Protein AF-0000000078983180 (afdb_homodimer)

InterPro domains:
  IPR004045 Glutathione S-transferase, N-terminal [PF13417] (5-83)
  IPR004045 Glutathione S-transferase, N-terminal [PS50404] (1-84)
  IPR010987 Glutathione S-transferase, C-terminal-like [PS50405] (65-203)
  IPR036249 Thioredoxin-like superfamily [SSF52833] (3-82)
  IPR036282 Glutathione S-transferase, C-terminal domain superfamily [SSF47616] (83-186)

Radius of gyration: 20.89 Å; Cα contacts (8 Å, |Δi|>4): 641; chains: 2; bounding box: 45×61×46 Å

Secondary structure (DSSP, 8-state):
--EEEE-TTSTTHHHHHHHHHTT-GGGSEEEE-----TTS-S---TT---TTS-S-EEE-TTS-EE-SHHHHHHHHHHHTT-TTSPPTTSTTHHHHHHHHHHIIIIIHHHHHHHHHT---HHHHHHH--HHHHHHHHHHHHHSSSBTTBSS--HHHHHHHHHHHH-GGGS-S-HHHHHHHHHHHHHS-HHHHHHHHHHHHHHHHHHHH-/--EEEE-TTSTTHHHHHHHHHTT-GGGSEEEE-----TTS-S---TT---TTS-S-EEE-TTS-EE-SHHHHHHHHHHHTT-TTSPPTTSTTHHHHHHHHHHIIIIIHHHHHHHHHT---HHHHHHH--HHHHHHHHHHHHHSSSBTTBSS--HHHHHHHHHHHH-GGGS-S-HHHHHHHHHHHHHS-HHHHHHHHHHHHHHHHHHHH-

Organism: Ruegeria pomeroyi (strain ATCC 700808 / DSM 15171 / DSS-3) (NCBI:txid246200)

Structure (mmCIF, N/CA/C/O backbone):
data_AF-0000000078983180-model_v1
#
loop_
_entity.id
_entity.type
_entity.pdbx_description
1 polymer 'Glutathione S-transferase'
#
loop_
_atom_site.group_PDB
_atom_site.id
_atom_site.type_symbol
_atom_site.label_atom_id
_atom_site.label_alt_id
_atom_site.label_comp_id
_atom_site.label_asym_id
_atom_site.label_entity_id
_atom_site.label_seq_id
_atom_site.pdbx_PDB_ins_code
_atom_site.Cartn_x
_atom_site.Cartn_y
_atom_site.Cartn_z
_atom_site.occupancy
_atom_site.B_iso_or_equiv
_atom_site.auth_seq_id
_atom_site.auth_comp_id
_atom_site.auth_asym_id
_atom_site.auth_atom_id
_atom_site.pdbx_PDB_model_num
ATOM 1 N N . MET A 1 1 ? 14.492 -8.117 -19.922 1 92.5 1 MET A N 1
ATOM 2 C CA . MET A 1 1 ? 13.289 -8.742 -19.375 1 92.5 1 MET A CA 1
ATOM 3 C C . MET A 1 1 ? 13.328 -8.797 -17.859 1 92.5 1 MET A C 1
ATOM 5 O O . MET A 1 1 ? 14.344 -9.18 -17.266 1 92.5 1 MET A O 1
ATOM 9 N N . PRO A 1 2 ? 12.336 -8.375 -17.188 1 97.88 2 PRO A N 1
ATOM 10 C CA . PRO A 1 2 ? 12.391 -8.438 -15.719 1 97.88 2 PRO A CA 1
ATOM 11 C C . PRO A 1 2 ? 12.43 -9.867 -15.188 1 97.88 2 PRO A C 1
ATOM 13 O O . PRO A 1 2 ? 12.031 -10.805 -15.891 1 97.88 2 PRO A O 1
ATOM 16 N N . THR A 1 3 ? 12.953 -10.016 -13.992 1 98.75 3 THR A N 1
ATOM 17 C CA . THR A 1 3 ? 13.039 -11.312 -13.336 1 98.75 3 THR A CA 1
ATOM 18 C C . THR A 1 3 ? 12.148 -11.344 -12.094 1 98.75 3 THR A C 1
ATOM 20 O O . THR A 1 3 ? 12.258 -10.484 -11.219 1 98.75 3 THR A O 1
ATOM 23 N N . LEU A 1 4 ? 11.258 -12.266 -12.07 1 98.81 4 LEU A N 1
ATOM 24 C CA . LEU A 1 4 ? 10.375 -12.477 -10.93 1 98.81 4 LEU A CA 1
ATOM 25 C C . LEU A 1 4 ? 10.844 -13.664 -10.094 1 98.81 4 LEU A C 1
ATOM 27 O O . LEU A 1 4 ? 10.961 -14.781 -10.602 1 98.81 4 LEU A O 1
ATOM 31 N N . TYR A 1 5 ? 11.195 -13.43 -8.844 1 98.81 5 TYR A N 1
ATOM 32 C CA . TYR A 1 5 ? 11.461 -14.492 -7.883 1 98.81 5 TYR A CA 1
ATOM 33 C C . TYR A 1 5 ? 10.188 -14.93 -7.176 1 98.81 5 TYR A C 1
ATOM 35 O O . TYR A 1 5 ? 9.492 -14.102 -6.57 1 98.81 5 TYR A O 1
ATOM 43 N N . TYR A 1 6 ? 9.906 -16.125 -7.27 1 97.81 6 TYR A N 1
ATOM 44 C CA . TYR A 1 6 ? 8.641 -16.781 -6.945 1 97.81 6 TYR A CA 1
ATOM 45 C C . TYR A 1 6 ? 8.875 -18.078 -6.191 1 97.81 6 TYR A C 1
ATOM 47 O O . TYR A 1 6 ? 9.898 -18.734 -6.383 1 97.81 6 TYR A O 1
ATOM 55 N N . SER A 1 7 ? 7.977 -18.438 -5.312 1 97.75 7 SER A N 1
ATOM 56 C CA . SER A 1 7 ? 7.941 -19.766 -4.691 1 97.75 7 SER A CA 1
ATOM 57 C C . SER A 1 7 ? 6.551 -20.375 -4.781 1 97.75 7 SER A C 1
ATOM 59 O O . SER A 1 7 ? 5.551 -19.703 -4.527 1 97.75 7 SER A O 1
ATOM 61 N N . PRO A 1 8 ? 6.445 -21.672 -5.129 1 96.62 8 PRO A N 1
ATOM 62 C CA . PRO A 1 8 ? 5.125 -22.312 -5.211 1 96.62 8 PRO A CA 1
ATOM 63 C C . PRO A 1 8 ? 4.426 -22.391 -3.857 1 96.62 8 PRO A C 1
ATOM 65 O O . PRO A 1 8 ? 5.09 -22.5 -2.822 1 96.62 8 PRO A O 1
ATOM 68 N N . HIS A 1 9 ? 3.111 -22.328 -3.869 1 93.56 9 HIS A N 1
ATOM 69 C CA . HIS A 1 9 ? 2.254 -22.422 -2.691 1 93.56 9 HIS A CA 1
ATOM 70 C C . HIS A 1 9 ? 2.535 -21.281 -1.717 1 93.56 9 HIS A C 1
ATOM 72 O O . HIS A 1 9 ? 2.639 -21.5 -0.508 1 93.56 9 HIS A O 1
ATOM 78 N N . THR A 1 10 ? 2.875 -20.172 -2.23 1 94.5 10 THR A N 1
ATOM 79 C CA . THR A 1 10 ? 2.926 -18.906 -1.518 1 94.5 10 THR A CA 1
ATOM 80 C C . THR A 1 10 ? 2.047 -17.859 -2.207 1 94.5 10 THR A C 1
ATOM 82 O O . THR A 1 10 ? 1.52 -18.109 -3.293 1 94.5 10 THR A O 1
ATOM 85 N N . ARG A 1 11 ? 1.916 -16.719 -1.63 1 93.56 11 ARG A N 1
ATOM 86 C CA . ARG A 1 11 ? 1.105 -15.648 -2.186 1 93.56 11 ARG A CA 1
ATOM 87 C C . ARG A 1 11 ? 1.751 -15.062 -3.439 1 93.56 11 ARG A C 1
ATOM 89 O O . ARG A 1 11 ? 1.112 -14.32 -4.184 1 93.56 11 ARG A O 1
ATOM 96 N N . SER A 1 12 ? 2.992 -15.445 -3.703 1 97.31 12 SER A N 1
ATOM 97 C CA . SER A 1 12 ? 3.627 -14.984 -4.934 1 97.31 12 SER A CA 1
ATOM 98 C C . SER A 1 12 ? 2.924 -15.555 -6.164 1 97.31 12 SER A C 1
ATOM 100 O O . SER A 1 12 ? 3.131 -15.078 -7.281 1 97.31 12 SER A O 1
ATOM 102 N N . SER A 1 13 ? 2.037 -16.562 -5.969 1 97.31 13 SER A N 1
ATOM 103 C CA . SER A 1 13 ? 1.279 -17.172 -7.059 1 97.31 13 SER A CA 1
ATOM 104 C C . SER A 1 13 ? 0.348 -16.156 -7.719 1 97.31 13 SER A C 1
ATOM 106 O O . SER A 1 13 ? -0.023 -16.312 -8.883 1 97.31 13 SER A O 1
ATOM 108 N N . ARG A 1 14 ? -0.016 -15.102 -6.984 1 98.19 14 ARG A N 1
ATOM 109 C CA . ARG A 1 14 ? -0.928 -14.109 -7.543 1 98.19 14 ARG A CA 1
ATOM 110 C C . ARG A 1 14 ? -0.276 -13.352 -8.695 1 98.19 14 ARG A C 1
ATOM 112 O O . ARG A 1 14 ? -0.96 -12.906 -9.617 1 98.19 14 ARG A O 1
ATOM 119 N N . VAL A 1 15 ? 1.062 -13.195 -8.664 1 98.75 15 VAL A N 1
ATOM 120 C CA . VAL A 1 15 ? 1.766 -12.531 -9.75 1 98.75 15 VAL A CA 1
ATOM 121 C C . VAL A 1 15 ? 1.788 -13.43 -10.984 1 98.75 15 VAL A C 1
ATOM 123 O O . VAL A 1 15 ? 1.628 -12.961 -12.109 1 98.75 15 VAL A O 1
ATOM 126 N N . ILE A 1 16 ? 1.965 -14.773 -10.766 1 98.69 16 ILE A N 1
ATOM 127 C CA . ILE A 1 16 ? 1.895 -15.742 -11.844 1 98.69 16 ILE A CA 1
ATOM 128 C C . ILE A 1 16 ? 0.508 -15.711 -12.484 1 98.69 16 ILE A C 1
ATOM 130 O O . ILE A 1 16 ? 0.382 -15.68 -13.711 1 98.69 16 ILE A O 1
ATOM 134 N N . ALA A 1 17 ? -0.514 -15.68 -11.648 1 98.56 17 ALA A N 1
ATOM 135 C CA . ALA A 1 17 ? -1.894 -15.602 -12.125 1 98.56 17 ALA A CA 1
ATOM 136 C C . ALA A 1 17 ? -2.109 -14.367 -12.992 1 98.56 17 ALA A C 1
ATOM 138 O O . ALA A 1 17 ? -2.723 -14.461 -14.062 1 98.56 17 ALA A O 1
ATOM 139 N N . GLN A 1 18 ? -1.606 -13.203 -12.539 1 98.81 18 GLN A N 1
ATOM 140 C CA . GLN A 1 18 ? -1.703 -11.969 -13.305 1 98.81 18 GLN A CA 1
ATOM 141 C C . GLN A 1 18 ? -1.043 -12.117 -14.672 1 98.81 18 GLN A C 1
ATOM 143 O O . GLN A 1 18 ? -1.637 -11.766 -15.695 1 98.81 18 GLN A O 1
ATOM 148 N N . LEU A 1 19 ? 0.166 -12.625 -14.688 1 98.81 19 LEU A N 1
ATOM 149 C CA . LEU A 1 19 ? 0.936 -12.742 -15.922 1 98.81 19 LEU A CA 1
ATOM 150 C C . LEU A 1 19 ? 0.267 -13.719 -16.891 1 98.81 19 LEU A C 1
ATOM 152 O O . LEU A 1 19 ? 0.239 -13.477 -18.094 1 98.81 19 LEU A O 1
ATOM 156 N N . MET A 1 20 ? -0.271 -14.836 -16.375 1 98.75 20 MET A N 1
ATOM 157 C CA . MET A 1 20 ? -0.992 -15.797 -17.203 1 98.75 20 MET A CA 1
ATOM 158 C C . MET A 1 20 ? -2.248 -15.164 -17.797 1 98.75 20 MET A C 1
ATOM 160 O O . MET A 1 20 ? -2.535 -15.344 -18.984 1 98.75 20 MET A O 1
ATOM 164 N N . LEU A 1 21 ? -2.955 -14.461 -16.984 1 98.62 21 LEU A N 1
ATOM 165 C CA . LEU A 1 21 ? -4.211 -13.844 -17.391 1 98.62 21 LEU A CA 1
ATOM 166 C C . LEU A 1 21 ? -3.992 -12.914 -18.578 1 98.62 21 LEU A C 1
ATOM 168 O O . LEU A 1 21 ? -4.797 -12.891 -19.516 1 98.62 21 LEU A O 1
ATOM 172 N N . ILE A 1 22 ? -2.883 -12.141 -18.578 1 98.5 22 ILE A N 1
ATOM 173 C CA . ILE A 1 22 ? -2.686 -11.141 -19.625 1 98.5 22 ILE A CA 1
ATOM 174 C C . ILE A 1 22 ? -1.787 -11.711 -20.719 1 98.5 22 ILE A C 1
ATOM 176 O O . ILE A 1 22 ? -1.388 -10.992 -21.625 1 98.5 22 ILE A O 1
ATOM 180 N N . GLY A 1 23 ? -1.407 -13 -20.609 1 98.44 23 GLY A N 1
ATOM 181 C CA . GLY A 1 23 ? -0.635 -13.68 -21.641 1 98.44 23 GLY A CA 1
ATOM 182 C C . GLY A 1 23 ? 0.795 -13.188 -21.734 1 98.44 23 GLY A C 1
ATOM 183 O O . GLY A 1 23 ? 1.339 -13.062 -22.844 1 98.44 23 GLY A O 1
ATOM 184 N N . LYS A 1 24 ? 1.414 -12.82 -20.562 1 98.69 24 LYS A N 1
ATOM 185 C CA . LYS A 1 24 ? 2.744 -12.219 -20.594 1 98.69 24 LYS A CA 1
ATOM 186 C C . LYS A 1 24 ? 3.723 -13 -19.719 1 98.69 24 LYS A C 1
ATOM 188 O O . LYS A 1 24 ? 4.797 -12.5 -19.391 1 98.69 24 LYS A O 1
ATOM 193 N N . LEU A 1 25 ? 3.373 -14.234 -19.328 1 98.44 25 LEU A N 1
ATOM 194 C CA . LEU A 1 25 ? 4.246 -15.055 -18.484 1 98.44 25 LEU A CA 1
ATOM 195 C C . LEU A 1 25 ? 5.582 -15.305 -19.172 1 98.44 25 LEU A C 1
ATOM 197 O O . LEU A 1 25 ? 6.625 -15.352 -18.516 1 98.44 25 LEU A O 1
ATOM 201 N N . ASP A 1 26 ? 5.574 -15.398 -20.484 1 97.88 26 ASP A N 1
ATOM 202 C CA . ASP A 1 26 ? 6.785 -15.703 -21.234 1 97.88 26 ASP A CA 1
ATOM 203 C C . ASP A 1 26 ? 7.645 -14.453 -21.422 1 97.88 26 ASP A C 1
ATOM 205 O O . ASP A 1 26 ? 8.742 -14.523 -21.969 1 97.88 26 ASP A O 1
ATOM 209 N N . GLN A 1 27 ? 7.18 -13.289 -20.969 1 98.38 27 GLN A N 1
ATOM 210 C CA . GLN A 1 27 ? 7.918 -12.031 -21.109 1 98.38 27 GLN A CA 1
ATOM 211 C C . GLN A 1 27 ? 8.539 -11.617 -19.781 1 98.38 27 GLN A C 1
ATOM 213 O O . GLN A 1 27 ? 9.039 -10.5 -19.641 1 98.38 27 GLN A O 1
ATOM 218 N N . VAL A 1 28 ? 8.523 -12.469 -18.812 1 98.62 28 VAL A N 1
ATOM 219 C CA . VAL A 1 28 ? 9.164 -12.328 -17.5 1 98.62 28 VAL A CA 1
ATOM 220 C C . VAL A 1 28 ? 9.969 -13.586 -17.188 1 98.62 28 VAL A C 1
ATOM 222 O O . VAL A 1 28 ? 9.5 -14.703 -17.406 1 98.62 28 VAL A O 1
ATOM 225 N N . GLU A 1 29 ? 11.188 -13.438 -16.844 1 98.5 29 GLU A N 1
ATOM 226 C CA . GLU A 1 29 ? 11.961 -14.57 -16.344 1 98.5 29 GLU A CA 1
ATOM 227 C C . GLU A 1 29 ? 11.555 -14.93 -14.922 1 98.5 29 GLU A C 1
ATOM 229 O O . GLU A 1 29 ? 11.758 -14.141 -14 1 98.5 29 GLU A O 1
ATOM 234 N N . VAL A 1 30 ? 10.984 -16.094 -14.75 1 98.38 30 VAL A N 1
ATOM 235 C CA . VAL A 1 30 ? 10.555 -16.5 -13.414 1 98.38 30 VAL A CA 1
ATOM 236 C C . VAL A 1 30 ? 11.586 -17.453 -12.812 1 98.38 30 VAL A C 1
ATOM 238 O O . VAL A 1 30 ? 11.938 -18.469 -13.43 1 98.38 30 VAL A O 1
ATOM 241 N N . VAL A 1 31 ? 12.086 -17.141 -11.672 1 97.94 31 VAL A N 1
ATOM 242 C CA . VAL A 1 31 ? 13.031 -17.969 -10.93 1 97.94 31 VAL A CA 1
ATOM 243 C C . VAL A 1 31 ? 12.359 -18.531 -9.688 1 97.94 31 VAL A C 1
ATOM 245 O O . VAL A 1 31 ? 11.914 -17.797 -8.812 1 97.94 31 VAL A O 1
ATOM 248 N N . THR A 1 32 ? 12.258 -19.844 -9.641 1 98.06 32 THR A N 1
ATOM 249 C CA . THR A 1 32 ? 11.688 -20.5 -8.484 1 98.06 32 THR A CA 1
ATOM 250 C C . THR A 1 32 ? 12.703 -20.594 -7.348 1 98.06 32 THR A C 1
ATOM 252 O O . THR A 1 32 ? 13.797 -21.109 -7.523 1 98.06 32 THR A O 1
ATOM 255 N N . VAL A 1 33 ? 12.367 -20 -6.211 1 97.81 33 VAL A N 1
ATOM 256 C CA . VAL A 1 33 ? 13.242 -20.031 -5.043 1 97.81 33 VAL A CA 1
ATOM 257 C C . VAL A 1 33 ? 12.492 -20.609 -3.844 1 97.81 33 VAL A C 1
ATOM 259 O O . VAL A 1 33 ? 11.258 -20.641 -3.834 1 97.81 33 VAL A O 1
ATOM 262 N N . ASP A 1 34 ? 13.188 -21.109 -2.863 1 96.38 34 ASP A N 1
ATOM 263 C CA . ASP A 1 34 ? 12.594 -21.609 -1.625 1 96.38 34 ASP A CA 1
ATOM 264 C C . ASP A 1 34 ? 12.477 -20.484 -0.589 1 96.38 34 ASP A C 1
ATOM 266 O O . ASP A 1 34 ? 13.102 -19.438 -0.736 1 96.38 34 ASP A O 1
ATOM 270 N N . VAL A 1 35 ? 11.609 -20.656 0.355 1 95.75 35 VAL A N 1
ATOM 271 C CA . VAL A 1 35 ? 11.438 -19.734 1.465 1 95.75 35 VAL A CA 1
ATOM 272 C C . VAL A 1 35 ? 11.094 -20.5 2.738 1 95.75 35 VAL A C 1
ATOM 274 O O . VAL A 1 35 ? 10.555 -21.609 2.676 1 95.75 35 VAL A O 1
ATOM 277 N N . VAL A 1 36 ? 11.414 -19.922 3.883 1 92.06 36 VAL A N 1
ATOM 278 C CA . VAL A 1 36 ? 11.008 -20.516 5.156 1 92.06 36 VAL A CA 1
ATOM 279 C C . VAL A 1 36 ? 9.5 -20.344 5.348 1 92.06 36 VAL A C 1
ATOM 281 O O . VAL A 1 36 ? 8.977 -19.234 5.242 1 92.06 36 VAL A O 1
ATOM 284 N N . ARG A 1 37 ? 8.836 -21.422 5.648 1 88.56 37 ARG A N 1
ATOM 285 C CA . ARG A 1 37 ? 7.383 -21.406 5.754 1 88.56 37 ARG A CA 1
ATOM 286 C C . ARG A 1 37 ? 6.938 -21.453 7.211 1 88.56 37 ARG A C 1
ATOM 288 O O . ARG A 1 37 ? 7.727 -21.797 8.094 1 88.56 37 ARG A O 1
ATOM 295 N N . HIS A 1 38 ? 5.684 -21.109 7.441 1 81.94 38 HIS A N 1
ATOM 296 C CA . HIS A 1 38 ? 5.125 -20.984 8.781 1 81.94 38 HIS A CA 1
ATOM 297 C C . HIS A 1 38 ? 5.176 -22.312 9.523 1 81.94 38 HIS A C 1
ATOM 299 O O . HIS A 1 38 ? 5.32 -22.344 10.75 1 81.94 38 HIS A O 1
ATOM 305 N N . ASP A 1 39 ? 5.121 -23.422 8.781 1 84.38 39 ASP A N 1
ATOM 306 C CA . ASP A 1 39 ? 5.117 -24.75 9.414 1 84.38 39 ASP A CA 1
ATOM 307 C C . ASP A 1 39 ? 6.539 -25.234 9.672 1 84.38 39 ASP A C 1
ATOM 309 O O . ASP A 1 39 ? 6.738 -26.375 10.109 1 84.38 39 ASP A O 1
ATOM 313 N N . GLY A 1 40 ? 7.465 -24.328 9.352 1 86.44 40 GLY A N 1
ATOM 314 C CA . GLY A 1 40 ? 8.859 -24.656 9.617 1 86.44 40 GLY A CA 1
ATOM 315 C C . GLY A 1 40 ? 9.547 -25.328 8.445 1 86.44 40 GLY A C 1
ATOM 316 O O . GLY A 1 40 ? 10.758 -25.547 8.477 1 86.44 40 GLY A O 1
ATOM 317 N N . SER A 1 41 ? 8.797 -25.578 7.438 1 89.38 41 SER A N 1
ATOM 318 C CA . SER A 1 41 ? 9.406 -26.203 6.258 1 89.38 41 SER A CA 1
ATOM 319 C C . SE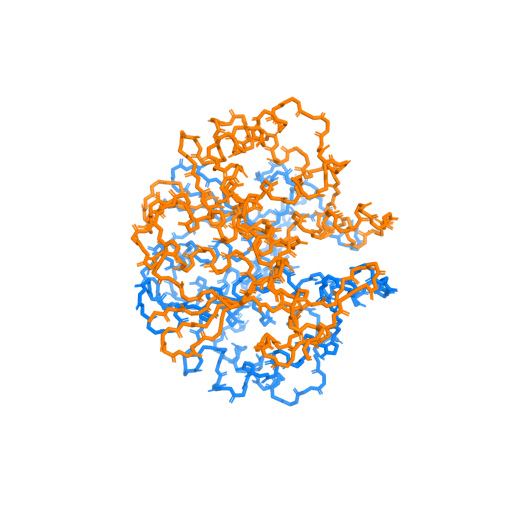R A 1 41 ? 10.094 -25.156 5.387 1 89.38 41 SER A C 1
ATOM 321 O O . SER A 1 41 ? 10.062 -23.953 5.691 1 89.38 41 SER A O 1
ATOM 323 N N . GLY A 1 42 ? 10.812 -25.609 4.383 1 91.69 42 GLY A N 1
ATOM 324 C CA . GLY A 1 42 ? 11.547 -24.734 3.486 1 91.69 42 GLY A CA 1
ATOM 325 C C . GLY A 1 42 ? 12.859 -24.25 4.07 1 91.69 42 GLY A C 1
ATOM 326 O O . GLY A 1 42 ? 13.32 -24.766 5.086 1 91.69 42 GLY A O 1
ATOM 327 N N . ARG A 1 43 ? 13.469 -23.328 3.375 1 92.12 43 ARG A N 1
ATOM 328 C CA . ARG A 1 43 ? 14.781 -22.859 3.799 1 92.12 43 ARG A CA 1
ATOM 329 C C . ARG A 1 43 ? 15.094 -21.5 3.174 1 92.12 43 ARG A C 1
ATOM 331 O O . ARG A 1 43 ? 14.461 -21.094 2.201 1 92.12 43 ARG A O 1
ATOM 338 N N . HIS A 1 44 ? 16.047 -20.922 3.865 1 92.88 44 HIS A N 1
ATOM 339 C CA . HIS A 1 44 ? 16.625 -19.75 3.227 1 92.88 44 HIS A CA 1
ATOM 340 C C . HIS A 1 44 ? 17.328 -20.125 1.923 1 92.88 44 HIS A C 1
ATOM 342 O O . HIS A 1 44 ? 18.141 -21.047 1.891 1 92.88 44 HIS A O 1
ATOM 348 N N . ASP A 1 45 ? 16.938 -19.531 0.916 1 95.94 45 ASP A N 1
ATOM 349 C CA . ASP A 1 45 ? 17.516 -19.766 -0.408 1 95.94 45 ASP A CA 1
ATOM 350 C C . ASP A 1 45 ? 18.438 -18.625 -0.822 1 95.94 45 ASP A C 1
ATOM 352 O O . ASP A 1 45 ? 17.984 -17.5 -1.046 1 95.94 45 ASP A O 1
ATOM 356 N N . PRO A 1 46 ? 19.734 -18.781 -0.98 1 94.38 46 PRO A N 1
ATOM 357 C CA . PRO A 1 46 ? 20.688 -17.719 -1.318 1 94.38 46 PRO A CA 1
ATOM 358 C C . PRO A 1 46 ? 20.422 -17.109 -2.691 1 94.38 46 PRO A C 1
ATOM 360 O O . PRO A 1 46 ? 20.875 -16 -2.975 1 94.38 46 PRO A O 1
ATOM 363 N N . SER A 1 47 ? 19.703 -17.797 -3.539 1 95.56 47 SER A N 1
ATOM 364 C CA . SER A 1 47 ? 19.391 -17.297 -4.871 1 95.56 47 SER A CA 1
ATOM 365 C C . SER A 1 47 ? 18.25 -16.281 -4.828 1 95.56 47 SER A C 1
ATOM 367 O O . SER A 1 47 ? 18 -15.57 -5.809 1 95.56 47 SER A O 1
ATOM 369 N N . ASN A 1 48 ? 17.547 -16.219 -3.717 1 97.25 48 ASN A N 1
ATOM 370 C CA . ASN A 1 48 ? 16.5 -15.219 -3.516 1 97.25 48 ASN A CA 1
ATOM 371 C C . ASN A 1 48 ? 17.094 -13.867 -3.113 1 97.25 48 ASN A C 1
ATOM 373 O O . ASN A 1 48 ? 17.578 -13.711 -1.993 1 97.25 48 ASN A O 1
ATOM 377 N N . PRO A 1 49 ? 17.031 -12.914 -3.953 1 96.88 49 PRO A N 1
ATOM 378 C CA . PRO A 1 49 ? 17.672 -11.633 -3.65 1 96.88 49 PRO A CA 1
ATOM 379 C C . PRO A 1 49 ? 16.812 -10.75 -2.748 1 96.88 49 PRO A C 1
ATOM 381 O O . PRO A 1 49 ? 17.25 -9.664 -2.355 1 96.88 49 PRO A O 1
ATOM 384 N N . HIS A 1 50 ? 15.656 -11.148 -2.422 1 96.31 50 HIS A N 1
ATOM 385 C CA . HIS A 1 50 ? 14.836 -10.352 -1.51 1 96.31 50 HIS A CA 1
ATOM 386 C C . HIS A 1 50 ? 15.57 -10.102 -0.196 1 96.31 50 HIS A C 1
ATOM 388 O O . HIS A 1 50 ? 16.062 -11.039 0.434 1 96.31 50 HIS A O 1
ATOM 394 N N . PRO A 1 51 ? 15.57 -8.898 0.299 1 92.12 51 PRO A N 1
ATOM 395 C CA . PRO A 1 51 ? 16.344 -8.562 1.49 1 92.12 51 PRO A CA 1
ATOM 396 C C . PRO A 1 51 ? 15.914 -9.352 2.725 1 92.12 51 PRO A C 1
ATOM 398 O O . PRO A 1 51 ? 16.719 -9.578 3.629 1 92.12 51 PRO A O 1
ATOM 401 N N . GLU A 1 52 ? 14.695 -9.789 2.74 1 92.62 52 GLU A N 1
ATOM 402 C CA . GLU A 1 52 ? 14.18 -10.508 3.902 1 92.62 52 GLU A CA 1
ATOM 403 C C . GLU A 1 52 ? 13.836 -11.953 3.555 1 92.62 52 GLU A C 1
ATOM 405 O O . GLU A 1 52 ? 13.148 -12.633 4.316 1 92.62 52 GLU A O 1
ATOM 410 N N . GLY A 1 53 ? 14.18 -12.32 2.373 1 93.5 53 GLY A N 1
ATOM 411 C CA . GLY A 1 53 ? 13.992 -13.703 1.967 1 93.5 53 GLY A CA 1
ATOM 412 C C . GLY A 1 53 ? 12.555 -14.039 1.645 1 93.5 53 GLY A C 1
ATOM 413 O O . GLY A 1 53 ? 12.156 -15.211 1.689 1 93.5 53 GLY A O 1
ATOM 414 N N . LYS A 1 54 ? 11.781 -13.023 1.373 1 95.44 54 LYS A N 1
ATOM 415 C CA . LYS A 1 54 ? 10.383 -13.242 1.036 1 95.44 54 LYS A CA 1
ATOM 416 C C . LYS A 1 54 ? 10.188 -13.336 -0.475 1 95.44 54 LYS A C 1
ATOM 418 O O . LYS A 1 54 ? 11.141 -13.18 -1.239 1 95.44 54 LYS A O 1
ATOM 423 N N . VAL A 1 55 ? 9.047 -13.75 -0.849 1 97.38 55 VAL A N 1
ATOM 424 C CA . VAL A 1 55 ? 8.562 -13.719 -2.225 1 97.38 55 VAL A CA 1
ATOM 425 C C . VAL A 1 55 ? 7.141 -13.172 -2.262 1 97.38 55 VAL A C 1
ATOM 427 O O . VAL A 1 55 ? 6.41 -13.258 -1.273 1 97.38 55 VAL A O 1
ATOM 430 N N . PRO A 1 56 ? 6.727 -12.547 -3.367 1 98.44 56 PRO A N 1
ATOM 431 C CA . PRO A 1 56 ? 7.445 -12.336 -4.625 1 98.44 56 PRO A CA 1
ATOM 432 C C . PRO A 1 56 ? 8.453 -11.195 -4.539 1 98.44 56 PRO A C 1
ATOM 434 O O . PRO A 1 56 ? 8.359 -10.344 -3.646 1 98.44 56 PRO A O 1
ATOM 437 N N . TYR A 1 57 ? 9.398 -11.219 -5.387 1 98.75 57 TYR A N 1
ATOM 438 C CA . TYR A 1 57 ? 10.367 -10.148 -5.605 1 98.75 57 TYR A CA 1
ATOM 439 C C . TYR A 1 57 ? 10.656 -9.977 -7.09 1 98.75 57 TYR A C 1
ATOM 441 O O . TYR A 1 57 ? 10.836 -10.961 -7.816 1 98.75 57 TYR A O 1
ATOM 449 N N . LEU A 1 58 ? 10.617 -8.789 -7.59 1 98.88 58 LEU A N 1
ATOM 450 C CA . LEU A 1 58 ? 10.852 -8.5 -9 1 98.88 58 LEU A CA 1
ATOM 451 C C . LEU A 1 58 ? 12.109 -7.652 -9.18 1 98.88 58 LEU A C 1
ATOM 453 O O . LEU A 1 58 ? 12.305 -6.672 -8.453 1 98.88 58 LEU A O 1
ATOM 457 N N . VAL A 1 59 ? 12.969 -8.031 -10.023 1 98.56 59 VAL A N 1
ATOM 458 C CA . VAL A 1 59 ? 14.109 -7.223 -10.445 1 98.56 59 VAL A CA 1
ATOM 459 C C . VAL A 1 59 ? 13.906 -6.75 -11.883 1 98.56 59 VAL A C 1
ATOM 461 O O . VAL A 1 59 ? 13.805 -7.566 -12.797 1 98.56 59 VAL A O 1
ATOM 464 N N . THR A 1 60 ? 13.844 -5.5 -12.07 1 97.62 60 THR A N 1
ATOM 465 C CA . THR A 1 60 ? 13.594 -4.93 -13.391 1 97.62 60 THR A CA 1
ATOM 466 C C . THR A 1 60 ? 14.812 -5.094 -14.289 1 97.62 60 THR A C 1
ATOM 468 O O . THR A 1 60 ? 15.883 -5.508 -13.828 1 97.62 60 THR A O 1
ATOM 471 N N . ASP A 1 61 ? 14.648 -4.703 -15.555 1 93.19 61 ASP A N 1
ATOM 472 C CA . ASP A 1 61 ? 15.719 -4.824 -16.531 1 93.19 61 ASP A CA 1
ATOM 473 C C . ASP A 1 61 ? 16.891 -3.922 -16.172 1 93.19 61 ASP A C 1
ATOM 475 O O . ASP A 1 61 ? 18.047 -4.234 -16.484 1 93.19 61 ASP A O 1
ATOM 479 N N . ASP A 1 62 ? 16.625 -2.869 -15.461 1 90.81 62 ASP A N 1
ATOM 480 C CA . ASP A 1 62 ? 17.688 -1.935 -15.102 1 90.81 62 ASP A CA 1
ATOM 481 C C . ASP A 1 62 ? 18.281 -2.285 -13.742 1 90.81 62 ASP A C 1
ATOM 483 O O . ASP A 1 62 ? 19.109 -1.54 -13.203 1 90.81 62 ASP A O 1
ATOM 487 N N . GLY A 1 63 ? 17.766 -3.381 -13.172 1 94.44 63 GLY A N 1
ATOM 488 C CA . GLY A 1 63 ? 18.391 -3.883 -11.953 1 94.44 63 GLY A CA 1
ATOM 489 C C . GLY A 1 63 ? 17.688 -3.402 -10.695 1 94.44 63 GLY A C 1
ATOM 490 O O . GLY A 1 63 ? 18.141 -3.697 -9.578 1 94.44 63 GLY A O 1
ATOM 491 N N . THR A 1 64 ? 16.641 -2.695 -10.852 1 94.75 64 THR A N 1
ATOM 492 C CA . THR A 1 64 ? 15.898 -2.205 -9.695 1 94.75 64 THR A CA 1
ATOM 493 C C . THR A 1 64 ? 15.07 -3.322 -9.062 1 94.75 64 THR A C 1
ATOM 495 O O . THR A 1 64 ? 14.336 -4.023 -9.766 1 94.75 64 THR A O 1
ATOM 498 N N . GLY A 1 65 ? 15.188 -3.523 -7.734 1 97.44 65 GLY A N 1
ATOM 499 C CA . GLY A 1 65 ? 14.352 -4.473 -7.016 1 97.44 65 GLY A CA 1
ATOM 500 C C . GLY A 1 65 ? 13.016 -3.887 -6.582 1 97.44 65 GLY A C 1
ATOM 501 O O . GLY A 1 65 ? 12.953 -2.734 -6.148 1 97.44 65 GLY A O 1
ATOM 502 N N . ILE A 1 66 ? 12 -4.633 -6.793 1 98.44 66 ILE A N 1
ATOM 503 C CA . ILE A 1 66 ? 10.664 -4.25 -6.363 1 98.44 66 ILE A CA 1
ATOM 504 C C . ILE A 1 66 ? 10.102 -5.305 -5.41 1 98.44 66 ILE A C 1
ATOM 506 O O . ILE A 1 66 ? 10.062 -6.492 -5.746 1 98.44 66 ILE A O 1
ATOM 510 N N . ARG A 1 67 ? 9.734 -4.832 -4.242 1 97.38 67 ARG A N 1
ATOM 511 C CA . ARG A 1 67 ? 9.047 -5.684 -3.279 1 97.38 67 ARG A CA 1
ATOM 512 C C . ARG A 1 67 ? 7.578 -5.289 -3.146 1 97.38 67 ARG A C 1
ATOM 514 O O . ARG A 1 67 ? 7.152 -4.277 -3.709 1 97.38 67 ARG A O 1
ATOM 521 N N . GLU A 1 68 ? 6.84 -6.109 -2.322 1 98.06 68 GLU A N 1
ATOM 522 C CA . GLU A 1 68 ? 5.41 -5.938 -2.082 1 98.06 68 GLU A CA 1
ATOM 523 C C . GLU A 1 68 ? 4.594 -6.332 -3.311 1 98.06 68 GLU A C 1
ATOM 525 O O . GLU A 1 68 ? 4.777 -5.766 -4.391 1 98.06 68 GLU A O 1
ATOM 530 N N . SER A 1 69 ? 3.689 -7.219 -3.156 1 98.56 69 SER A N 1
ATOM 531 C CA . SER A 1 69 ? 2.873 -7.738 -4.246 1 98.56 69 SER A CA 1
ATOM 532 C C . SER A 1 69 ? 2.145 -6.613 -4.977 1 98.56 69 SER A C 1
ATOM 534 O O . SER A 1 69 ? 2.107 -6.586 -6.207 1 98.56 69 SER A O 1
ATOM 536 N N . ALA A 1 70 ? 1.587 -5.66 -4.227 1 98.88 70 ALA A N 1
ATOM 537 C CA . ALA A 1 70 ? 0.849 -4.562 -4.852 1 98.88 70 ALA A CA 1
ATOM 538 C C . ALA A 1 70 ? 1.733 -3.793 -5.828 1 98.88 70 ALA A C 1
ATOM 540 O O . ALA A 1 70 ? 1.324 -3.51 -6.957 1 98.88 70 ALA A O 1
ATOM 541 N N . ALA A 1 71 ? 2.949 -3.484 -5.418 1 98.88 71 ALA A N 1
ATOM 542 C CA . ALA A 1 71 ? 3.891 -2.732 -6.246 1 98.88 71 ALA A CA 1
ATOM 543 C C . ALA A 1 71 ? 4.305 -3.537 -7.473 1 98.88 71 ALA A C 1
ATOM 545 O O . ALA A 1 71 ? 4.332 -3.01 -8.586 1 98.88 71 ALA A O 1
ATOM 546 N N . ILE A 1 72 ? 4.613 -4.797 -7.277 1 98.88 72 ILE A N 1
ATOM 547 C CA . ILE A 1 72 ? 5.062 -5.676 -8.352 1 98.88 72 ILE A CA 1
ATOM 548 C C . ILE A 1 72 ? 3.967 -5.805 -9.406 1 98.88 72 ILE A C 1
ATOM 550 O O . ILE A 1 72 ? 4.227 -5.656 -10.602 1 98.88 72 ILE A O 1
ATOM 554 N N . MET A 1 73 ? 2.783 -6.02 -8.93 1 98.94 73 MET A N 1
ATOM 555 C CA . MET A 1 73 ? 1.67 -6.254 -9.844 1 98.94 73 MET A CA 1
ATOM 556 C C . MET A 1 73 ? 1.292 -4.973 -10.578 1 98.94 73 MET A C 1
ATOM 558 O O . MET A 1 73 ? 0.951 -5.008 -11.766 1 98.94 73 MET A O 1
ATOM 562 N N . MET A 1 74 ? 1.332 -3.832 -9.898 1 98.94 74 MET A N 1
ATOM 563 C CA . MET A 1 74 ? 1.11 -2.551 -10.562 1 98.94 74 MET A CA 1
ATOM 564 C C . MET A 1 74 ? 2.18 -2.295 -11.625 1 98.94 74 MET A C 1
ATOM 566 O O . MET A 1 74 ? 1.864 -1.902 -12.75 1 98.94 74 MET A O 1
ATOM 570 N N . TYR A 1 75 ? 3.439 -2.535 -11.266 1 98.81 75 TYR A N 1
ATOM 571 C CA . TYR A 1 75 ? 4.551 -2.287 -12.172 1 98.81 75 TYR A CA 1
ATOM 572 C C . TYR A 1 75 ? 4.43 -3.141 -13.43 1 98.81 75 TYR A C 1
ATOM 574 O O . TYR A 1 75 ? 4.578 -2.639 -14.547 1 98.81 75 TYR A O 1
ATOM 582 N N . LEU A 1 76 ? 4.152 -4.402 -13.242 1 98.81 76 LEU A N 1
ATOM 583 C CA . LEU A 1 76 ? 4.035 -5.312 -14.375 1 98.81 76 LEU A CA 1
ATOM 584 C C . LEU A 1 76 ? 2.859 -4.926 -15.266 1 98.81 76 LEU A C 1
ATOM 586 O O . LEU A 1 76 ? 2.957 -4.988 -16.484 1 98.81 76 LEU A O 1
ATOM 590 N N . ASP A 1 77 ? 1.745 -4.57 -14.609 1 98.88 77 ASP A N 1
ATOM 591 C CA . ASP A 1 77 ? 0.603 -4.113 -15.398 1 98.88 77 ASP A CA 1
ATOM 592 C C . ASP A 1 77 ? 0.968 -2.896 -16.234 1 98.88 77 ASP A C 1
ATOM 594 O O . ASP A 1 77 ? 0.627 -2.83 -17.422 1 98.88 77 ASP A O 1
ATOM 598 N N . GLU A 1 78 ? 1.667 -1.929 -15.648 1 98.5 78 GLU A N 1
ATOM 599 C CA . GLU A 1 78 ? 2.117 -0.733 -16.359 1 98.5 78 GLU A CA 1
ATOM 600 C C . GLU A 1 78 ? 3.094 -1.089 -17.469 1 98.5 78 GLU A C 1
ATOM 602 O O . GLU A 1 78 ? 2.996 -0.556 -18.578 1 98.5 78 GLU A O 1
ATOM 607 N N . LEU A 1 79 ? 3.963 -1.942 -17.203 1 97.94 79 LEU A N 1
ATOM 608 C CA . LEU A 1 79 ? 4.973 -2.369 -18.156 1 97.94 79 LEU A CA 1
ATOM 609 C C . LEU A 1 79 ? 4.32 -2.92 -19.422 1 97.94 79 LEU A C 1
ATOM 611 O O . LEU A 1 79 ? 4.812 -2.693 -20.531 1 97.94 79 LEU A O 1
ATOM 615 N N . PHE A 1 80 ? 3.193 -3.59 -19.25 1 98.38 80 PHE A N 1
ATOM 616 C CA . PHE A 1 80 ? 2.574 -4.289 -20.375 1 98.38 80 PHE A CA 1
ATOM 617 C C . PHE A 1 80 ? 1.359 -3.523 -20.875 1 98.38 80 PHE A C 1
ATOM 619 O O . PHE A 1 80 ? 0.463 -4.109 -21.5 1 98.38 80 PHE A O 1
ATOM 626 N N . GLY A 1 81 ? 1.285 -2.26 -20.516 1 98.06 81 GLY A N 1
ATOM 627 C CA . GLY A 1 81 ? 0.33 -1.368 -21.156 1 98.06 81 GLY A CA 1
ATOM 628 C C . GLY A 1 81 ? -0.957 -1.21 -20.359 1 98.06 81 GLY A C 1
ATOM 629 O O . GLY A 1 81 ? -1.987 -0.825 -20.922 1 98.06 81 GLY A O 1
ATOM 630 N N . GLN A 1 82 ? -1.058 -1.687 -19.109 1 98.38 82 GLN A N 1
ATOM 631 C CA . GLN A 1 82 ? -2.158 -1.529 -18.172 1 98.38 82 GLN A CA 1
ATOM 632 C C . GLN A 1 82 ? -3.428 -2.203 -18.688 1 98.38 82 GLN A C 1
ATOM 634 O O . GLN A 1 82 ? -4.492 -1.582 -18.734 1 98.38 82 GLN A O 1
ATOM 639 N N . PRO A 1 83 ? -3.365 -3.43 -19.078 1 98.62 83 PRO A N 1
ATOM 640 C CA . PRO A 1 83 ? -4.582 -4.129 -19.5 1 98.62 83 PRO A CA 1
ATOM 641 C C . PRO A 1 83 ? -5.551 -4.367 -18.344 1 98.62 83 PRO A C 1
ATOM 643 O O . PRO A 1 83 ? -6.734 -4.633 -18.562 1 98.62 83 PRO A O 1
ATOM 646 N N . LEU A 1 84 ? -5.082 -4.262 -17.031 1 98.75 84 LEU A N 1
ATOM 647 C CA . LEU A 1 84 ? -5.902 -4.633 -15.883 1 98.75 84 LEU A CA 1
ATOM 648 C C . LEU A 1 84 ? -6.016 -3.477 -14.898 1 98.75 84 LEU A C 1
ATOM 650 O O . LEU A 1 84 ? -6.141 -3.695 -13.695 1 98.75 84 LEU A O 1
ATOM 654 N N . SER A 1 85 ? -5.891 -2.256 -15.305 1 98.62 85 SER A N 1
ATOM 655 C CA . SER A 1 85 ? -6.039 -1.111 -14.414 1 98.62 85 SER A CA 1
ATOM 656 C C . SER A 1 85 ? -6.348 0.161 -15.195 1 98.62 85 SER A C 1
ATOM 658 O O . SER A 1 85 ? -5.992 0.276 -16.359 1 98.62 85 SER A O 1
ATOM 660 N N . PRO A 1 86 ? -7.027 1.085 -14.586 1 98 86 PRO A N 1
ATOM 661 C CA . PRO A 1 86 ? -7.25 2.375 -15.242 1 98 86 PRO A CA 1
ATOM 662 C C . PRO A 1 86 ? -5.973 3.199 -15.383 1 98 86 PRO A C 1
ATOM 664 O O . PRO A 1 86 ? -5.141 3.209 -14.469 1 98 86 PRO A O 1
ATOM 667 N N . ALA A 1 87 ? -5.84 3.873 -16.531 1 97.81 87 ALA A N 1
ATOM 668 C CA . ALA A 1 87 ? -4.715 4.773 -16.781 1 97.81 87 ALA A CA 1
ATOM 669 C C . ALA A 1 87 ? -4.773 5.984 -15.844 1 97.81 87 ALA A C 1
ATOM 671 O O . ALA A 1 87 ? -5.824 6.277 -15.266 1 97.81 87 ALA A O 1
ATOM 672 N N . ILE A 1 88 ? -3.631 6.625 -15.68 1 97.62 88 ILE A N 1
ATOM 673 C CA . ILE A 1 88 ? -3.605 7.898 -14.969 1 97.62 88 ILE A CA 1
ATOM 674 C C . ILE A 1 88 ? -4.57 8.883 -15.625 1 97.62 88 ILE A C 1
ATOM 676 O O . ILE A 1 88 ? -4.566 9.031 -16.859 1 97.62 88 ILE A O 1
ATOM 680 N N . GLY A 1 89 ? -5.434 9.461 -14.812 1 95.81 89 GLY A N 1
ATOM 681 C CA . GLY A 1 89 ? -6.387 10.438 -15.312 1 95.81 89 GLY A CA 1
ATOM 682 C C . GLY A 1 89 ? -7.711 9.828 -15.727 1 95.81 89 GLY A C 1
ATOM 683 O O . GLY A 1 89 ? -8.703 10.539 -15.906 1 95.81 89 GLY A O 1
ATOM 684 N N . ALA A 1 90 ? -7.797 8.523 -15.906 1 96.56 90 ALA A N 1
ATOM 685 C CA . ALA A 1 90 ? -9.023 7.844 -16.312 1 96.56 90 ALA A CA 1
ATOM 686 C C . ALA A 1 90 ? -9.961 7.641 -15.133 1 96.56 90 ALA A C 1
ATOM 688 O O . ALA A 1 90 ? -9.523 7.605 -13.984 1 96.56 90 ALA A O 1
ATOM 689 N N . PRO A 1 91 ? -11.273 7.531 -15.438 1 95 91 PRO A N 1
ATOM 690 C CA . PRO A 1 91 ? -12.211 7.16 -14.375 1 95 91 PRO A CA 1
ATOM 691 C C . PRO A 1 91 ? -11.82 5.863 -13.664 1 95 91 PRO A C 1
ATOM 693 O O . PRO A 1 91 ? -11.359 4.918 -14.312 1 95 91 PRO A O 1
ATOM 696 N N . GLY A 1 92 ? -11.945 5.852 -12.336 1 96.06 92 GLY A N 1
ATOM 697 C CA . GLY A 1 92 ? -11.664 4.645 -11.578 1 96.06 92 GLY A CA 1
ATOM 698 C C . GLY A 1 92 ? -10.242 4.59 -11.047 1 96.06 92 GLY A C 1
ATOM 699 O O . GLY A 1 92 ? -9.93 3.766 -10.188 1 96.06 92 GLY A O 1
ATOM 700 N N . ARG A 1 93 ? -9.352 5.516 -11.594 1 97.88 93 ARG A N 1
ATOM 701 C CA . ARG A 1 93 ? -7.953 5.512 -11.172 1 97.88 93 ARG A CA 1
ATOM 702 C C . ARG A 1 93 ? -7.836 5.691 -9.664 1 97.88 93 ARG A C 1
ATOM 704 O O . ARG A 1 93 ? -7.082 4.977 -9 1 97.88 93 ARG A O 1
ATOM 711 N N . GLY A 1 94 ? -8.594 6.594 -9.102 1 97.81 94 GLY A N 1
ATOM 712 C CA . GLY A 1 94 ? -8.562 6.824 -7.66 1 97.81 94 GLY A CA 1
ATOM 713 C C . GLY A 1 94 ? -9.008 5.617 -6.859 1 97.81 94 GLY A C 1
ATOM 714 O O . GLY A 1 94 ? -8.375 5.254 -5.867 1 97.81 94 GLY A O 1
ATOM 715 N N . ALA A 1 95 ? -10.117 5.016 -7.254 1 97.44 95 ALA A N 1
ATOM 716 C CA . ALA A 1 95 ? -10.609 3.812 -6.59 1 97.44 95 ALA A CA 1
ATOM 717 C C . ALA A 1 95 ? -9.594 2.68 -6.68 1 97.44 95 ALA A C 1
ATOM 719 O O . ALA A 1 95 ? -9.375 1.952 -5.707 1 97.44 95 ALA A O 1
ATOM 720 N N . TYR A 1 96 ? -8.992 2.572 -7.855 1 98.44 96 TYR A N 1
ATOM 721 C CA . TYR A 1 96 ? -7.957 1.567 -8.078 1 98.44 96 TYR A CA 1
ATOM 722 C C . TYR A 1 96 ? -6.809 1.734 -7.09 1 98.44 96 TYR A C 1
ATOM 724 O O . TYR A 1 96 ? -6.445 0.79 -6.383 1 98.44 96 TYR A O 1
ATOM 732 N N . LEU A 1 97 ? -6.277 2.926 -6.992 1 98.69 97 LEU A N 1
ATOM 733 C CA . LEU A 1 97 ? -5.172 3.207 -6.078 1 98.69 97 LEU A CA 1
ATOM 734 C C . LEU A 1 97 ? -5.582 2.941 -4.633 1 98.69 97 LEU A C 1
ATOM 736 O O . LEU A 1 97 ? -4.793 2.416 -3.846 1 98.69 97 LEU A O 1
ATOM 740 N N . SER A 1 98 ? -6.805 3.281 -4.301 1 98.5 98 SER A N 1
ATOM 741 C CA . SER A 1 98 ? -7.332 3.059 -2.959 1 98.5 98 SER A CA 1
ATOM 742 C C . SER A 1 98 ? -7.293 1.579 -2.59 1 98.5 98 SER A C 1
ATOM 744 O O . SER A 1 98 ? -6.82 1.216 -1.512 1 98.5 98 SER A O 1
ATOM 746 N N . TRP A 1 99 ? -7.746 0.728 -3.475 1 98.62 99 TRP A N 1
ATOM 747 C CA . TRP A 1 99 ? -7.77 -0.709 -3.223 1 98.62 99 TRP A CA 1
ATOM 748 C C . TRP A 1 99 ? -6.352 -1.265 -3.113 1 98.62 99 TRP A C 1
ATOM 750 O O . TRP A 1 99 ? -6.07 -2.092 -2.244 1 98.62 99 TRP A O 1
ATOM 760 N N . MET A 1 100 ? -5.496 -0.792 -4.016 1 98.81 100 MET A N 1
ATOM 761 C CA . MET A 1 100 ? -4.117 -1.266 -3.992 1 98.81 100 MET A CA 1
ATOM 762 C C . MET A 1 100 ? -3.453 -0.941 -2.658 1 98.81 100 MET A C 1
ATOM 764 O O . MET A 1 100 ? -2.783 -1.791 -2.068 1 98.81 100 MET A O 1
ATOM 768 N N . ALA A 1 101 ? -3.631 0.253 -2.176 1 98.75 101 ALA A N 1
ATOM 769 C CA . ALA A 1 101 ? -3.061 0.66 -0.894 1 98.75 101 ALA A CA 1
ATOM 770 C C . ALA A 1 101 ? -3.754 -0.051 0.265 1 98.75 101 ALA A C 1
ATOM 772 O O . ALA A 1 101 ? -3.113 -0.408 1.256 1 98.75 101 ALA A O 1
ATOM 773 N N . TYR A 1 102 ? -5.105 -0.277 0.141 1 98.5 102 TYR A N 1
ATOM 774 C CA . TYR A 1 102 ? -5.914 -0.905 1.18 1 98.5 102 TYR A CA 1
ATOM 775 C C . TYR A 1 102 ? -5.461 -2.338 1.434 1 98.5 102 TYR A C 1
ATOM 777 O O . TYR A 1 102 ? -5.5 -2.816 2.568 1 98.5 102 TYR A O 1
ATOM 785 N N . SER A 1 103 ? -4.992 -2.992 0.417 1 98.5 103 SER A N 1
ATOM 786 C CA . SER A 1 103 ? -4.551 -4.379 0.512 1 98.5 103 SER A CA 1
ATOM 787 C C . SER A 1 103 ? -3.467 -4.543 1.572 1 98.5 103 SER A C 1
ATOM 789 O O . SER A 1 103 ? -3.561 -5.426 2.43 1 98.5 103 SER A O 1
ATOM 791 N N . GLY A 1 104 ? -2.449 -3.691 1.486 1 97.44 104 GLY A N 1
ATOM 792 C CA . GLY A 1 104 ? -1.374 -3.746 2.465 1 97.44 104 GLY A CA 1
ATOM 793 C C . GLY A 1 104 ? -1.668 -2.945 3.719 1 97.44 104 GLY A C 1
ATOM 794 O O . GLY A 1 104 ? -1.271 -3.336 4.816 1 97.44 104 GLY A O 1
ATOM 795 N N . GLY A 1 105 ? -2.365 -1.9 3.594 1 97.19 105 GLY A N 1
ATOM 796 C CA . GLY A 1 105 ? -2.543 -0.924 4.656 1 97.19 105 GLY A CA 1
ATOM 797 C C . GLY A 1 105 ? -3.586 -1.338 5.68 1 97.19 105 GLY A C 1
ATOM 798 O O . GLY A 1 105 ? -3.568 -0.866 6.816 1 97.19 105 GLY A O 1
ATOM 799 N N . VAL A 1 106 ? -4.512 -2.242 5.266 1 97.94 106 VAL A N 1
ATOM 800 C CA . VAL A 1 106 ? -5.594 -2.617 6.168 1 97.94 106 VAL A CA 1
ATOM 801 C C . VAL A 1 106 ? -5.855 -4.117 6.07 1 97.94 106 VAL A C 1
ATOM 803 O O . VAL A 1 106 ? -5.766 -4.84 7.066 1 97.94 106 VAL A O 1
ATOM 806 N N . LEU A 1 107 ? -6.117 -4.645 4.887 1 98.06 107 LEU A N 1
ATOM 807 C CA . LEU A 1 107 ? -6.562 -6.02 4.699 1 98.06 107 LEU A CA 1
ATOM 808 C C . LEU A 1 107 ? -5.566 -7 5.309 1 98.06 107 LEU A C 1
ATOM 810 O O . LEU A 1 107 ? -5.941 -7.855 6.113 1 98.06 107 LEU A O 1
ATOM 814 N N . GLU A 1 108 ? -4.32 -6.867 4.961 1 97.44 108 GLU A N 1
ATOM 815 C CA . GLU A 1 108 ? -3.322 -7.844 5.379 1 97.44 108 GLU A CA 1
ATOM 816 C C . GLU A 1 108 ? -3.145 -7.84 6.895 1 97.44 108 GLU A C 1
ATOM 818 O O . GLU A 1 108 ? -3.225 -8.891 7.539 1 97.44 108 GLU A O 1
ATOM 823 N N . PRO A 1 109 ? -2.941 -6.672 7.555 1 97.75 109 PRO A N 1
ATOM 824 C CA . PRO A 1 109 ? -2.77 -6.719 9.008 1 97.75 109 PRO A CA 1
ATOM 825 C C . PRO A 1 109 ? -4.02 -7.211 9.734 1 97.75 109 PRO A C 1
ATOM 827 O O . PRO A 1 109 ? -3.914 -7.871 10.773 1 97.75 109 PRO A O 1
ATOM 830 N N . VAL A 1 110 ? -5.203 -6.91 9.227 1 97.44 110 VAL A N 1
ATOM 831 C CA . VAL A 1 110 ? -6.434 -7.391 9.844 1 97.44 110 VAL A CA 1
ATOM 832 C C . VAL A 1 110 ? -6.512 -8.914 9.734 1 97.44 110 VAL A C 1
ATOM 834 O O . VAL A 1 110 ? -6.84 -9.594 10.703 1 97.44 110 VAL A O 1
ATOM 837 N N . LEU A 1 111 ? -6.18 -9.422 8.586 1 97 111 LEU A N 1
ATOM 838 C CA . LEU A 1 111 ? -6.242 -10.867 8.375 1 97 111 LEU A CA 1
ATOM 839 C C . LEU A 1 111 ? -5.184 -11.578 9.203 1 97 111 LEU A C 1
ATOM 841 O O . LEU A 1 111 ? -5.441 -12.656 9.75 1 97 111 LEU A O 1
ATOM 845 N N . VAL A 1 112 ? -3.973 -11.039 9.25 1 95.38 112 VAL A N 1
ATOM 846 C CA . VAL A 1 112 ? -2.904 -11.633 10.047 1 95.38 112 VAL A CA 1
ATOM 847 C C . VAL A 1 112 ? -3.311 -11.664 11.516 1 95.38 112 VAL A C 1
ATOM 849 O O . VAL A 1 112 ? -3.123 -12.672 12.195 1 95.38 112 VAL A O 1
ATOM 852 N N . ALA A 1 113 ? -3.889 -10.523 12.031 1 95.81 113 ALA A N 1
ATOM 853 C CA . ALA A 1 113 ? -4.355 -10.469 13.414 1 95.81 113 ALA A CA 1
ATOM 854 C C . ALA A 1 113 ? -5.441 -11.508 13.664 1 95.81 113 ALA A C 1
ATOM 856 O O . ALA A 1 113 ? -5.418 -12.203 14.688 1 95.81 113 ALA A O 1
ATOM 857 N N . ALA A 1 114 ? -6.363 -11.625 12.742 1 95.06 114 ALA A N 1
ATOM 858 C CA . ALA A 1 114 ? -7.457 -12.586 12.867 1 95.06 114 ALA A CA 1
ATOM 859 C C . ALA A 1 114 ? -6.926 -14.016 12.875 1 95.06 114 ALA A C 1
ATOM 861 O O . ALA A 1 114 ? -7.332 -14.836 13.703 1 95.06 114 ALA A O 1
ATOM 862 N N . PHE A 1 115 ? -6.035 -14.289 12 1 91.88 115 PHE A N 1
ATOM 863 C CA . PHE A 1 115 ? -5.434 -15.617 11.883 1 91.88 115 PHE A CA 1
ATOM 864 C C . PHE A 1 115 ? -4.695 -15.984 13.164 1 91.88 115 PHE A C 1
ATOM 866 O O . PHE A 1 115 ? -4.734 -17.141 13.602 1 91.88 115 PHE A O 1
ATOM 873 N N . ALA A 1 116 ? -4.09 -15 13.781 1 91.75 116 ALA A N 1
ATOM 874 C CA . ALA A 1 116 ? -3.262 -15.219 14.969 1 91.75 116 ALA A CA 1
ATOM 875 C C . ALA A 1 116 ? -4.094 -15.133 16.25 1 91.75 116 ALA A C 1
ATOM 877 O O . ALA A 1 116 ? -3.58 -15.359 17.344 1 91.75 116 ALA A O 1
ATOM 878 N N . GLY A 1 117 ? -5.336 -14.719 16.125 1 92.81 117 GLY A N 1
ATOM 879 C CA . GLY A 1 117 ? -6.184 -14.531 17.297 1 92.81 117 GLY A CA 1
ATOM 880 C C . GLY A 1 117 ? -5.785 -13.336 18.141 1 92.81 117 GLY A C 1
ATOM 881 O O . GLY A 1 117 ? -5.918 -13.359 19.359 1 92.81 117 GLY A O 1
ATOM 882 N N . LEU A 1 118 ? -5.176 -12.359 17.516 1 92.56 118 LEU A N 1
ATOM 883 C CA . LEU A 1 118 ? -4.742 -11.148 18.203 1 92.56 118 LEU A CA 1
ATOM 884 C C . LEU A 1 118 ? -5.867 -10.117 18.25 1 92.56 118 LEU A C 1
ATOM 886 O O . LEU A 1 118 ? -6.453 -9.781 17.219 1 92.56 118 LEU A O 1
ATOM 890 N N . ASP A 1 119 ? -6.18 -9.727 19.438 1 91.31 119 ASP A N 1
ATOM 891 C CA . ASP A 1 119 ? -7.188 -8.695 19.672 1 91.31 119 ASP A CA 1
ATOM 892 C C . ASP A 1 119 ? -6.629 -7.578 20.547 1 91.31 119 ASP A C 1
ATOM 894 O O . ASP A 1 119 ? -6.965 -7.484 21.734 1 91.31 119 ASP A O 1
ATOM 898 N N . HIS A 1 120 ? -5.812 -6.809 20.016 1 92.44 120 HIS A N 1
ATOM 899 C CA . HIS A 1 120 ? -5.188 -5.703 20.734 1 92.44 120 HIS A CA 1
ATOM 900 C C . HIS A 1 120 ? -5.777 -4.363 20.312 1 92.44 120 HIS A C 1
ATOM 902 O O . HIS A 1 120 ? -5.969 -4.113 19.109 1 92.44 120 HIS A O 1
ATOM 908 N N . PRO A 1 121 ? -6.062 -3.479 21.219 1 91.69 121 PRO A N 1
ATOM 909 C CA . PRO A 1 121 ? -6.699 -2.197 20.906 1 91.69 121 PRO A CA 1
ATOM 910 C C . PRO A 1 121 ? -5.926 -1.391 19.859 1 91.69 121 PRO A C 1
ATOM 912 O O . PRO A 1 121 ? -6.531 -0.751 19 1 91.69 121 PRO A O 1
ATOM 915 N N . ALA A 1 122 ? -4.648 -1.398 19.891 1 90.75 122 ALA A N 1
ATOM 916 C CA . ALA A 1 122 ? -3.83 -0.627 18.969 1 90.75 122 ALA A CA 1
ATOM 917 C C . ALA A 1 122 ? -4.035 -1.103 17.531 1 90.75 122 ALA A C 1
ATOM 919 O O . ALA A 1 122 ? -4.066 -0.293 16.594 1 90.75 122 ALA A O 1
ATOM 920 N N . ILE A 1 123 ? -4.137 -2.457 17.375 1 93.12 123 ILE A N 1
ATOM 921 C CA . ILE A 1 123 ? -4.367 -3.031 16.047 1 93.12 123 ILE A CA 1
ATOM 922 C C . ILE A 1 123 ? -5.754 -2.635 15.555 1 93.12 123 ILE A C 1
ATOM 924 O O . ILE A 1 123 ? -5.898 -2.162 14.422 1 93.12 123 ILE A O 1
ATOM 928 N N . ILE A 1 124 ? -6.688 -2.709 16.438 1 92.62 124 ILE A N 1
ATOM 929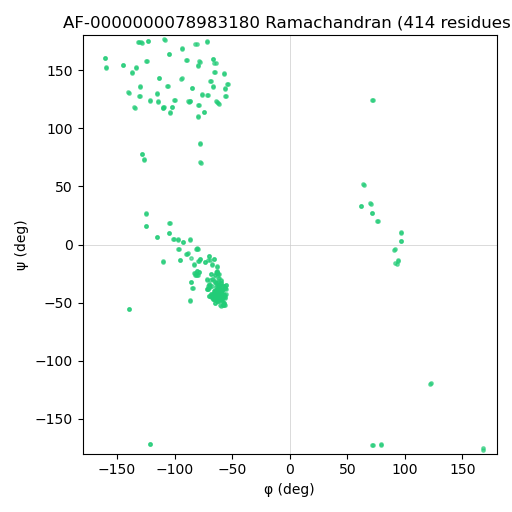 C CA . ILE A 1 124 ? -8.07 -2.434 16.078 1 92.62 124 ILE A CA 1
ATOM 930 C C . ILE A 1 124 ? -8.242 -0.944 15.781 1 92.62 124 ILE A C 1
ATOM 932 O O . ILE A 1 124 ? -8.922 -0.567 14.82 1 92.62 124 ILE A O 1
ATOM 936 N N . GLU A 1 125 ? -7.668 -0.111 16.609 1 91.56 125 GLU A N 1
ATOM 937 C CA . GLU A 1 125 ? -7.781 1.333 16.438 1 91.56 125 GLU A CA 1
ATOM 938 C C . GLU A 1 125 ? -7.16 1.773 15.109 1 91.56 125 GLU A C 1
ATOM 940 O O . GLU A 1 125 ? -7.66 2.697 14.461 1 91.56 125 GLU A O 1
ATOM 945 N N . THR A 1 126 ? -6.121 1.135 14.742 1 93.56 126 THR A N 1
ATOM 946 C CA . THR A 1 126 ? -5.379 1.554 13.555 1 93.56 126 THR A CA 1
ATOM 947 C C . THR A 1 126 ? -5.973 0.926 12.297 1 93.56 126 THR A C 1
ATOM 949 O O . THR A 1 126 ? -6.281 1.63 11.336 1 93.56 126 THR A O 1
ATOM 952 N N . PHE A 1 127 ? -6.211 -0.415 12.359 1 96.69 127 PHE A N 1
ATOM 953 C CA . PHE A 1 127 ? -6.527 -1.137 11.133 1 96.69 127 PHE A CA 1
ATOM 954 C C . PHE A 1 127 ? -7.988 -1.574 11.125 1 96.69 127 PHE A C 1
ATOM 956 O O . PHE A 1 127 ? -8.508 -1.99 10.086 1 96.69 127 PHE A O 1
ATOM 963 N N . ARG A 1 128 ? -8.625 -1.515 12.266 1 95.44 128 ARG A N 1
ATOM 964 C CA . ARG A 1 128 ? -9.961 -2.049 12.469 1 95.44 128 ARG A CA 1
ATOM 965 C C . ARG A 1 128 ? -9.945 -3.574 12.477 1 95.44 128 ARG A C 1
ATOM 967 O O . ARG A 1 128 ? -8.922 -4.188 12.773 1 95.44 128 ARG A O 1
ATOM 974 N N . GLY A 1 129 ? -11.133 -4.18 12.5 1 96.19 129 GLY A N 1
ATOM 975 C CA . GLY A 1 129 ? -11.234 -5.625 12.586 1 96.19 129 GLY A CA 1
ATOM 976 C C . GLY A 1 129 ? -11.984 -6.242 11.422 1 96.19 129 GLY A C 1
ATOM 977 O O . GLY A 1 129 ? -12.211 -5.582 10.398 1 96.19 129 GLY A O 1
ATOM 978 N N . MET A 1 130 ? -12.242 -7.488 11.547 1 96.69 130 MET A N 1
ATOM 979 C CA . MET A 1 130 ? -12.844 -8.266 10.469 1 96.69 130 MET A CA 1
ATOM 980 C C . MET A 1 130 ? -14.219 -7.715 10.102 1 96.69 130 MET A C 1
ATOM 982 O O . MET A 1 130 ? -14.625 -7.781 8.938 1 96.69 130 MET A O 1
ATOM 986 N N . GLY A 1 131 ? -14.906 -7.234 11.148 1 96.75 131 GLY A N 1
ATOM 987 C CA . GLY A 1 131 ? -16.203 -6.656 10.867 1 96.75 131 GLY A CA 1
ATOM 988 C C . GLY A 1 131 ? -16.141 -5.48 9.914 1 96.75 131 GLY A C 1
ATOM 989 O O . GLY A 1 131 ? -16.875 -5.438 8.922 1 96.75 131 GLY A O 1
ATOM 990 N N . GLU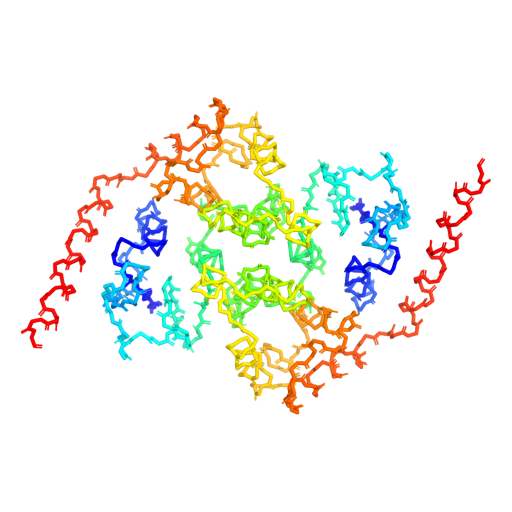 A 1 132 ? -15.305 -4.484 10.195 1 96.62 132 GLU A N 1
ATOM 991 C CA . GLU A 1 132 ? -15.133 -3.311 9.352 1 96.62 132 GLU A CA 1
ATOM 992 C C . GLU A 1 132 ? -14.57 -3.695 7.984 1 96.62 132 GLU A C 1
ATOM 994 O O . GLU A 1 132 ? -14.984 -3.152 6.957 1 96.62 132 GLU A O 1
ATOM 999 N N . LEU A 1 133 ? -13.617 -4.625 7.992 1 97.31 133 LEU A N 1
ATOM 1000 C CA . LEU A 1 133 ? -13.047 -5.109 6.738 1 97.31 133 LEU A CA 1
ATOM 1001 C C . LEU A 1 133 ? -14.125 -5.703 5.844 1 97.31 133 LEU A C 1
ATOM 1003 O O . LEU A 1 133 ? -14.18 -5.414 4.645 1 97.31 133 LEU A O 1
ATOM 1007 N N . SER A 1 134 ? -14.961 -6.516 6.434 1 97.44 134 SER A N 1
ATOM 1008 C CA . SER A 1 134 ? -16.062 -7.133 5.699 1 97.44 134 SER A CA 1
ATOM 1009 C C . SER A 1 134 ? -16.984 -6.078 5.09 1 97.44 134 SER A C 1
ATOM 1011 O O . SER A 1 134 ? -17.391 -6.199 3.934 1 97.44 134 SER A O 1
ATOM 1013 N N . ALA A 1 135 ? -17.266 -5.09 5.836 1 97.06 135 ALA A N 1
ATOM 1014 C CA . ALA A 1 135 ? -18.156 -4.031 5.363 1 97.06 135 ALA A CA 1
ATOM 1015 C C . ALA A 1 135 ? -17.562 -3.309 4.16 1 97.06 135 ALA A C 1
ATOM 1017 O O . ALA A 1 135 ? -18.266 -3.006 3.197 1 97.06 135 ALA A O 1
ATOM 1018 N N . VAL A 1 136 ? -16.312 -3.053 4.207 1 96.5 136 VAL A N 1
ATOM 1019 C CA . VAL A 1 136 ? -15.625 -2.352 3.125 1 96.5 136 VAL A CA 1
ATOM 1020 C C . VAL A 1 136 ? -15.617 -3.221 1.868 1 96.5 136 VAL A C 1
ATOM 1022 O O . VAL A 1 136 ? -15.922 -2.74 0.773 1 96.5 136 VAL A O 1
ATOM 1025 N N . LEU A 1 137 ? -15.266 -4.473 2.043 1 97.44 137 LEU A N 1
ATOM 1026 C CA . LEU A 1 137 ? -15.227 -5.387 0.905 1 97.44 137 LEU A CA 1
ATOM 1027 C C . LEU A 1 137 ? -16.625 -5.562 0.304 1 97.44 137 LEU A C 1
ATOM 1029 O O . LEU A 1 137 ? -16.766 -5.652 -0.917 1 97.44 137 LEU A O 1
ATOM 1033 N N . GLU A 1 138 ? -17.578 -5.613 1.162 1 96.75 138 GLU A N 1
ATOM 1034 C CA . GLU A 1 138 ? -18.953 -5.766 0.694 1 96.75 138 GLU A CA 1
ATOM 1035 C C . GLU A 1 138 ? -19.391 -4.574 -0.159 1 96.75 138 GLU A C 1
ATOM 1037 O O . GLU A 1 138 ? -20.047 -4.746 -1.184 1 96.75 138 GLU A O 1
ATOM 1042 N N . GLN A 1 139 ? -19.047 -3.422 0.313 1 94.06 139 GLN A N 1
ATOM 1043 C CA . GLN A 1 139 ? -19.375 -2.217 -0.448 1 94.06 139 GLN A CA 1
ATOM 1044 C C . GLN A 1 139 ? -18.734 -2.266 -1.839 1 94.06 139 GLN A C 1
ATOM 1046 O O . GLN A 1 139 ? -19.375 -1.898 -2.826 1 94.06 139 GLN A O 1
ATOM 1051 N N . GLY A 1 140 ? -17.516 -2.686 -1.929 1 94.12 140 GLY A N 1
ATOM 1052 C CA . GLY A 1 140 ? -16.859 -2.83 -3.213 1 94.12 140 GLY A CA 1
ATOM 1053 C C . GLY A 1 140 ? -17.484 -3.895 -4.094 1 94.12 140 GLY A C 1
ATOM 1054 O O . GLY A 1 140 ? -17.656 -3.686 -5.297 1 94.12 140 GLY A O 1
ATOM 1055 N N . ALA A 1 141 ? -17.859 -4.973 -3.488 1 95 141 ALA A N 1
ATOM 1056 C CA . ALA A 1 141 ? -18.375 -6.141 -4.207 1 95 141 ALA A CA 1
ATOM 1057 C C . ALA A 1 141 ? -19.781 -5.891 -4.723 1 95 141 ALA A C 1
ATOM 1059 O O . ALA A 1 141 ? -20.281 -6.633 -5.578 1 95 141 ALA A O 1
ATOM 1060 N N . GLN A 1 142 ? -20.406 -4.887 -4.238 1 92.5 142 GLN A N 1
ATOM 1061 C CA . GLN A 1 142 ? -21.797 -4.613 -4.621 1 92.5 142 GLN A CA 1
ATOM 1062 C C . GLN A 1 142 ? -21.859 -3.602 -5.762 1 92.5 142 GLN A C 1
ATOM 1064 O O . GLN A 1 142 ? -22.906 -3.432 -6.387 1 92.5 142 GLN A O 1
ATOM 1069 N N . LYS A 1 143 ? -20.797 -2.918 -6.082 1 87.19 143 LYS A N 1
ATOM 1070 C CA . LYS A 1 143 ? -20.781 -1.882 -7.109 1 87.19 143 LYS A CA 1
ATOM 1071 C C . LYS A 1 143 ? -20.734 -2.494 -8.508 1 87.19 143 LYS A C 1
ATOM 1073 O O . LYS A 1 143 ? -21.016 -1.82 -9.5 1 87.19 143 LYS A O 1
ATOM 1078 N N . GLY A 1 144 ? -20.469 -3.717 -8.602 1 90.56 144 GLY A N 1
ATOM 1079 C CA . GLY A 1 144 ? -20.328 -4.473 -9.836 1 90.56 144 GLY A CA 1
ATOM 1080 C C . GLY A 1 144 ? -19.719 -5.848 -9.617 1 90.56 144 GLY A C 1
ATOM 1081 O O . GLY A 1 144 ? -19.484 -6.266 -8.484 1 90.56 144 GLY A O 1
ATOM 1082 N N . PRO A 1 145 ? -19.531 -6.523 -10.805 1 96.81 145 PRO A N 1
ATOM 1083 C CA . PRO A 1 145 ? -18.953 -7.863 -10.672 1 96.81 145 PRO A CA 1
ATOM 1084 C C . PRO A 1 145 ? -17.562 -7.844 -10.07 1 96.81 145 PRO A C 1
ATOM 1086 O O . PRO A 1 145 ? -17.125 -8.82 -9.461 1 96.81 145 PRO A O 1
ATOM 1089 N N . PHE A 1 146 ? -16.891 -6.715 -10.234 1 98.38 146 PHE A N 1
ATOM 1090 C CA . PHE A 1 146 ? -15.547 -6.602 -9.688 1 98.38 146 PHE A CA 1
ATOM 1091 C C . PHE A 1 146 ? -15.391 -5.309 -8.898 1 98.38 146 PHE A C 1
ATOM 1093 O O . PHE A 1 146 ? -16.297 -4.477 -8.867 1 98.38 146 PHE A O 1
ATOM 1100 N N . LEU A 1 147 ? -14.273 -5.09 -8.234 1 97.88 147 LEU A N 1
ATOM 1101 C CA . LEU A 1 147 ? -14.078 -4.016 -7.266 1 97.88 147 LEU A CA 1
ATOM 1102 C C . LEU A 1 147 ? -14.164 -2.652 -7.941 1 97.88 147 LEU A C 1
ATOM 1104 O O . LEU A 1 147 ? -14.578 -1.67 -7.32 1 97.88 147 LEU A O 1
ATOM 1108 N N . LEU A 1 148 ? -13.734 -2.553 -9.219 1 96.75 148 LEU A N 1
ATOM 1109 C CA . LEU A 1 148 ? -13.758 -1.275 -9.922 1 96.75 148 LEU A CA 1
ATOM 1110 C C . LEU A 1 148 ? -14.961 -1.195 -10.859 1 96.75 148 LEU A C 1
ATOM 1112 O O . LEU A 1 148 ? -15.078 -0.245 -11.641 1 96.75 148 LEU A O 1
ATOM 1116 N N . GLY A 1 149 ? -15.844 -2.217 -10.844 1 95.06 149 GLY A N 1
ATOM 1117 C CA . GLY A 1 149 ? -17.016 -2.223 -11.695 1 95.06 149 GLY A CA 1
ATOM 1118 C C . GLY A 1 149 ? -17.094 -3.43 -12.609 1 95.06 149 GLY A C 1
ATOM 1119 O O . GLY A 1 149 ? -16.984 -4.57 -12.156 1 95.06 149 GLY A O 1
ATOM 1120 N N . ALA A 1 150 ? -17.094 -3.135 -13.914 1 95.06 150 ALA A N 1
ATOM 1121 C CA . ALA A 1 150 ? -17.438 -4.156 -14.891 1 95.06 150 ALA A CA 1
ATOM 1122 C C . ALA A 1 150 ? -16.234 -5.047 -15.203 1 95.06 150 ALA A C 1
ATOM 1124 O O . ALA A 1 150 ? -16.391 -6.215 -15.555 1 95.06 150 ALA A O 1
ATOM 1125 N N . GLU A 1 151 ? -15.078 -4.531 -15.039 1 95.69 151 GLU A N 1
ATOM 1126 C CA . GLU A 1 151 ? -13.906 -5.254 -15.516 1 95.69 151 GLU A CA 1
ATOM 1127 C C . GLU A 1 151 ? -13.016 -5.699 -14.359 1 95.69 151 GLU A C 1
ATOM 1129 O O . GLU A 1 151 ? -12.867 -4.973 -13.375 1 95.69 151 GLU A O 1
ATOM 1134 N N . LEU A 1 152 ? -12.422 -6.914 -14.531 1 98.25 152 LEU A N 1
ATOM 1135 C CA . LEU A 1 152 ? -11.43 -7.426 -13.594 1 98.25 152 LEU A CA 1
ATOM 1136 C C . LEU A 1 152 ? -10.156 -6.582 -13.633 1 98.25 152 LEU A C 1
ATOM 1138 O O . LEU A 1 152 ? -9.688 -6.219 -14.711 1 98.25 152 LEU A O 1
ATOM 1142 N N . SER A 1 153 ? -9.633 -6.273 -12.508 1 98.5 153 SER A N 1
ATOM 1143 C CA . SER A 1 153 ? -8.391 -5.512 -12.422 1 98.5 153 SER A CA 1
ATOM 1144 C C . SER A 1 153 ? -7.379 -6.207 -11.516 1 98.5 153 SER A C 1
ATOM 1146 O O . SER A 1 153 ? -7.699 -7.211 -10.875 1 98.5 153 SER A O 1
ATOM 1148 N N . VAL A 1 154 ? -6.176 -5.672 -11.469 1 98.75 154 VAL A N 1
ATOM 1149 C CA . VAL A 1 154 ? -5.117 -6.129 -10.578 1 98.75 154 VAL A CA 1
ATOM 1150 C C . VAL A 1 154 ? -5.609 -6.094 -9.133 1 98.75 154 VAL A C 1
ATOM 1152 O O . VAL A 1 154 ? -5.25 -6.953 -8.32 1 98.75 154 VAL A O 1
ATOM 1155 N N . ALA A 1 155 ? -6.438 -5.125 -8.789 1 98.75 155 ALA A N 1
ATOM 1156 C CA . ALA A 1 155 ? -6.973 -4.996 -7.438 1 98.75 155 ALA A CA 1
ATOM 1157 C C . ALA A 1 155 ? -7.762 -6.238 -7.035 1 98.75 155 ALA A C 1
ATOM 1159 O O . ALA A 1 155 ? -7.656 -6.711 -5.902 1 98.75 155 ALA A O 1
ATOM 1160 N N . ASP A 1 156 ? -8.523 -6.754 -7.961 1 98.75 156 ASP A N 1
ATOM 1161 C CA . ASP A 1 156 ? -9.312 -7.953 -7.672 1 98.75 156 ASP A CA 1
ATOM 1162 C C . ASP A 1 156 ? -8.406 -9.141 -7.363 1 98.75 156 ASP A C 1
ATOM 1164 O O . ASP A 1 156 ? -8.617 -9.859 -6.383 1 98.75 156 ASP A O 1
ATOM 1168 N N . ILE A 1 157 ? -7.43 -9.359 -8.211 1 98.75 157 ILE A N 1
ATOM 1169 C CA . ILE A 1 157 ? -6.516 -10.484 -8.055 1 98.75 157 ILE A CA 1
ATOM 1170 C C . ILE A 1 157 ? -5.793 -10.383 -6.711 1 98.75 157 ILE A C 1
ATOM 1172 O O . ILE A 1 157 ? -5.707 -11.359 -5.969 1 98.75 157 ILE A O 1
ATOM 1176 N N . LEU A 1 158 ? -5.336 -9.195 -6.422 1 98.81 158 LEU A N 1
ATOM 1177 C CA . LEU A 1 158 ? -4.555 -8.938 -5.219 1 98.81 158 LEU A CA 1
ATOM 1178 C C . LEU A 1 158 ? -5.398 -9.133 -3.965 1 98.81 158 LEU A C 1
ATOM 1180 O O . LEU A 1 158 ? -4.984 -9.82 -3.029 1 98.81 158 LEU A O 1
ATOM 1184 N N . LEU A 1 159 ? -6.609 -8.594 -3.906 1 98.56 159 LEU A N 1
ATOM 1185 C CA . LEU A 1 159 ? -7.402 -8.57 -2.682 1 98.56 159 LEU A CA 1
ATOM 1186 C C . LEU A 1 159 ? -8.141 -9.883 -2.486 1 98.56 159 LEU A C 1
ATOM 1188 O O . LEU A 1 159 ? -8.484 -10.25 -1.357 1 98.56 159 LEU A O 1
ATOM 1192 N N . ALA A 1 160 ? -8.406 -10.617 -3.529 1 98.06 160 ALA A N 1
ATOM 1193 C CA . ALA A 1 160 ? -9.094 -11.898 -3.4 1 98.06 160 ALA A CA 1
ATOM 1194 C C . ALA A 1 160 ? -8.125 -13 -2.965 1 98.06 160 ALA A C 1
ATOM 1196 O O . ALA A 1 160 ? -8.531 -13.977 -2.334 1 98.06 160 ALA A O 1
ATOM 1197 N N . SER A 1 161 ? -6.887 -12.836 -3.281 1 97.06 161 SER A N 1
ATOM 1198 C CA . SER A 1 161 ? -5.863 -13.867 -3.156 1 97.06 161 SER A CA 1
ATOM 1199 C C . SER A 1 161 ? -5.781 -14.391 -1.727 1 97.06 161 SER A C 1
ATOM 1201 O O . SER A 1 161 ? -5.715 -15.602 -1.508 1 97.06 161 SER A O 1
ATOM 1203 N N . PRO A 1 162 ? -5.785 -13.508 -0.688 1 95.75 162 PRO A N 1
ATOM 1204 C CA . PRO A 1 162 ? -5.668 -14.039 0.673 1 95.75 162 PRO A CA 1
ATOM 1205 C C . PRO A 1 162 ? -6.797 -15 1.033 1 95.75 162 PRO A C 1
ATOM 1207 O O . PRO A 1 162 ? -6.586 -15.945 1.802 1 95.75 162 PRO A O 1
ATOM 1210 N N . PHE A 1 163 ? -7.941 -14.789 0.487 1 95.12 163 PHE A N 1
ATOM 1211 C CA . PHE A 1 163 ? -9.094 -15.617 0.81 1 95.12 163 PHE A CA 1
ATOM 1212 C C . PHE A 1 163 ? -9.031 -16.953 0.069 1 95.12 163 PHE A C 1
ATOM 1214 O O . PHE A 1 163 ? -9.672 -17.922 0.472 1 95.12 163 PHE A O 1
ATOM 1221 N N . GLN A 1 164 ? -8.32 -16.969 -1.028 1 88.62 164 GLN A N 1
ATOM 1222 C CA . GLN A 1 164 ? -8.078 -18.203 -1.742 1 88.62 164 GLN A CA 1
ATOM 1223 C C . GLN A 1 164 ? -7.098 -19.094 -0.979 1 88.62 164 GLN A C 1
ATOM 1225 O O . GLN A 1 164 ? -7.234 -20.328 -0.975 1 88.62 164 GLN A O 1
ATOM 1230 N N . TRP A 1 165 ? -6.195 -18.5 -0.242 1 84.81 165 TRP A N 1
ATOM 1231 C CA . TRP A 1 165 ? -5.195 -19.188 0.572 1 84.81 165 TRP A CA 1
ATOM 1232 C C . TRP A 1 165 ? -5.77 -19.578 1.928 1 84.81 165 TRP A C 1
ATOM 1234 O O . TRP A 1 165 ? -5.445 -20.641 2.465 1 84.81 165 TRP A O 1
ATOM 1244 N N . ALA A 1 166 ? -6.578 -18.703 2.418 1 89.56 166 ALA A N 1
ATOM 1245 C CA . ALA A 1 166 ? -7.195 -18.922 3.723 1 89.56 166 ALA A CA 1
ATOM 1246 C C . ALA A 1 166 ? -8.711 -18.75 3.646 1 89.56 166 ALA A C 1
ATOM 1248 O O . ALA A 1 166 ? -9.266 -17.781 4.176 1 89.56 166 ALA A O 1
ATOM 1249 N N . PRO A 1 167 ? -9.336 -19.781 3.129 1 90.88 167 PRO A N 1
ATOM 1250 C CA . PRO A 1 167 ? -10.781 -19.656 2.934 1 90.88 167 PRO A CA 1
ATOM 1251 C C . PRO A 1 167 ? -11.539 -19.5 4.246 1 90.88 167 PRO A C 1
ATOM 1253 O O . PRO A 1 167 ? -12.648 -18.953 4.262 1 90.88 167 PRO A O 1
ATOM 1256 N N . HIS A 1 168 ? -10.984 -19.938 5.32 1 91.75 168 HIS A N 1
ATOM 1257 C CA . HIS A 1 168 ? -11.648 -19.828 6.617 1 91.75 168 HIS A CA 1
ATOM 1258 C C . HIS A 1 168 ? -11.727 -18.391 7.09 1 91.75 168 HIS A C 1
ATOM 1260 O O . HIS A 1 168 ? -12.461 -18.078 8.031 1 91.75 168 HIS A O 1
ATOM 1266 N N . LEU A 1 169 ? -10.977 -17.484 6.453 1 92.88 169 LEU A N 1
ATOM 1267 C CA . LEU A 1 169 ? -11 -16.078 6.801 1 92.88 169 LEU A CA 1
ATOM 1268 C C . LEU A 1 169 ? -11.945 -15.305 5.883 1 92.88 169 LEU A C 1
ATOM 1270 O O . LEU A 1 169 ? -12.125 -14.094 6.043 1 92.88 169 LEU A O 1
ATOM 1274 N N . LEU A 1 170 ? -12.508 -15.984 4.902 1 95.94 170 LEU A N 1
ATOM 1275 C CA . LEU A 1 170 ? -13.5 -15.344 4.047 1 95.94 170 LEU A CA 1
ATOM 1276 C C . LEU A 1 170 ? -14.719 -14.906 4.859 1 95.94 170 LEU A C 1
ATOM 1278 O O . LEU A 1 170 ? -15.336 -15.719 5.551 1 95.94 170 LEU A O 1
ATOM 1282 N N . PRO A 1 171 ? -15 -13.562 4.805 1 95.25 171 PRO A N 1
ATOM 1283 C CA . PRO A 1 171 ? -16.172 -13.094 5.547 1 95.25 171 PRO A CA 1
ATOM 1284 C C . PRO A 1 171 ? -17.453 -13.797 5.113 1 95.25 171 PRO A C 1
ATOM 1286 O O . PRO A 1 171 ? -17.609 -14.148 3.941 1 95.25 171 PRO A O 1
ATOM 1289 N N . ASP A 1 172 ? -18.375 -13.992 6.086 1 94.44 172 ASP A N 1
ATOM 1290 C CA . ASP A 1 172 ? -19.656 -14.602 5.797 1 94.44 172 ASP A CA 1
ATOM 1291 C C . ASP A 1 172 ? -20.609 -13.602 5.121 1 94.44 172 ASP A C 1
ATOM 1293 O O . ASP A 1 172 ? -21.547 -13.109 5.742 1 94.44 172 ASP A O 1
ATOM 1297 N N . SER A 1 173 ? -20.375 -13.234 3.938 1 96.62 173 SER A N 1
ATOM 1298 C CA . SER A 1 173 ? -21.109 -12.312 3.074 1 96.62 173 SER A CA 1
ATOM 1299 C C . SER A 1 173 ? -21.281 -12.883 1.673 1 96.62 173 SER A C 1
ATOM 1301 O O . SER A 1 173 ? -20.297 -13.117 0.963 1 96.62 173 SER A O 1
ATOM 1303 N N . PRO A 1 174 ? -22.531 -13.094 1.268 1 96.69 174 PRO A N 1
ATOM 1304 C CA . PRO A 1 174 ? -22.75 -13.641 -0.072 1 96.69 174 PRO A CA 1
ATOM 1305 C C . PRO A 1 174 ? -22.125 -12.789 -1.172 1 96.69 174 PRO A C 1
ATOM 1307 O O . PRO A 1 174 ? -21.609 -13.336 -2.154 1 96.69 174 PRO A O 1
ATOM 1310 N N . ALA A 1 175 ? -22.156 -11.531 -0.961 1 97.5 175 ALA A N 1
ATOM 1311 C CA . ALA A 1 175 ? -21.594 -10.633 -1.967 1 97.5 175 ALA A CA 1
ATOM 1312 C C . ALA A 1 175 ? -20.078 -10.828 -2.088 1 97.5 175 ALA A C 1
ATOM 1314 O O . ALA A 1 175 ? -19.531 -10.844 -3.195 1 97.5 175 ALA A O 1
ATOM 1315 N N . ILE A 1 176 ? -19.406 -10.953 -0.97 1 97.94 176 ILE A N 1
ATOM 1316 C CA . ILE A 1 176 ? -17.953 -11.133 -0.98 1 97.94 176 ILE A CA 1
ATOM 1317 C C . ILE A 1 176 ? -17.609 -12.5 -1.563 1 97.94 176 ILE A C 1
ATOM 1319 O O . ILE A 1 176 ? -16.703 -12.609 -2.385 1 97.94 176 ILE A O 1
ATOM 1323 N N . LYS A 1 177 ? -18.328 -13.531 -1.134 1 97.19 177 LYS A N 1
ATOM 1324 C CA . LYS A 1 177 ? -18.109 -14.875 -1.658 1 97.19 177 LYS A CA 1
ATOM 1325 C C . LYS A 1 177 ? -18.297 -14.906 -3.174 1 97.19 177 LYS A C 1
ATOM 1327 O O . LYS A 1 177 ? -17.484 -15.492 -3.889 1 97.19 177 LYS A O 1
ATOM 1332 N N . ALA A 1 178 ? -19.344 -14.273 -3.619 1 97.75 178 ALA A N 1
ATOM 1333 C CA . ALA A 1 178 ? -19.625 -14.227 -5.055 1 97.75 178 ALA A CA 1
ATOM 1334 C C . ALA A 1 178 ? -18.516 -13.5 -5.805 1 97.75 178 ALA A C 1
ATOM 1336 O O . ALA A 1 178 ? -18.125 -13.914 -6.902 1 97.75 178 ALA A O 1
ATOM 1337 N N . TRP A 1 179 ? -18.031 -12.414 -5.227 1 98.25 179 TRP A N 1
ATOM 1338 C CA . TRP A 1 179 ? -16.938 -11.656 -5.828 1 98.25 179 TRP A CA 1
ATOM 1339 C C . TRP A 1 179 ? -15.68 -12.508 -5.949 1 98.25 179 TRP A C 1
ATOM 1341 O O . TRP A 1 179 ? -15.062 -12.578 -7.02 1 98.25 179 TRP A O 1
ATOM 1351 N N . VAL A 1 180 ? -15.297 -13.188 -4.891 1 97.88 180 VAL A N 1
ATOM 1352 C CA . VAL A 1 180 ? -14.102 -14.023 -4.906 1 97.88 180 VAL A CA 1
ATOM 1353 C C . VAL A 1 180 ? -14.266 -15.141 -5.938 1 97.88 180 VAL A C 1
ATOM 1355 O O . VAL A 1 180 ? -13.336 -15.438 -6.695 1 97.88 180 VAL A O 1
ATOM 1358 N N . ASP A 1 181 ? -15.445 -15.742 -6.012 1 97.19 181 ASP A N 1
ATOM 1359 C CA . ASP A 1 181 ? -15.734 -16.797 -6.98 1 97.19 181 ASP A CA 1
ATOM 1360 C C . ASP A 1 181 ? -15.594 -16.281 -8.406 1 97.19 181 ASP A C 1
ATOM 1362 O O . ASP A 1 181 ? -15.102 -16.984 -9.289 1 97.19 181 ASP A O 1
ATOM 1366 N N . ARG A 1 182 ? -16.094 -15.086 -8.648 1 97.75 182 ARG A N 1
ATOM 1367 C CA . ARG A 1 182 ? -15.969 -14.5 -9.977 1 97.75 182 ARG A CA 1
ATOM 1368 C C . ARG A 1 182 ? -14.508 -14.281 -10.352 1 97.75 182 ARG A C 1
ATOM 1370 O O . ARG A 1 182 ? -14.117 -14.516 -11.492 1 97.75 182 ARG A O 1
ATOM 1377 N N . VAL A 1 183 ? -13.727 -13.758 -9.414 1 98.12 183 VAL A N 1
ATOM 1378 C CA . VAL A 1 183 ? -12.297 -13.586 -9.672 1 98.12 183 VAL A CA 1
ATOM 1379 C C . VAL A 1 183 ? -11.672 -14.93 -10.023 1 98.12 183 VAL A C 1
ATOM 1381 O O . VAL A 1 183 ? -10.945 -15.039 -11.016 1 98.12 183 VAL A O 1
ATOM 1384 N N . ASP A 1 184 ? -12 -15.969 -9.281 1 97.06 184 ASP A N 1
ATOM 1385 C CA . ASP A 1 184 ? -11.461 -17.312 -9.508 1 97.06 184 ASP A CA 1
ATOM 1386 C C . ASP A 1 184 ? -11.836 -17.828 -10.898 1 97.06 184 ASP A C 1
ATOM 1388 O O . ASP A 1 184 ? -11.016 -18.453 -11.57 1 97.06 184 ASP A O 1
ATOM 1392 N N . SER A 1 185 ? -13.039 -17.531 -11.25 1 97.25 185 SER A N 1
ATOM 1393 C CA . SER A 1 185 ? -13.547 -18.031 -12.523 1 97.25 185 SER A CA 1
ATOM 1394 C C . SER A 1 185 ? -12.836 -17.375 -13.695 1 97.25 185 SER A C 1
ATOM 1396 O O . SER A 1 185 ? -12.82 -17.922 -14.805 1 97.25 185 SER A O 1
ATOM 1398 N N . ARG A 1 186 ? -12.305 -16.172 -13.508 1 97.81 186 ARG A N 1
ATOM 1399 C CA . ARG A 1 186 ? -11.617 -15.453 -14.57 1 97.81 186 ARG A CA 1
ATOM 1400 C C . ARG A 1 186 ? -10.164 -15.906 -14.688 1 97.81 186 ARG A C 1
ATOM 1402 O O . ARG A 1 186 ? -9.5 -15.625 -15.68 1 97.81 186 ARG A O 1
ATOM 1409 N N . LEU A 1 187 ? -9.672 -16.562 -13.672 1 97.56 187 LEU A N 1
ATOM 1410 C CA . LEU A 1 187 ? -8.305 -17.078 -13.664 1 97.56 187 LEU A CA 1
ATOM 1411 C C . LEU A 1 187 ? -8.281 -18.531 -14.133 1 97.56 187 LEU A C 1
ATOM 1413 O O . LEU A 1 187 ? -9.234 -19.281 -13.891 1 97.56 187 LEU A O 1
ATOM 1417 N N . ASP A 1 188 ? -7.332 -18.922 -14.844 1 95.88 188 ASP A N 1
ATOM 1418 C CA . ASP A 1 188 ? -7.184 -20.328 -15.258 1 95.88 188 ASP A CA 1
ATOM 1419 C C . ASP A 1 188 ? -6.625 -21.172 -14.125 1 95.88 188 ASP A C 1
ATOM 1421 O O . ASP A 1 188 ? -5.418 -21.406 -14.047 1 95.88 188 ASP A O 1
ATOM 1425 N N . GLY A 1 189 ? -7.52 -21.656 -13.305 1 95.31 189 GLY A N 1
ATOM 1426 C CA . GLY A 1 189 ? -7.137 -22.406 -12.125 1 95.31 189 GLY A CA 1
ATOM 1427 C C . GLY A 1 189 ? -6.32 -23.641 -12.445 1 95.31 189 GLY A C 1
ATOM 1428 O O . GLY A 1 189 ? -5.363 -23.969 -11.742 1 95.31 189 GLY A O 1
ATOM 1429 N N . ALA A 1 190 ? -6.664 -24.281 -13.461 1 96.69 190 ALA A N 1
ATOM 1430 C CA . ALA A 1 190 ? -5.957 -25.5 -13.859 1 96.69 190 ALA A CA 1
ATOM 1431 C C . ALA A 1 190 ? -4.527 -25.188 -14.297 1 96.69 190 ALA A C 1
ATOM 1433 O O . ALA A 1 190 ? -3.59 -25.891 -13.906 1 96.69 190 ALA A O 1
ATOM 1434 N N . ALA A 1 191 ? -4.426 -24.156 -15.086 1 97.25 191 ALA A N 1
ATOM 1435 C CA . ALA A 1 191 ? -3.094 -23.781 -15.547 1 97.25 191 ALA A CA 1
ATOM 1436 C C . ALA A 1 191 ? -2.215 -23.328 -14.383 1 97.25 191 ALA A C 1
ATOM 1438 O O . ALA A 1 191 ? -1.025 -23.656 -14.336 1 97.25 191 ALA A O 1
ATOM 1439 N N . ILE A 1 192 ?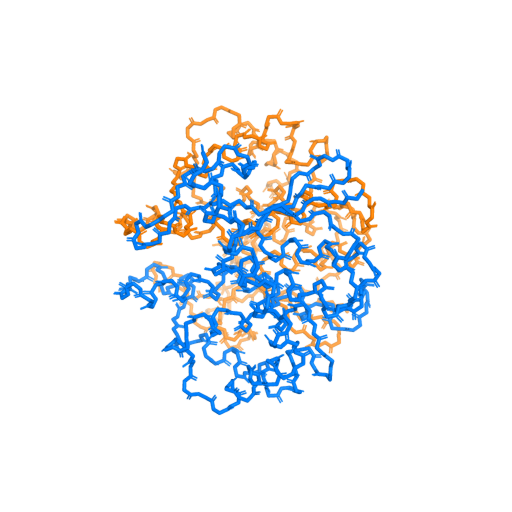 -2.797 -22.594 -13.453 1 96.81 192 ILE A N 1
ATOM 1440 C CA . ILE A 1 192 ? -2.061 -22.125 -12.289 1 96.81 192 ILE A CA 1
ATOM 1441 C C . ILE A 1 192 ? -1.626 -23.312 -11.438 1 96.81 192 ILE A C 1
ATOM 1443 O O . ILE A 1 192 ? -0.472 -23.391 -11.008 1 96.81 192 ILE A O 1
ATOM 1447 N N . ALA A 1 193 ? -2.518 -24.234 -11.242 1 96.62 193 ALA A N 1
ATOM 1448 C CA . ALA A 1 193 ? -2.207 -25.422 -10.461 1 96.62 193 ALA A CA 1
ATOM 1449 C C . ALA A 1 193 ? -1.084 -26.234 -11.109 1 96.62 193 ALA A C 1
ATOM 1451 O O . ALA A 1 193 ? -0.201 -26.75 -10.422 1 96.62 193 ALA A O 1
ATOM 1452 N N . ALA A 1 194 ? -1.176 -26.375 -12.406 1 97.94 194 ALA A N 1
ATOM 1453 C CA . ALA A 1 194 ? -0.133 -27.094 -13.133 1 97.94 194 ALA A CA 1
ATOM 1454 C C . ALA A 1 194 ? 1.215 -26.391 -13 1 97.94 194 ALA A C 1
ATOM 1456 O O . ALA A 1 194 ? 2.248 -27.047 -12.836 1 97.94 194 ALA A O 1
ATOM 1457 N N . TYR A 1 195 ? 1.175 -25.062 -13.102 1 97.88 195 TYR A N 1
ATOM 1458 C CA . TYR A 1 195 ? 2.391 -24.281 -12.945 1 97.88 195 TYR A CA 1
ATOM 1459 C C . TYR A 1 195 ? 2.99 -24.469 -11.555 1 97.88 195 TYR A C 1
ATOM 1461 O O . TYR A 1 195 ? 4.199 -24.672 -11.422 1 97.88 195 TYR A O 1
ATOM 1469 N N . GLU A 1 196 ? 2.141 -24.406 -10.578 1 97.12 196 GLU A N 1
ATOM 1470 C CA . GLU A 1 196 ? 2.557 -24.594 -9.188 1 97.12 196 GLU A CA 1
ATOM 1471 C C . GLU A 1 196 ? 3.164 -25.984 -8.969 1 97.12 196 GLU A C 1
ATOM 1473 O O . GLU A 1 196 ? 4.18 -26.109 -8.289 1 97.12 196 GLU A O 1
ATOM 1478 N N . ALA A 1 197 ? 2.541 -26.969 -9.508 1 97.25 197 ALA A N 1
ATOM 1479 C CA . ALA A 1 197 ? 3.021 -28.344 -9.367 1 97.25 197 ALA A CA 1
ATOM 1480 C C . ALA A 1 197 ? 4.402 -28.516 -9.984 1 97.25 197 ALA A C 1
ATOM 1482 O O . ALA A 1 197 ? 5.277 -29.172 -9.414 1 97.25 197 ALA A O 1
ATOM 1483 N N . SER A 1 198 ? 4.543 -27.953 -11.172 1 97.25 198 SER A N 1
ATOM 1484 C CA . SER A 1 198 ? 5.832 -28.016 -11.852 1 97.25 198 SER A CA 1
ATOM 1485 C C . SER A 1 198 ? 6.914 -27.297 -11.047 1 97.25 198 SER A C 1
ATOM 1487 O O . SER A 1 198 ? 8.031 -27.797 -10.922 1 97.25 198 SER A O 1
ATOM 1489 N N . ALA A 1 199 ? 6.594 -26.125 -10.492 1 96.94 199 ALA A N 1
ATOM 1490 C CA . ALA A 1 199 ? 7.539 -25.359 -9.688 1 96.94 199 ALA A CA 1
ATOM 1491 C C . ALA A 1 199 ? 7.914 -26.094 -8.414 1 96.94 199 ALA A C 1
ATOM 1493 O O . ALA A 1 199 ? 9.062 -26.062 -7.977 1 96.94 199 ALA A O 1
ATOM 1494 N N . MET A 1 200 ? 6.957 -26.719 -7.797 1 94.94 200 MET A N 1
ATOM 1495 C CA . MET A 1 200 ? 7.211 -27.484 -6.582 1 94.94 200 MET A CA 1
ATOM 1496 C C . MET A 1 200 ? 8.148 -28.656 -6.867 1 94.94 200 MET A C 1
ATOM 1498 O O . MET A 1 200 ? 9.031 -28.953 -6.062 1 94.94 200 MET A O 1
ATOM 1502 N N . ALA A 1 201 ? 7.918 -29.312 -7.98 1 95 201 ALA A N 1
ATOM 1503 C CA . ALA A 1 201 ? 8.781 -30.422 -8.383 1 95 201 ALA A CA 1
ATOM 1504 C C . ALA A 1 201 ? 10.219 -29.938 -8.602 1 95 201 ALA A C 1
ATOM 1506 O O . ALA A 1 201 ? 11.172 -30.641 -8.242 1 95 201 ALA A O 1
ATOM 1507 N N . GLN A 1 202 ? 10.297 -28.75 -9.188 1 92.31 202 GLN A N 1
ATOM 1508 C CA . GLN A 1 202 ? 11.617 -28.156 -9.406 1 92.31 202 GLN A CA 1
ATOM 1509 C C . GLN A 1 202 ? 12.32 -27.875 -8.078 1 92.31 202 GLN A C 1
ATOM 1511 O O . GLN A 1 202 ? 13.516 -28.125 -7.945 1 92.31 202 GLN A O 1
ATOM 1516 N N . LEU A 1 203 ? 11.648 -27.359 -7.109 1 92.12 203 LEU A N 1
ATOM 1517 C CA . LEU A 1 203 ? 12.203 -27.031 -5.797 1 92.12 203 LEU A CA 1
ATOM 1518 C C . LEU A 1 203 ? 12.664 -28.297 -5.082 1 92.12 203 LEU A C 1
ATOM 1520 O O . LEU A 1 203 ? 13.711 -28.312 -4.434 1 92.12 203 LEU A O 1
ATOM 1524 N N . THR A 1 204 ? 11.828 -29.344 -5.16 1 89.69 204 THR A N 1
ATOM 1525 C CA . THR A 1 204 ? 12.141 -30.609 -4.52 1 89.69 204 THR A CA 1
ATOM 1526 C C . THR A 1 204 ? 13.391 -31.234 -5.137 1 89.69 204 THR A C 1
ATOM 1528 O O . THR A 1 204 ? 14.227 -31.797 -4.426 1 89.69 204 THR A O 1
ATOM 1531 N N . ALA A 1 205 ? 13.5 -31.047 -6.422 1 89.12 205 ALA A N 1
ATOM 1532 C CA . ALA A 1 205 ? 14.656 -31.594 -7.129 1 89.12 205 ALA A CA 1
ATOM 1533 C C . ALA A 1 205 ? 15.93 -30.859 -6.734 1 89.12 205 ALA A C 1
ATOM 1535 O O . ALA A 1 205 ? 17.016 -31.453 -6.688 1 89.12 205 ALA A O 1
ATOM 1536 N N . GLN A 1 206 ? 15.883 -29.594 -6.469 1 83.56 206 GLN A N 1
ATOM 1537 C CA . GLN A 1 206 ? 17.016 -28.781 -6.07 1 83.56 206 GLN A CA 1
ATOM 1538 C C . GLN A 1 206 ? 17.484 -29.125 -4.66 1 83.56 206 GLN A C 1
ATOM 1540 O O . GLN A 1 206 ? 18.656 -28.969 -4.332 1 83.56 206 GLN A O 1
ATOM 1545 N N . GLU A 1 207 ? 16.547 -29.469 -3.775 1 78.81 207 GLU A N 1
ATOM 1546 C CA . GLU A 1 207 ? 16.875 -29.828 -2.396 1 78.81 207 GLU A CA 1
ATOM 1547 C C . GLU A 1 207 ? 17.609 -31.156 -2.332 1 78.81 207 GLU A C 1
ATOM 1549 O O . GLU A 1 207 ? 18.453 -31.375 -1.446 1 78.81 207 GLU A O 1
ATOM 1554 N N . THR A 1 208 ? 17.234 -32.062 -3.381 1 76.31 208 THR A N 1
ATOM 1555 C CA . THR A 1 208 ? 17.797 -33.406 -3.365 1 76.31 208 THR A CA 1
ATOM 1556 C C . THR A 1 208 ? 19.141 -33.438 -4.109 1 76.31 208 THR A C 1
ATOM 1558 O O . THR A 1 208 ? 19.938 -34.344 -3.926 1 76.31 208 THR A O 1
ATOM 1561 N N . ALA A 1 209 ? 19.625 -32.5 -4.762 1 68.94 209 ALA A N 1
ATOM 1562 C CA . ALA A 1 209 ? 20.906 -32.469 -5.461 1 68.94 209 ALA A CA 1
ATOM 1563 C C . ALA A 1 209 ? 22 -31.891 -4.57 1 68.94 209 ALA A C 1
ATOM 1565 O O . ALA A 1 209 ? 23.141 -32.344 -4.598 1 68.94 209 ALA A O 1
ATOM 1566 N N . MET B 1 1 ? -13.125 20.297 -8.492 1 92.5 1 MET B N 1
ATOM 1567 C CA . MET B 1 1 ? -11.984 20.281 -7.582 1 92.5 1 MET B CA 1
ATOM 1568 C C . MET B 1 1 ? -12.141 19.203 -6.523 1 92.5 1 MET B C 1
ATOM 1570 O O . MET B 1 1 ? -13.219 19.047 -5.934 1 92.5 1 MET B O 1
ATOM 1574 N N . PRO B 1 2 ? -11.188 18.375 -6.312 1 97.88 2 PRO B N 1
ATOM 1575 C CA . PRO B 1 2 ? -11.344 17.344 -5.293 1 97.88 2 PRO B CA 1
ATOM 1576 C C . PRO B 1 2 ? -11.477 17.922 -3.883 1 97.88 2 PRO B C 1
ATOM 1578 O O . PRO B 1 2 ? -11.055 19.047 -3.629 1 97.88 2 PRO B O 1
ATOM 1581 N N . THR B 1 3 ? -12.094 17.125 -3.014 1 98.75 3 THR B N 1
ATOM 1582 C CA . THR B 1 3 ? -12.258 17.516 -1.617 1 98.75 3 THR B CA 1
ATOM 1583 C C . THR B 1 3 ? -11.461 16.594 -0.702 1 98.75 3 THR B C 1
ATOM 1585 O O . THR B 1 3 ? -11.602 15.375 -0.765 1 98.75 3 THR B O 1
ATOM 1588 N N . LEU B 1 4 ? -10.602 17.172 0.069 1 98.81 4 LEU B N 1
ATOM 1589 C CA . LEU B 1 4 ? -9.812 16.453 1.051 1 98.81 4 LEU B CA 1
ATOM 1590 C C . LEU B 1 4 ? -10.375 16.641 2.455 1 98.81 4 LEU B C 1
ATOM 1592 O O . LEU B 1 4 ? -10.484 17.766 2.936 1 98.81 4 LEU B O 1
ATOM 1596 N N . TYR B 1 5 ? -10.797 15.562 3.092 1 98.81 5 TYR B N 1
ATOM 1597 C CA . TYR B 1 5 ? -11.164 15.578 4.504 1 98.81 5 TYR B CA 1
ATOM 1598 C C . TYR B 1 5 ? -9.953 15.312 5.387 1 98.81 5 TYR B C 1
ATOM 1600 O O . TYR B 1 5 ? -9.273 14.297 5.227 1 98.81 5 TYR B O 1
ATOM 1608 N N . TYR B 1 6 ? -9.711 16.172 6.23 1 97.81 6 TYR B N 1
ATOM 1609 C CA . TYR B 1 6 ? -8.492 16.328 7.02 1 97.81 6 TYR B CA 1
ATOM 1610 C C . TYR B 1 6 ? -8.82 16.656 8.469 1 97.81 6 TYR B C 1
ATOM 1612 O O . TYR B 1 6 ? -9.844 17.281 8.758 1 97.81 6 TYR B O 1
ATOM 1620 N N . SER B 1 7 ? -7.996 16.234 9.398 1 97.75 7 SER B N 1
ATOM 1621 C CA . SER B 1 7 ? -8.047 16.656 10.789 1 97.75 7 SER B CA 1
ATOM 1622 C C . SER B 1 7 ? -6.672 17.094 11.281 1 97.75 7 SER B C 1
ATOM 1624 O O . SER B 1 7 ? -5.672 16.422 11.031 1 97.75 7 SER B O 1
ATOM 1626 N N . PRO B 1 8 ? -6.59 18.234 12.023 1 96.56 8 PRO B N 1
ATOM 1627 C CA . PRO B 1 8 ? -5.289 18.688 12.523 1 96.56 8 PRO B CA 1
ATOM 1628 C C . PRO B 1 8 ? -4.684 17.719 13.547 1 96.56 8 PRO B C 1
ATOM 1630 O O . PRO B 1 8 ? -5.418 17.047 14.273 1 96.56 8 PRO B O 1
ATOM 1633 N N . HIS B 1 9 ? -3.365 17.641 13.57 1 93.5 9 HIS B N 1
ATOM 1634 C CA . HIS B 1 9 ? -2.59 16.812 14.484 1 93.5 9 HIS B CA 1
ATOM 1635 C C . HIS B 1 9 ? -2.9 15.328 14.281 1 93.5 9 HIS B C 1
ATOM 1637 O O . HIS B 1 9 ? -3.086 14.594 15.25 1 93.5 9 HIS B O 1
ATOM 1643 N N . THR B 1 10 ? -3.18 14.977 13.094 1 94.5 10 THR B N 1
ATOM 1644 C CA . THR B 1 10 ? -3.238 13.594 12.633 1 94.5 10 THR B CA 1
ATOM 16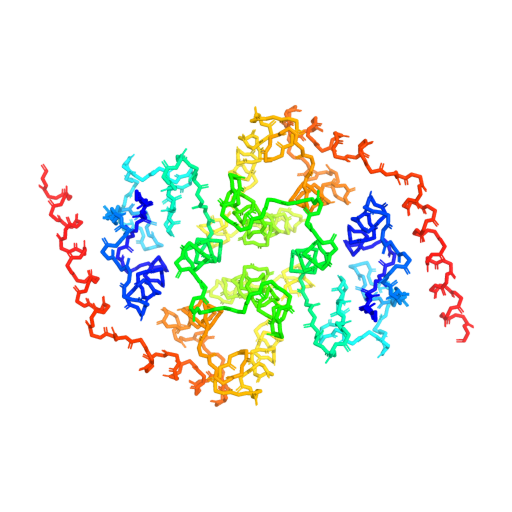45 C C . THR B 1 10 ? -2.283 13.375 11.461 1 94.5 10 THR B C 1
ATOM 1647 O O . THR B 1 10 ? -1.687 14.328 10.953 1 94.5 10 THR B O 1
ATOM 1650 N N . ARG B 1 11 ? -2.162 12.172 11.016 1 93.5 11 ARG B N 1
ATOM 1651 C CA . ARG B 1 11 ? -1.276 11.836 9.906 1 93.5 11 ARG B CA 1
ATOM 1652 C C . ARG B 1 11 ? -1.813 12.383 8.594 1 93.5 11 ARG B C 1
ATOM 1654 O O . ARG B 1 11 ? -1.1 12.414 7.586 1 93.5 11 ARG B O 1
ATOM 1661 N N . SER B 1 12 ? -3.043 12.875 8.609 1 97.31 12 SER B N 1
ATOM 1662 C CA . SER B 1 12 ? -3.574 13.492 7.398 1 97.31 12 SER B CA 1
ATOM 1663 C C . SER B 1 12 ? -2.807 14.758 7.043 1 97.31 12 SER B C 1
ATOM 1665 O O . SER B 1 12 ? -2.92 15.273 5.926 1 97.31 12 SER B O 1
ATOM 1667 N N . SER B 1 13 ? -1.965 15.266 7.965 1 97.31 13 SER B N 1
ATOM 1668 C CA . SER B 1 13 ? -1.154 16.453 7.746 1 97.31 13 SER B CA 1
ATOM 1669 C C . SER B 1 13 ? -0.146 16.25 6.621 1 97.31 13 SER B C 1
ATOM 1671 O O . SER B 1 13 ? 0.3 17.203 5.988 1 97.31 13 SER B O 1
ATOM 1673 N N . ARG B 1 14 ? 0.191 14.969 6.352 1 98.19 14 ARG B N 1
ATOM 1674 C CA . ARG B 1 14 ? 1.173 14.688 5.309 1 98.19 14 ARG B CA 1
ATOM 1675 C C . ARG B 1 14 ? 0.628 15.055 3.93 1 98.19 14 ARG B C 1
ATOM 1677 O O . ARG B 1 14 ? 1.39 15.422 3.033 1 98.19 14 ARG B O 1
ATOM 1684 N N . VAL B 1 15 ? -0.701 14.969 3.746 1 98.75 15 VAL B N 1
ATOM 1685 C CA . VAL B 1 15 ? -1.307 15.344 2.473 1 98.75 15 VAL B CA 1
ATOM 1686 C C . VAL B 1 15 ? -1.271 16.859 2.314 1 98.75 15 VAL B C 1
ATOM 1688 O O . VAL B 1 15 ? -1.014 17.375 1.223 1 98.75 15 VAL B O 1
ATOM 1691 N N . ILE B 1 16 ? -1.503 17.609 3.432 1 98.69 16 ILE B N 1
ATOM 1692 C CA . ILE B 1 16 ? -1.389 19.062 3.436 1 98.69 16 ILE B CA 1
ATOM 1693 C C . ILE B 1 16 ? 0.04 19.469 3.08 1 98.69 16 ILE B C 1
ATOM 1695 O O . ILE B 1 16 ? 0.252 20.344 2.244 1 98.69 16 ILE B O 1
ATOM 1699 N N . ALA B 1 17 ? 1.004 18.797 3.693 1 98.5 17 ALA B N 1
ATOM 1700 C CA . ALA B 1 17 ? 2.416 19.062 3.422 1 98.5 17 ALA B CA 1
ATOM 1701 C C . ALA B 1 17 ? 2.732 18.875 1.941 1 98.5 17 ALA B C 1
ATOM 1703 O O . ALA B 1 17 ? 3.416 19.703 1.336 1 98.5 17 ALA B O 1
ATOM 1704 N N . GLN B 1 18 ? 2.23 17.766 1.345 1 98.81 18 GLN B N 1
ATOM 1705 C CA . GLN B 1 18 ? 2.424 17.5 -0.077 1 98.81 18 GLN B CA 1
ATOM 1706 C C . GLN B 1 18 ? 1.856 18.625 -0.93 1 98.81 18 GLN B C 1
ATOM 1708 O O . GLN B 1 18 ? 2.529 19.141 -1.832 1 98.81 18 GLN B O 1
ATOM 1713 N N . LEU B 1 19 ? 0.638 19.016 -0.646 1 98.81 19 LEU B N 1
ATOM 1714 C CA . LEU B 1 19 ? -0.047 20.031 -1.438 1 98.81 19 LEU B CA 1
ATOM 1715 C C . LEU B 1 19 ? 0.656 21.391 -1.316 1 98.81 19 LEU B C 1
ATOM 1717 O O . LEU B 1 19 ? 0.781 22.109 -2.303 1 98.81 19 LEU B O 1
ATOM 1721 N N . MET B 1 20 ? 1.115 21.734 -0.111 1 98.69 20 MET B N 1
ATOM 1722 C CA . MET B 1 20 ? 1.862 22.984 0.096 1 98.69 20 MET B CA 1
ATOM 1723 C C . MET B 1 20 ? 3.178 22.953 -0.674 1 98.69 20 MET B C 1
ATOM 1725 O O . MET B 1 20 ? 3.545 23.938 -1.315 1 98.69 20 MET B O 1
ATOM 1729 N N . LEU B 1 21 ? 3.844 21.859 -0.604 1 98.62 21 LEU B N 1
ATOM 1730 C CA . LEU B 1 21 ? 5.145 21.719 -1.248 1 98.62 21 LEU B CA 1
ATOM 1731 C C . LEU B 1 21 ? 5.043 21.969 -2.746 1 98.62 21 LEU B C 1
ATOM 1733 O O . LEU B 1 21 ? 5.914 22.625 -3.328 1 98.62 21 LEU B O 1
ATOM 1737 N N . ILE B 1 22 ? 3.957 21.484 -3.389 1 98.44 22 ILE B N 1
ATOM 1738 C CA . ILE B 1 22 ? 3.867 21.594 -4.84 1 98.44 22 ILE B CA 1
ATOM 1739 C C . ILE B 1 22 ? 3.029 22.812 -5.215 1 98.44 22 ILE B C 1
ATOM 1741 O O . ILE B 1 22 ? 2.721 23.016 -6.391 1 98.44 22 ILE B O 1
ATOM 1745 N N . GLY B 1 23 ? 2.604 23.609 -4.227 1 98.44 23 GLY B N 1
ATOM 1746 C CA . GLY B 1 23 ? 1.882 24.859 -4.457 1 98.44 23 GLY B CA 1
ATOM 1747 C C . GLY B 1 23 ? 0.48 24.641 -4.996 1 98.44 23 GLY B C 1
ATOM 1748 O O . GLY B 1 23 ? 0.019 25.391 -5.859 1 98.44 23 GLY B O 1
ATOM 1749 N N . LYS B 1 24 ? -0.21 23.531 -4.523 1 98.62 24 LYS B N 1
ATOM 1750 C CA . LYS B 1 24 ? -1.513 23.203 -5.086 1 98.62 24 LYS B CA 1
ATOM 1751 C C . LYS B 1 24 ? -2.576 23.109 -3.996 1 98.62 24 LYS B C 1
ATOM 1753 O O . LYS B 1 24 ? -3.656 22.547 -4.219 1 98.62 24 LYS B O 1
ATOM 1758 N N . LEU B 1 25 ? -2.299 23.625 -2.795 1 98.44 25 LEU B N 1
ATOM 1759 C CA . LEU B 1 25 ? -3.256 23.578 -1.695 1 98.44 25 LEU B CA 1
ATOM 1760 C C . LEU B 1 25 ? -4.547 24.297 -2.064 1 98.44 25 LEU B C 1
ATOM 1762 O O . LEU B 1 25 ? -5.637 23.875 -1.66 1 98.44 25 LEU B O 1
ATOM 1766 N N . ASP B 1 26 ? -4.445 25.328 -2.863 1 97.81 26 ASP B N 1
ATOM 1767 C CA . ASP B 1 26 ? -5.609 26.125 -3.23 1 97.81 26 ASP B CA 1
ATOM 1768 C C . ASP B 1 26 ? -6.418 25.453 -4.336 1 97.81 26 ASP B C 1
ATOM 1770 O O . ASP B 1 26 ? -7.48 25.938 -4.727 1 97.81 26 ASP B O 1
ATOM 1774 N N . GLN B 1 27 ? -5.953 24.328 -4.863 1 98.38 27 GLN B N 1
ATOM 1775 C CA . GLN B 1 27 ? -6.641 23.609 -5.926 1 98.38 27 GLN B CA 1
ATOM 1776 C C . GLN B 1 27 ? -7.34 22.359 -5.383 1 98.38 27 GLN B C 1
ATOM 1778 O O . GLN B 1 27 ? -7.812 21.516 -6.152 1 98.38 27 GLN B O 1
ATOM 1783 N N . VAL B 1 28 ? -7.41 22.219 -4.102 1 98.62 28 VAL B N 1
ATOM 1784 C CA . VAL B 1 28 ? -8.125 21.172 -3.375 1 98.62 28 VAL B CA 1
ATOM 1785 C C . VAL B 1 28 ? -9 21.812 -2.293 1 98.62 28 VAL B C 1
ATOM 1787 O O . VAL B 1 28 ? -8.547 22.703 -1.565 1 98.62 28 VAL B O 1
ATOM 1790 N N . GLU B 1 29 ? -10.234 21.5 -2.262 1 98.44 29 GLU B N 1
ATOM 1791 C CA . GLU B 1 29 ? -11.07 21.906 -1.145 1 98.44 29 GLU B CA 1
ATOM 1792 C C . GLU B 1 29 ? -10.781 21.078 0.105 1 98.44 29 GLU B C 1
ATOM 1794 O O . GLU B 1 29 ? -11.023 19.875 0.129 1 98.44 29 GLU B O 1
ATOM 1799 N N . VAL B 1 30 ? -10.258 21.719 1.123 1 98.38 30 VAL B N 1
ATOM 1800 C CA . VAL B 1 30 ? -9.945 21 2.35 1 98.38 30 VAL B CA 1
ATOM 1801 C C . VAL B 1 30 ? -11.039 21.219 3.383 1 98.38 30 VAL B C 1
ATOM 1803 O O . VAL B 1 30 ? -11.391 22.359 3.693 1 98.38 30 VAL B O 1
ATOM 1806 N N . VAL B 1 31 ? -11.609 20.172 3.873 1 97.94 31 VAL B N 1
ATOM 1807 C CA . VAL B 1 31 ? -12.633 20.219 4.91 1 97.94 31 VAL B CA 1
ATOM 1808 C C . VAL B 1 31 ? -12.062 19.656 6.219 1 97.94 31 VAL B C 1
ATOM 1810 O O . VAL B 1 31 ? -11.656 18.5 6.281 1 97.94 31 VAL B O 1
ATOM 1813 N N . THR B 1 32 ? -12.016 20.5 7.23 1 98 32 THR B N 1
ATOM 1814 C CA . THR B 1 32 ? -11.547 20.078 8.547 1 98 32 THR B CA 1
ATOM 1815 C C . THR B 1 32 ? -12.641 19.312 9.289 1 98 32 THR B C 1
ATOM 1817 O O . THR B 1 32 ? -13.742 19.828 9.477 1 98 32 THR B O 1
ATOM 1820 N N . VAL B 1 33 ? -12.359 18.078 9.641 1 97.75 33 VAL B N 1
ATOM 1821 C CA . VAL B 1 33 ? -13.312 17.25 10.383 1 97.75 33 VAL B CA 1
ATOM 1822 C C . VAL B 1 33 ? -12.664 16.734 11.656 1 97.75 33 VAL B C 1
ATOM 1824 O O . VAL B 1 33 ? -11.438 16.703 11.773 1 97.75 33 VAL B O 1
ATOM 1827 N N . ASP B 1 34 ? -13.453 16.359 12.641 1 96.31 34 ASP B N 1
ATOM 1828 C CA . ASP B 1 34 ? -12.953 15.758 13.875 1 96.31 34 ASP B CA 1
ATOM 1829 C C . ASP B 1 34 ? -12.875 14.242 13.75 1 96.31 34 ASP B C 1
ATOM 1831 O O . ASP B 1 34 ? -13.461 13.656 12.836 1 96.31 34 ASP B O 1
ATOM 1835 N N . VAL B 1 35 ? -12.078 13.641 14.57 1 95.69 35 VAL B N 1
ATOM 1836 C CA . VAL B 1 35 ? -11.953 12.188 14.633 1 95.69 35 VAL B CA 1
ATOM 1837 C C . VAL B 1 35 ? -11.719 11.758 16.078 1 95.69 35 VAL B C 1
ATOM 1839 O O . VAL B 1 35 ? -11.219 12.539 16.891 1 95.69 35 VAL B O 1
ATOM 1842 N N . VAL B 1 36 ? -12.078 10.539 16.406 1 92.06 36 VAL B N 1
ATOM 1843 C CA . VAL B 1 36 ? -11.773 9.977 17.719 1 92.06 36 VAL B CA 1
ATOM 1844 C C . VAL B 1 36 ? -10.281 9.695 17.828 1 92.06 36 VAL B C 1
ATOM 1846 O O . VAL B 1 36 ? -9.703 9.023 16.969 1 92.06 36 VAL B O 1
ATOM 1849 N N . ARG B 1 37 ? -9.68 10.164 18.859 1 88.38 37 ARG B N 1
ATOM 1850 C CA . ARG B 1 37 ? -8.234 10.047 19.031 1 88.38 37 ARG B CA 1
ATOM 1851 C C . ARG B 1 37 ? -7.891 8.984 20.062 1 88.38 37 ARG B C 1
ATOM 1853 O O . ARG B 1 37 ? -8.742 8.57 20.859 1 88.38 37 ARG B O 1
ATOM 1860 N N . HIS B 1 38 ? -6.641 8.562 20.062 1 81.69 38 HIS B N 1
ATOM 1861 C CA . HIS B 1 38 ? -6.172 7.477 20.906 1 81.69 38 HIS B CA 1
ATOM 1862 C C . HIS B 1 38 ? -6.324 7.828 22.391 1 81.69 38 HIS B C 1
ATOM 1864 O O . HIS B 1 38 ? -6.547 6.945 23.219 1 81.69 38 HIS B O 1
ATOM 1870 N N . ASP B 1 39 ? -6.262 9.109 22.719 1 84.25 39 ASP B N 1
ATOM 1871 C CA . ASP B 1 39 ? -6.348 9.523 24.125 1 84.25 39 ASP B CA 1
ATOM 1872 C C . ASP B 1 39 ? -7.801 9.695 24.547 1 84.25 39 ASP B C 1
ATOM 1874 O O . ASP B 1 39 ? -8.07 10.141 25.672 1 84.25 39 ASP B O 1
ATOM 1878 N N . GLY B 1 40 ? -8.68 9.336 23.609 1 86.38 40 GLY B N 1
ATOM 1879 C CA . GLY B 1 40 ? -10.094 9.398 23.922 1 86.38 40 GLY B CA 1
ATOM 1880 C C . GLY B 1 40 ? -10.727 10.727 23.578 1 86.38 40 GLY B C 1
ATOM 1881 O O . GLY B 1 40 ? -11.945 10.891 23.688 1 86.38 40 GLY B O 1
ATOM 1882 N N . SER B 1 41 ? -9.922 11.633 23.156 1 89.31 41 SER B N 1
ATOM 1883 C CA . SER B 1 41 ? -10.469 12.93 22.781 1 89.31 41 SER B CA 1
ATOM 1884 C C . SER B 1 41 ? -11.062 12.891 21.375 1 89.31 41 SER B C 1
ATOM 1886 O O . SER B 1 41 ? -11 11.859 20.703 1 89.31 41 SER B O 1
ATOM 1888 N N . GLY B 1 42 ? -11.727 13.969 20.984 1 91.5 42 GLY B N 1
ATOM 1889 C CA . GLY B 1 42 ? -12.367 14.055 19.672 1 91.5 42 GLY B CA 1
ATOM 1890 C C . GLY B 1 42 ? -13.695 13.32 19.609 1 91.5 42 GLY B C 1
ATOM 1891 O O . GLY B 1 42 ? -14.25 12.938 20.641 1 91.5 42 GLY B O 1
ATOM 1892 N N . ARG B 1 43 ? -14.219 13.242 18.422 1 92.06 43 ARG B N 1
ATOM 1893 C CA . ARG B 1 43 ? -15.539 12.641 18.266 1 92.06 43 ARG B CA 1
ATOM 1894 C C . ARG B 1 43 ? -15.766 12.203 16.828 1 92.06 43 ARG B C 1
ATOM 1896 O O . ARG B 1 43 ? -15.047 12.625 15.914 1 92.06 43 ARG B O 1
ATOM 1903 N N . HIS B 1 44 ? -16.734 11.328 16.797 1 92.81 44 HIS B N 1
ATOM 1904 C CA . HIS B 1 44 ? -17.234 11.023 15.461 1 92.81 44 HIS B CA 1
ATOM 1905 C C . HIS B 1 44 ? -17.859 12.258 14.812 1 92.81 44 HIS B C 1
ATOM 1907 O O . HIS B 1 44 ? -18.703 12.914 15.414 1 92.81 44 HIS B O 1
ATOM 1913 N N . ASP B 1 45 ? -17.391 12.609 13.734 1 95.88 45 ASP B N 1
ATOM 1914 C CA . ASP B 1 45 ? -17.875 13.766 12.992 1 95.88 45 ASP B CA 1
ATOM 1915 C C . ASP B 1 45 ? -18.734 13.336 11.805 1 95.88 45 ASP B C 1
ATOM 1917 O O . ASP B 1 45 ? -18.234 12.742 10.852 1 95.88 45 ASP B O 1
ATOM 1921 N N . PRO B 1 46 ? -20.031 13.594 11.734 1 94.38 46 PRO B N 1
ATOM 1922 C CA . PRO B 1 46 ? -20.922 13.156 10.656 1 94.38 46 PRO B CA 1
ATOM 1923 C C . PRO B 1 46 ? -20.547 13.758 9.305 1 94.38 46 PRO B C 1
ATOM 1925 O O . PRO B 1 46 ? -20.953 13.234 8.266 1 94.38 46 PRO B O 1
ATOM 1928 N N . SER B 1 47 ? -19.797 14.812 9.289 1 95.5 47 SER B N 1
ATOM 1929 C CA . SER B 1 47 ? -19.391 15.445 8.039 1 95.5 47 SER B CA 1
ATOM 1930 C C . SER B 1 47 ? -18.234 14.703 7.391 1 95.5 47 SER B C 1
ATOM 1932 O O . SER B 1 47 ? -17.906 14.945 6.23 1 95.5 47 SER B O 1
ATOM 1934 N N . ASN B 1 48 ? -17.594 13.828 8.141 1 97.25 48 ASN B N 1
ATOM 1935 C CA . ASN B 1 48 ? -16.531 12.977 7.609 1 97.25 48 ASN B CA 1
ATOM 1936 C C . ASN B 1 48 ? -17.094 11.789 6.84 1 97.25 48 ASN B C 1
ATOM 1938 O O . ASN B 1 48 ? -17.656 10.867 7.438 1 97.25 48 ASN B O 1
ATOM 1942 N N . PRO B 1 49 ? -16.953 11.781 5.578 1 96.88 49 PRO B N 1
ATOM 1943 C CA . PRO B 1 49 ? -17.562 10.719 4.785 1 96.88 49 PRO B CA 1
ATOM 1944 C C . PRO B 1 49 ? -16.734 9.43 4.789 1 96.88 49 PRO B C 1
ATOM 1946 O O . PRO B 1 49 ? -17.156 8.422 4.215 1 96.88 49 PRO B O 1
ATOM 1949 N N . HIS B 1 50 ? -15.617 9.422 5.383 1 96.31 50 HIS B N 1
ATOM 1950 C CA . HIS B 1 50 ? -14.844 8.188 5.461 1 96.31 50 HIS B CA 1
ATOM 1951 C C . HIS B 1 50 ? -15.656 7.066 6.102 1 96.31 50 HIS B C 1
ATOM 1953 O O . HIS B 1 50 ? -16.219 7.242 7.18 1 96.31 50 HIS B O 1
ATOM 1959 N N . PRO B 1 51 ? -15.641 5.891 5.547 1 92.19 51 PRO B N 1
ATOM 1960 C CA . PRO B 1 51 ? -16.5 4.805 6.035 1 92.19 51 PRO B CA 1
ATOM 1961 C C . PRO B 1 51 ? -16.172 4.406 7.473 1 92.19 51 PRO B C 1
ATOM 1963 O O . PRO B 1 51 ? -17.047 3.91 8.188 1 92.19 51 PRO B O 1
ATOM 1966 N N . GLU B 1 52 ? -14.977 4.648 7.895 1 92.62 52 GLU B N 1
ATOM 1967 C CA . GLU B 1 52 ? -14.562 4.254 9.242 1 92.62 52 GLU B CA 1
ATOM 1968 C C . GLU B 1 52 ? -14.25 5.473 10.102 1 92.62 52 GLU B C 1
ATOM 1970 O O . GLU B 1 52 ? -13.633 5.348 11.164 1 92.62 52 GLU B O 1
ATOM 1975 N N . GLY B 1 53 ? -14.523 6.605 9.555 1 93.5 53 GLY B N 1
ATOM 1976 C CA . GLY B 1 53 ? -14.352 7.832 10.32 1 93.5 53 GLY B CA 1
ATOM 1977 C C . GLY B 1 53 ? -12.906 8.258 10.461 1 93.5 53 GLY B C 1
ATOM 1978 O O . GLY B 1 53 ? -12.555 8.992 11.383 1 93.5 53 GLY B O 1
ATOM 1979 N N . LYS B 1 54 ? -12.086 7.758 9.586 1 95.5 54 LYS B N 1
ATOM 1980 C CA . LYS B 1 54 ? -10.672 8.109 9.617 1 95.5 54 LYS B CA 1
ATOM 1981 C C . LYS B 1 54 ? -10.375 9.289 8.695 1 95.5 54 LYS B C 1
ATOM 1983 O O . LYS B 1 54 ? -11.273 9.789 8.008 1 95.5 54 LYS B O 1
ATOM 1988 N N . VAL B 1 55 ? -9.219 9.812 8.82 1 97.38 55 VAL B N 1
ATOM 1989 C CA . VAL B 1 55 ? -8.641 10.797 7.914 1 97.38 55 VAL B CA 1
ATOM 1990 C C . VAL B 1 55 ? -7.203 10.406 7.578 1 97.38 55 VAL B C 1
ATOM 1992 O O . VAL B 1 55 ? -6.547 9.711 8.359 1 97.38 55 VAL B O 1
ATOM 1995 N N . PRO B 1 56 ? -6.699 10.797 6.418 1 98.44 56 PRO B N 1
ATOM 1996 C CA . PRO B 1 56 ? -7.32 11.602 5.363 1 98.44 56 PRO B CA 1
ATOM 1997 C C . PRO B 1 56 ? -8.289 10.805 4.504 1 98.44 56 PRO B C 1
ATOM 1999 O O . PRO B 1 56 ? -8.234 9.57 4.477 1 98.44 56 PRO B O 1
ATOM 2002 N N . TYR B 1 57 ? -9.172 11.477 3.895 1 98.75 57 TYR B N 1
ATOM 2003 C CA . TYR B 1 57 ? -10.094 10.953 2.893 1 98.75 57 TYR B CA 1
ATOM 2004 C C . TYR B 1 57 ? -10.281 11.938 1.747 1 98.75 57 TYR B C 1
ATOM 2006 O O . TYR B 1 57 ? -10.438 13.141 1.975 1 98.75 57 TYR B O 1
ATOM 2014 N N . LEU B 1 58 ? -10.156 11.508 0.541 1 98.88 58 LEU B N 1
ATOM 2015 C CA . LEU B 1 58 ? -10.289 12.367 -0.633 1 98.88 58 LEU B CA 1
ATOM 2016 C C . LEU B 1 58 ? -11.5 11.961 -1.466 1 98.88 58 LEU B C 1
ATOM 2018 O O . LEU B 1 58 ? -11.711 10.781 -1.727 1 98.88 58 LEU B O 1
ATOM 2022 N N . VAL B 1 59 ? -12.305 12.875 -1.811 1 98.62 59 VAL B N 1
ATOM 2023 C CA . VAL B 1 59 ? -13.391 12.672 -2.768 1 98.62 59 VAL B CA 1
ATOM 2024 C C . VAL B 1 59 ? -13.078 13.414 -4.066 1 98.62 59 VAL B C 1
ATOM 2026 O O . VAL B 1 59 ? -12.938 14.641 -4.07 1 98.62 59 VAL B O 1
ATOM 2029 N N . THR B 1 60 ? -12.961 12.711 -5.113 1 97.62 60 THR B N 1
ATOM 2030 C CA . THR B 1 60 ? -12.602 13.297 -6.398 1 97.62 60 THR B CA 1
ATOM 2031 C C . THR B 1 60 ? -13.766 14.109 -6.965 1 97.62 60 THR B C 1
ATOM 2033 O O . THR B 1 60 ? -14.875 14.078 -6.422 1 97.62 60 THR B O 1
ATOM 2036 N N . ASP B 1 61 ? -13.492 14.781 -8.094 1 93.12 61 ASP B N 1
ATOM 2037 C CA . ASP B 1 61 ? -14.5 15.617 -8.727 1 93.12 61 ASP B CA 1
ATOM 2038 C C . ASP B 1 61 ? -15.672 14.781 -9.234 1 93.12 61 ASP B C 1
ATOM 2040 O O . ASP B 1 61 ? -16.812 15.258 -9.305 1 93.12 61 ASP B O 1
ATOM 2044 N N . ASP B 1 62 ? -15.414 13.539 -9.531 1 90.81 62 ASP B N 1
ATOM 2045 C CA . ASP B 1 62 ? -16.469 12.68 -10.055 1 90.81 62 ASP B CA 1
ATOM 2046 C C . ASP B 1 62 ? -17.172 11.922 -8.922 1 90.81 62 ASP B C 1
ATOM 2048 O O . ASP B 1 62 ? -18 11.047 -9.18 1 90.81 62 ASP B O 1
ATOM 2052 N N . GLY B 1 63 ? -16.734 12.211 -7.691 1 94.38 63 GLY B N 1
ATOM 2053 C CA . GLY B 1 63 ? -17.453 11.672 -6.547 1 94.38 63 GLY B CA 1
ATOM 2054 C C . GLY B 1 63 ? -16.828 10.391 -6.012 1 94.38 63 GLY B C 1
ATOM 2055 O O . GLY B 1 63 ? -17.375 9.781 -5.082 1 94.38 63 GLY B O 1
ATOM 2056 N N . THR B 1 64 ? -15.75 10 -6.578 1 94.75 64 THR B N 1
ATOM 2057 C CA . THR B 1 64 ? -15.078 8.789 -6.113 1 94.75 64 THR B CA 1
ATOM 2058 C C . THR B 1 64 ? -14.328 9.055 -4.809 1 94.75 64 THR B C 1
ATOM 2060 O O . THR B 1 64 ? -13.578 10.023 -4.707 1 94.75 64 THR B O 1
ATOM 2063 N N . 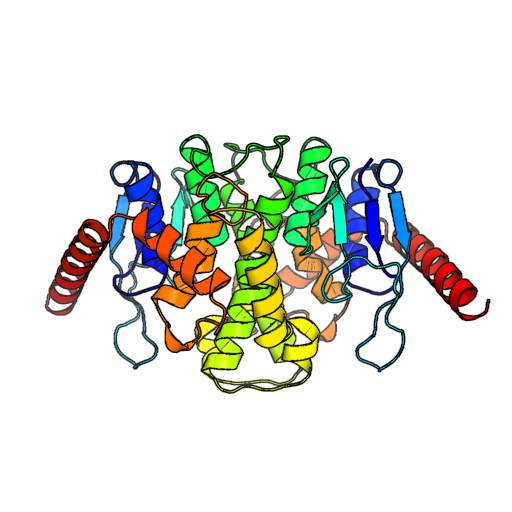GLY B 1 65 ? -14.539 8.211 -3.773 1 97.44 65 GLY B N 1
ATOM 2064 C CA . GLY B 1 65 ? -13.781 8.289 -2.533 1 97.44 65 GLY B CA 1
ATOM 2065 C C . GLY B 1 65 ? -12.469 7.539 -2.586 1 97.44 65 GLY B C 1
ATOM 2066 O O . GLY B 1 65 ? -12.391 6.441 -3.146 1 97.44 65 GLY B O 1
ATOM 2067 N N . ILE B 1 66 ? -11.461 8.156 -2.107 1 98.44 66 ILE B N 1
ATOM 2068 C CA . ILE B 1 66 ? -10.141 7.543 -2.01 1 98.44 66 ILE B CA 1
ATOM 2069 C C . ILE B 1 66 ? -9.688 7.535 -0.553 1 98.44 66 ILE B C 1
ATOM 2071 O O . ILE B 1 66 ? -9.664 8.578 0.103 1 98.44 66 ILE B O 1
ATOM 2075 N N . ARG B 1 67 ? -9.375 6.348 -0.088 1 97.38 67 ARG B N 1
ATOM 2076 C CA . ARG B 1 67 ? -8.781 6.191 1.237 1 97.38 67 ARG B CA 1
ATOM 2077 C C . ARG B 1 67 ? -7.316 5.781 1.139 1 97.38 67 ARG B C 1
ATOM 2079 O O . ARG B 1 67 ? -6.812 5.52 0.044 1 97.38 67 ARG B O 1
ATOM 2086 N N . GLU B 1 68 ? -6.672 5.684 2.332 1 98.06 68 GLU B N 1
ATOM 2087 C CA . GLU B 1 68 ? -5.254 5.352 2.465 1 98.06 68 GLU B CA 1
ATOM 2088 C C . GLU B 1 68 ? -4.371 6.504 1.994 1 98.06 68 GLU B C 1
ATOM 2090 O O . GLU B 1 68 ? -4.465 6.934 0.842 1 98.06 68 GLU B O 1
ATOM 2095 N N . SER B 1 69 ? -3.508 6.957 2.824 1 98.56 69 SER B N 1
ATOM 2096 C CA . SER B 1 69 ? -2.633 8.086 2.535 1 98.56 69 SER B CA 1
ATOM 2097 C C . SER B 1 69 ? -1.823 7.852 1.266 1 98.56 69 SER B C 1
ATOM 2099 O O . SER B 1 69 ? -1.702 8.742 0.424 1 98.56 69 SER B O 1
ATOM 2101 N N . ALA B 1 70 ? -1.292 6.633 1.1 1 98.88 70 ALA B N 1
ATOM 2102 C CA . ALA B 1 70 ? -0.479 6.336 -0.077 1 98.88 70 ALA B CA 1
ATOM 2103 C C . ALA B 1 70 ? -1.27 6.566 -1.361 1 98.88 70 ALA B C 1
ATOM 2105 O O . ALA B 1 70 ? -0.774 7.199 -2.297 1 98.88 70 ALA B O 1
ATOM 2106 N N . ALA B 1 71 ? -2.494 6.102 -1.403 1 98.88 71 ALA B N 1
ATOM 2107 C CA . ALA B 1 71 ? -3.354 6.238 -2.576 1 98.88 71 ALA B CA 1
ATOM 2108 C C . ALA B 1 71 ? -3.705 7.703 -2.832 1 98.88 71 ALA B C 1
ATOM 2110 O O . ALA B 1 71 ? -3.637 8.172 -3.969 1 98.88 71 ALA B O 1
ATOM 2111 N N . ILE B 1 72 ? -4.066 8.414 -1.794 1 98.88 72 ILE B N 1
ATOM 2112 C CA . ILE B 1 72 ? -4.469 9.812 -1.896 1 98.88 72 ILE B CA 1
ATOM 2113 C C . ILE B 1 72 ? -3.305 10.648 -2.428 1 98.88 72 ILE B C 1
ATOM 2115 O O . ILE B 1 72 ? -3.477 11.438 -3.357 1 98.88 72 ILE B O 1
ATOM 2119 N N . MET B 1 73 ? -2.166 10.406 -1.862 1 98.94 73 MET B N 1
ATOM 2120 C CA . MET B 1 73 ? -1 11.211 -2.223 1 98.94 73 MET B CA 1
ATOM 2121 C C . MET B 1 73 ? -0.529 10.883 -3.635 1 98.94 73 MET B C 1
ATOM 2123 O O . MET B 1 73 ? -0.106 11.773 -4.375 1 98.94 73 MET B O 1
ATOM 2127 N N . MET B 1 74 ? -0.583 9.602 -4.023 1 98.94 74 MET B N 1
ATOM 2128 C CA . MET B 1 74 ? -0.276 9.227 -5.398 1 98.94 74 MET B CA 1
ATOM 2129 C C . MET B 1 74 ? -1.259 9.867 -6.371 1 98.94 74 MET B C 1
ATOM 2131 O O . MET B 1 74 ? -0.853 10.43 -7.391 1 98.94 74 MET B O 1
ATOM 2135 N N . TYR B 1 75 ? -2.543 9.805 -6.051 1 98.81 75 TYR B N 1
ATOM 2136 C CA . TYR B 1 75 ? -3.58 10.344 -6.922 1 98.81 75 TYR B CA 1
ATOM 2137 C C . TYR B 1 75 ? -3.396 11.844 -7.121 1 98.81 75 TYR B C 1
ATOM 2139 O O . TYR B 1 75 ? -3.449 12.336 -8.25 1 98.81 75 TYR B O 1
ATOM 2147 N N . LEU B 1 76 ? -3.182 12.547 -6.047 1 98.81 76 LEU B N 1
ATOM 2148 C CA . LEU B 1 76 ? -3.016 13.992 -6.121 1 98.81 76 LEU B CA 1
ATOM 2149 C C . LEU B 1 76 ? -1.768 14.359 -6.918 1 98.81 76 LEU B C 1
ATOM 2151 O O . LEU B 1 76 ? -1.781 15.312 -7.699 1 98.81 76 LEU B O 1
ATOM 2155 N N . ASP B 1 77 ? -0.691 13.594 -6.656 1 98.88 77 ASP B N 1
ATOM 2156 C CA . ASP B 1 77 ? 0.518 13.836 -7.438 1 98.88 77 ASP B CA 1
ATOM 2157 C C . ASP B 1 77 ? 0.252 13.656 -8.93 1 98.88 77 ASP B C 1
ATOM 2159 O O . ASP B 1 77 ? 0.677 14.484 -9.75 1 98.88 77 ASP B O 1
ATOM 2163 N N . GLU B 1 78 ? -0.459 12.594 -9.297 1 98.5 78 GLU B N 1
ATOM 2164 C CA . GLU B 1 78 ? -0.819 12.328 -10.688 1 98.5 78 GLU B CA 1
ATOM 2165 C C . GLU B 1 78 ? -1.726 13.422 -11.242 1 98.5 78 GLU B C 1
ATOM 2167 O O . GLU B 1 78 ? -1.535 13.883 -12.375 1 98.5 78 GLU B O 1
ATOM 2172 N N . LEU B 1 79 ? -2.639 13.82 -10.5 1 97.94 79 LEU B N 1
ATOM 2173 C CA . LEU B 1 79 ? -3.59 14.844 -10.898 1 97.94 79 LEU B CA 1
ATOM 2174 C C . LEU B 1 79 ? -2.867 16.141 -11.289 1 97.94 79 LEU B C 1
ATOM 2176 O O . LEU B 1 79 ? -3.273 16.812 -12.227 1 97.94 79 LEU B O 1
ATOM 2180 N N . PHE B 1 80 ? -1.776 16.422 -10.586 1 98.38 80 PHE B N 1
ATOM 2181 C CA . PHE B 1 80 ? -1.103 17.703 -10.773 1 98.38 80 PHE B CA 1
ATOM 2182 C C . PHE B 1 80 ? 0.171 17.516 -11.594 1 98.38 80 PHE B C 1
ATOM 2184 O O . PHE B 1 80 ? 1.09 18.344 -11.508 1 98.38 80 PHE B O 1
ATOM 2191 N N . GLY B 1 81 ? 0.26 16.406 -12.289 1 98.06 81 GLY B N 1
ATOM 2192 C CA . GLY B 1 81 ? 1.285 16.25 -13.305 1 98.06 81 GLY B CA 1
ATOM 2193 C C . GLY B 1 81 ? 2.518 15.523 -12.812 1 98.06 81 GLY B C 1
ATOM 2194 O O . GLY B 1 81 ? 3.598 15.648 -13.391 1 98.06 81 GLY B O 1
ATOM 2195 N N . GLN B 1 82 ? 2.512 14.906 -11.617 1 98.38 82 GLN B N 1
ATOM 2196 C CA . GLN B 1 82 ? 3.551 14.062 -11.023 1 98.38 82 GLN B CA 1
ATOM 2197 C C . GLN B 1 82 ? 4.828 14.859 -10.789 1 98.38 82 GLN B C 1
ATOM 2199 O O . GLN B 1 82 ? 5.914 14.445 -11.203 1 98.38 82 GLN B O 1
ATOM 2204 N N . PRO B 1 83 ? 4.762 15.977 -10.133 1 98.62 83 PRO B N 1
ATOM 2205 C CA . PRO B 1 83 ? 5.984 16.719 -9.812 1 98.62 83 PRO B CA 1
ATOM 2206 C C . PRO B 1 83 ? 6.863 15.984 -8.797 1 98.62 83 PRO B C 1
ATOM 2208 O O . PRO B 1 83 ? 8.047 16.297 -8.664 1 98.62 83 PRO B O 1
ATOM 2211 N N . LEU B 1 84 ? 6.301 14.961 -8.031 1 98.75 84 LEU B N 1
ATOM 2212 C CA . LEU B 1 84 ? 7.027 14.336 -6.934 1 98.75 84 LEU B CA 1
ATOM 2213 C C . LEU B 1 84 ? 7.105 12.82 -7.125 1 98.75 84 LEU B C 1
ATOM 2215 O O . LEU B 1 84 ? 7.133 12.07 -6.148 1 98.75 84 LEU B O 1
ATOM 2219 N N . SER B 1 85 ? 7.062 12.312 -8.312 1 98.62 85 SER B N 1
ATOM 2220 C CA . SER B 1 85 ? 7.188 10.883 -8.555 1 98.62 85 SER B CA 1
ATOM 2221 C C . SER B 1 85 ? 7.594 10.594 -10 1 98.62 85 SER B C 1
ATOM 2223 O O . SER B 1 85 ? 7.324 11.398 -10.891 1 98.62 85 SER B O 1
ATOM 2225 N N . PRO B 1 86 ? 8.25 9.5 -10.227 1 98 86 PRO B N 1
ATOM 2226 C CA . PRO B 1 86 ? 8.562 9.109 -11.602 1 98 86 PRO B CA 1
ATOM 2227 C C . PRO B 1 86 ? 7.324 8.695 -12.391 1 98 86 PRO B C 1
ATOM 2229 O O . PRO B 1 86 ? 6.43 8.039 -11.852 1 98 86 PRO B O 1
ATOM 2232 N N . ALA B 1 87 ? 7.289 9.094 -13.68 1 97.75 87 ALA B N 1
ATOM 2233 C CA . ALA B 1 87 ? 6.211 8.703 -14.578 1 97.75 87 ALA B CA 1
ATOM 2234 C C . ALA B 1 87 ? 6.242 7.203 -14.852 1 97.75 87 ALA B C 1
ATOM 2236 O O . ALA B 1 87 ? 7.258 6.543 -14.609 1 97.75 87 ALA B O 1
ATOM 2237 N N . ILE B 1 88 ? 5.102 6.68 -15.297 1 97.62 88 ILE B N 1
ATOM 2238 C CA . ILE B 1 88 ? 5.066 5.301 -15.758 1 97.62 88 ILE B CA 1
ATOM 2239 C C . ILE B 1 88 ? 6.102 5.098 -16.859 1 97.62 88 ILE B C 1
ATOM 2241 O O . ILE B 1 88 ? 6.188 5.898 -17.797 1 97.62 88 ILE B O 1
ATOM 2245 N N . GLY B 1 89 ? 6.934 4.082 -16.672 1 95.88 89 GLY B N 1
ATOM 2246 C CA . GLY B 1 89 ? 7.945 3.77 -17.672 1 95.88 89 GLY B CA 1
ATOM 2247 C C . GLY B 1 89 ? 9.281 4.441 -17.391 1 95.88 89 GLY B C 1
ATOM 2248 O O . GLY B 1 89 ? 10.297 4.066 -17.969 1 95.88 89 GLY B O 1
ATOM 2249 N N . ALA B 1 90 ? 9.344 5.441 -16.547 1 96.56 90 ALA B N 1
ATOM 2250 C CA . ALA B 1 90 ? 10.57 6.168 -16.234 1 96.56 90 ALA B CA 1
ATOM 2251 C C . ALA B 1 90 ? 11.414 5.398 -15.234 1 96.56 90 ALA B C 1
ATOM 2253 O O . ALA B 1 90 ? 10.898 4.594 -14.461 1 96.56 90 ALA B O 1
ATOM 2254 N N . PRO B 1 91 ? 12.742 5.648 -15.273 1 95 91 PRO B N 1
ATOM 2255 C CA . PRO B 1 91 ? 13.594 5.086 -14.219 1 95 91 PRO B CA 1
ATOM 2256 C C . PRO B 1 91 ? 13.109 5.449 -12.82 1 95 91 PRO B C 1
ATOM 2258 O O . PRO B 1 91 ? 12.664 6.574 -12.586 1 95 91 PRO B O 1
ATOM 2261 N N . GLY B 1 92 ? 13.141 4.473 -11.898 1 95.94 92 GLY B N 1
ATOM 2262 C CA . GLY B 1 92 ? 12.773 4.734 -10.523 1 95.94 92 GLY B CA 1
ATOM 2263 C C . GLY B 1 92 ? 11.32 4.422 -10.227 1 95.94 92 GLY B C 1
ATOM 2264 O O . GLY B 1 92 ? 10.914 4.352 -9.062 1 95.94 92 GLY B O 1
ATOM 2265 N N . ARG B 1 93 ? 10.484 4.238 -11.336 1 97.88 93 ARG B N 1
ATOM 2266 C CA . ARG B 1 93 ? 9.062 3.977 -11.148 1 97.88 93 ARG B CA 1
ATOM 2267 C C . ARG B 1 93 ? 8.836 2.74 -10.281 1 97.88 93 ARG B C 1
ATOM 2269 O O . ARG B 1 93 ? 8.023 2.758 -9.367 1 97.88 93 ARG B O 1
ATOM 2276 N N . GLY B 1 94 ? 9.578 1.69 -10.531 1 97.81 94 GLY B N 1
ATOM 2277 C CA . GLY B 1 94 ? 9.461 0.475 -9.742 1 97.81 94 GLY B CA 1
ATOM 2278 C C . GLY B 1 94 ? 9.812 0.675 -8.281 1 97.81 94 GLY B C 1
ATOM 2279 O O . GLY B 1 94 ? 9.094 0.208 -7.391 1 97.81 94 GLY B O 1
ATOM 2280 N N . ALA B 1 95 ? 10.93 1.342 -8.016 1 97.44 95 ALA B N 1
ATOM 2281 C CA . ALA B 1 95 ? 11.336 1.642 -6.648 1 97.44 95 ALA B CA 1
ATOM 2282 C C . ALA B 1 95 ? 10.297 2.498 -5.938 1 97.44 95 ALA B C 1
ATOM 2284 O O . ALA B 1 95 ? 9.992 2.271 -4.766 1 97.44 95 ALA B O 1
ATOM 2285 N N . TYR B 1 96 ? 9.766 3.453 -6.676 1 98.38 96 TYR B N 1
ATOM 2286 C CA . TYR B 1 96 ? 8.719 4.328 -6.152 1 98.38 96 TYR B CA 1
ATOM 2287 C C . TYR B 1 96 ? 7.512 3.518 -5.695 1 98.38 96 TYR B C 1
ATOM 2289 O O . TYR B 1 96 ? 7.07 3.641 -4.551 1 98.38 96 TYR B O 1
ATOM 2297 N N . LEU B 1 97 ? 7.02 2.662 -6.559 1 98.69 97 LEU B N 1
ATOM 2298 C CA . LEU B 1 97 ? 5.863 1.835 -6.23 1 98.69 97 LEU B CA 1
ATOM 2299 C C . LEU B 1 97 ? 6.164 0.93 -5.039 1 98.69 97 LEU B C 1
ATOM 2301 O O . LEU B 1 97 ? 5.305 0.725 -4.18 1 98.69 97 LEU B O 1
ATOM 2305 N N . SER B 1 98 ? 7.367 0.423 -4.988 1 98.5 98 SER B N 1
ATOM 2306 C CA . SER B 1 98 ? 7.793 -0.438 -3.889 1 98.5 98 SER B CA 1
ATOM 2307 C C . SER B 1 98 ? 7.688 0.282 -2.549 1 98.5 98 SER B C 1
ATOM 2309 O O . SER B 1 98 ? 7.129 -0.257 -1.591 1 98.5 98 SER B O 1
ATOM 2311 N N . TRP B 1 99 ? 8.18 1.498 -2.479 1 98.62 99 TRP B N 1
ATOM 2312 C CA . TRP B 1 99 ? 8.141 2.277 -1.246 1 98.62 99 TRP B CA 1
ATOM 2313 C C . TRP B 1 99 ? 6.707 2.611 -0.858 1 98.62 99 TRP B C 1
ATOM 2315 O O . TRP B 1 99 ? 6.34 2.533 0.317 1 98.62 99 TRP B O 1
ATOM 2325 N N . MET B 1 100 ? 5.926 2.986 -1.873 1 98.81 100 MET B N 1
ATOM 2326 C CA . MET B 1 100 ? 4.531 3.328 -1.601 1 98.81 100 MET B CA 1
ATOM 2327 C C . MET B 1 100 ? 3.789 2.143 -0.993 1 98.81 100 MET B C 1
ATOM 2329 O O . MET B 1 100 ? 3.055 2.301 -0.017 1 98.81 100 MET B O 1
ATOM 2333 N N . ALA B 1 101 ? 3.969 0.983 -1.542 1 98.75 101 ALA B N 1
ATOM 2334 C CA . ALA B 1 101 ? 3.322 -0.22 -1.023 1 98.75 101 ALA B CA 1
ATOM 2335 C C . ALA B 1 101 ? 3.91 -0.619 0.327 1 98.75 101 ALA B C 1
ATOM 2337 O O . ALA B 1 101 ? 3.189 -1.091 1.21 1 98.75 101 ALA B O 1
ATOM 2338 N N . TYR B 1 102 ? 5.266 -0.428 0.5 1 98.5 102 TYR B N 1
ATOM 2339 C CA . TYR B 1 102 ? 5.977 -0.797 1.717 1 98.5 102 TYR B CA 1
ATOM 2340 C C . TYR B 1 102 ? 5.461 -0.009 2.914 1 98.5 102 TYR B C 1
ATOM 2342 O O . TYR B 1 102 ? 5.406 -0.528 4.031 1 98.5 102 TYR B O 1
ATOM 2350 N N . SER B 1 103 ? 5.043 1.205 2.689 1 98.5 103 SER B N 1
ATOM 2351 C CA . SER B 1 103 ? 4.555 2.082 3.748 1 98.5 103 SER B CA 1
ATOM 2352 C C . SER B 1 103 ? 3.393 1.443 4.504 1 98.5 103 SER B C 1
ATOM 2354 O O . SER B 1 103 ? 3.396 1.397 5.734 1 98.5 103 SER B O 1
ATOM 2356 N N . GLY B 1 104 ? 2.416 0.966 3.748 1 97.44 104 GLY B N 1
ATOM 2357 C CA . GLY B 1 104 ? 1.272 0.314 4.367 1 97.44 104 GLY B CA 1
ATOM 2358 C C . GLY B 1 104 ? 1.5 -1.161 4.637 1 97.44 104 GLY B C 1
ATOM 2359 O O . GLY B 1 104 ? 1.011 -1.699 5.633 1 97.44 104 GLY B O 1
ATOM 2360 N N . GLY B 1 105 ? 2.234 -1.793 3.836 1 97.19 105 GLY B N 1
ATOM 2361 C CA . GLY B 1 105 ? 2.361 -3.242 3.836 1 97.19 105 GLY B CA 1
ATOM 2362 C C . GLY B 1 105 ? 3.32 -3.756 4.895 1 97.19 105 GLY B C 1
ATOM 2363 O O . GLY B 1 105 ? 3.238 -4.914 5.301 1 97.19 105 GLY B O 1
ATOM 2364 N N . VAL B 1 106 ? 4.25 -2.871 5.348 1 97.94 106 VAL B N 1
ATOM 2365 C CA . VAL B 1 106 ? 5.258 -3.324 6.305 1 97.94 106 VAL B CA 1
ATOM 2366 C C . VAL B 1 106 ? 5.477 -2.25 7.367 1 97.94 106 VAL B C 1
ATOM 2368 O O . VAL B 1 106 ? 5.297 -2.506 8.562 1 97.94 106 VAL B O 1
ATOM 2371 N N . LEU B 1 107 ? 5.801 -1.029 6.988 1 98.06 107 LEU B N 1
ATOM 2372 C CA . LEU B 1 107 ? 6.211 0.021 7.91 1 98.06 107 LEU B CA 1
ATOM 2373 C C . LEU B 1 107 ? 5.148 0.258 8.977 1 98.06 107 LEU B C 1
ATOM 2375 O O . LEU B 1 107 ? 5.441 0.22 10.172 1 98.06 107 LEU B O 1
ATOM 2379 N N . GLU B 1 108 ? 3.939 0.46 8.555 1 97.44 108 GLU B N 1
ATOM 2380 C CA . GLU B 1 108 ? 2.883 0.839 9.484 1 97.44 108 GLU B CA 1
ATOM 2381 C C . GLU B 1 108 ? 2.602 -0.281 10.484 1 97.44 108 GLU B C 1
ATOM 2383 O O . GLU B 1 108 ? 2.607 -0.056 11.695 1 97.44 108 GLU B O 1
ATOM 2388 N N . PRO B 1 109 ? 2.387 -1.546 10.047 1 97.75 109 PRO B N 1
ATOM 2389 C CA . PRO B 1 109 ? 2.113 -2.584 11.047 1 97.75 109 PRO B CA 1
ATOM 2390 C C . PRO B 1 109 ? 3.295 -2.828 11.984 1 97.75 109 PRO B C 1
ATOM 2392 O O . PRO B 1 109 ? 3.1 -3.146 13.156 1 97.75 109 PRO B O 1
ATOM 2395 N N . VAL B 1 110 ? 4.52 -2.695 11.508 1 97.5 110 VAL B N 1
ATOM 2396 C CA . VAL B 1 110 ? 5.691 -2.867 12.359 1 97.5 110 VAL B CA 1
ATOM 2397 C C . VAL B 1 110 ? 5.73 -1.766 13.414 1 97.5 110 VAL B C 1
ATOM 2399 O O . VAL B 1 110 ? 5.969 -2.037 14.594 1 97.5 110 VAL B O 1
ATOM 2402 N N . LEU B 1 111 ? 5.461 -0.559 13.008 1 96.94 111 LEU B N 1
ATOM 2403 C CA . LEU B 1 111 ? 5.492 0.565 13.938 1 96.94 111 LEU B CA 1
ATOM 2404 C C . LEU B 1 111 ? 4.359 0.464 14.945 1 96.94 111 LEU B C 1
ATOM 2406 O O . LEU B 1 111 ? 4.543 0.777 16.125 1 96.94 111 LEU B O 1
ATOM 2410 N N . VAL B 1 112 ? 3.17 0.098 14.492 1 95.38 112 VAL B N 1
ATOM 2411 C CA . VAL B 1 112 ? 2.031 -0.062 15.391 1 95.38 112 VAL B CA 1
ATOM 2412 C C . VAL B 1 112 ? 2.336 -1.146 16.422 1 95.38 112 VAL B C 1
ATOM 2414 O O . VAL B 1 112 ? 2.07 -0.968 17.609 1 95.38 112 VAL B O 1
ATOM 2417 N N . ALA B 1 113 ? 2.914 -2.303 15.969 1 95.88 113 ALA B N 1
ATOM 2418 C CA . ALA B 1 113 ? 3.285 -3.379 16.875 1 95.88 113 ALA B CA 1
ATOM 2419 C C . ALA B 1 113 ? 4.32 -2.902 17.891 1 95.88 113 ALA B C 1
ATOM 2421 O O . ALA B 1 113 ? 4.203 -3.188 19.094 1 95.88 113 ALA B O 1
ATOM 2422 N N . ALA B 1 114 ? 5.293 -2.164 17.438 1 95 114 ALA B N 1
ATOM 2423 C CA . ALA B 1 114 ? 6.34 -1.645 18.312 1 95 114 ALA B CA 1
ATOM 2424 C C . ALA B 1 114 ? 5.766 -0.671 19.328 1 95 114 ALA B C 1
ATOM 2426 O O . ALA B 1 114 ? 6.09 -0.749 20.516 1 95 114 ALA B O 1
ATOM 2427 N N . PHE B 1 115 ? 4.934 0.191 18.891 1 91.75 115 PHE B N 1
ATOM 2428 C CA . PHE B 1 115 ? 4.297 1.183 19.75 1 91.75 115 PHE B CA 1
ATOM 2429 C C . PHE B 1 115 ? 3.461 0.507 20.828 1 91.75 115 PHE B C 1
ATOM 2431 O O . PHE B 1 115 ? 3.439 0.956 21.969 1 91.75 115 PHE B O 1
ATOM 2438 N N . ALA B 1 116 ? 2.855 -0.6 20.469 1 91.75 116 ALA B N 1
ATOM 2439 C CA . ALA B 1 116 ? 1.94 -1.301 21.375 1 91.75 116 ALA B CA 1
ATOM 2440 C C . ALA B 1 116 ? 2.684 -2.334 22.219 1 91.75 116 ALA B C 1
ATOM 2442 O O . ALA B 1 116 ? 2.09 -2.979 23.078 1 91.75 116 ALA B O 1
ATOM 2443 N N . GLY B 1 117 ? 3.936 -2.559 21.922 1 92.81 117 GLY B N 1
ATOM 2444 C CA . GLY B 1 117 ? 4.707 -3.574 22.625 1 92.81 117 GLY B CA 1
ATOM 2445 C C . GLY B 1 117 ? 4.289 -4.988 22.266 1 92.81 117 GLY B C 1
ATOM 2446 O O . GLY B 1 117 ? 4.332 -5.883 23.109 1 92.81 117 GLY B O 1
ATOM 2447 N N . LEU B 1 118 ? 3.754 -5.176 21.078 1 92.44 118 LEU B N 1
ATOM 2448 C CA . LEU B 1 118 ? 3.311 -6.48 20.609 1 92.44 118 LEU B CA 1
ATOM 2449 C C . LEU B 1 118 ? 4.461 -7.246 19.953 1 92.44 118 LEU B C 1
ATOM 2451 O O . LEU B 1 118 ? 5.133 -6.73 19.062 1 92.44 118 LEU B O 1
ATOM 2455 N N . ASP B 1 119 ? 4.699 -8.406 20.484 1 91.25 119 ASP B N 1
ATOM 2456 C CA . ASP B 1 119 ? 5.715 -9.305 19.953 1 91.25 119 ASP B CA 1
ATOM 2457 C C . ASP B 1 119 ? 5.133 -10.688 19.672 1 91.25 119 ASP B C 1
ATOM 2459 O O . ASP B 1 119 ? 5.383 -11.633 20.422 1 91.25 119 ASP B O 1
ATOM 2463 N N . HIS B 1 120 ? 4.383 -10.773 18.672 1 92.44 120 HIS B N 1
ATOM 2464 C CA . HIS B 1 120 ? 3.742 -12.031 18.297 1 92.44 120 HIS B CA 1
ATOM 2465 C C . HIS B 1 120 ? 4.402 -12.641 17.062 1 92.44 120 HIS B C 1
ATOM 2467 O O . HIS B 1 120 ? 4.688 -11.93 16.094 1 92.44 120 HIS B O 1
ATOM 2473 N N . PRO B 1 121 ? 4.645 -13.914 17.031 1 91.62 121 PRO B N 1
ATOM 2474 C CA . PRO B 1 121 ? 5.344 -14.555 15.914 1 91.62 121 PRO B CA 1
ATOM 2475 C C . PRO B 1 121 ? 4.668 -14.305 14.57 1 91.62 121 PRO B C 1
ATOM 2477 O O . PRO B 1 121 ? 5.352 -14.109 13.555 1 91.62 121 PRO B O 1
ATOM 2480 N N . ALA B 1 122 ? 3.396 -14.281 14.508 1 90.69 122 ALA B N 1
ATOM 2481 C CA . ALA B 1 122 ? 2.67 -14.086 13.25 1 90.69 122 ALA B CA 1
ATOM 2482 C C . ALA B 1 122 ? 2.959 -12.711 12.664 1 90.69 122 ALA B C 1
ATOM 2484 O O . ALA B 1 122 ? 3.08 -12.57 11.445 1 90.69 122 ALA B O 1
ATOM 2485 N N . ILE B 1 123 ? 3.02 -11.688 13.57 1 93.12 123 ILE B N 1
ATOM 2486 C CA . ILE B 1 123 ? 3.32 -10.336 13.125 1 93.12 123 ILE B CA 1
ATOM 2487 C C . ILE B 1 123 ? 4.75 -10.266 12.594 1 93.12 123 ILE B C 1
ATOM 2489 O O . ILE B 1 123 ? 4.988 -9.758 11.492 1 93.12 123 ILE B O 1
ATOM 2493 N N . ILE B 1 124 ? 5.625 -10.898 13.305 1 92.56 124 ILE B N 1
ATOM 2494 C CA . ILE B 1 124 ? 7.043 -10.859 12.953 1 92.56 124 ILE B CA 1
ATOM 2495 C C . ILE B 1 124 ? 7.277 -11.648 11.664 1 92.56 124 ILE B C 1
ATOM 2497 O O . ILE B 1 124 ? 8.039 -11.219 10.797 1 92.56 124 ILE B O 1
ATOM 2501 N N . GLU B 1 125 ? 6.672 -12.805 11.562 1 91.69 125 GLU B N 1
ATOM 2502 C CA . GLU B 1 125 ? 6.84 -13.641 10.383 1 91.69 125 GLU B CA 1
ATOM 2503 C C . GLU B 1 125 ? 6.332 -12.938 9.125 1 91.69 125 GLU B C 1
ATOM 2505 O O . GLU B 1 125 ? 6.902 -13.094 8.047 1 91.69 125 GLU B O 1
ATOM 2510 N N . THR B 1 126 ? 5.297 -12.195 9.297 1 93.62 126 THR B N 1
ATOM 2511 C CA . THR B 1 126 ? 4.656 -11.578 8.141 1 93.62 126 THR B CA 1
ATOM 2512 C C . THR B 1 126 ? 5.316 -10.242 7.805 1 93.62 126 THR B C 1
ATOM 2514 O O . THR B 1 126 ? 5.711 -10.008 6.66 1 93.62 126 THR B O 1
ATOM 2517 N N . PHE B 1 127 ? 5.508 -9.406 8.852 1 96.69 127 PHE B N 1
ATOM 2518 C CA . PHE B 1 127 ? 5.883 -8.023 8.586 1 96.69 127 PHE B CA 1
ATOM 2519 C C . PHE B 1 127 ? 7.324 -7.762 9 1 96.69 127 PHE B C 1
ATOM 2521 O O . PHE B 1 127 ? 7.902 -6.73 8.656 1 96.69 127 PHE B O 1
ATOM 2528 N N . ARG B 1 128 ? 7.879 -8.672 9.773 1 95.5 128 ARG B N 1
ATOM 2529 C CA . ARG B 1 128 ? 9.188 -8.508 10.398 1 95.5 128 ARG B CA 1
ATOM 2530 C C . ARG B 1 128 ? 9.125 -7.488 11.531 1 95.5 128 ARG B C 1
ATOM 2532 O O . ARG B 1 128 ? 8.062 -7.262 12.109 1 95.5 128 ARG B O 1
ATOM 2539 N N . GLY B 1 129 ? 10.289 -7.137 12.07 1 96.25 129 GLY B N 1
ATOM 2540 C CA . GLY B 1 129 ? 10.344 -6.23 13.203 1 96.25 129 GLY B CA 1
ATOM 2541 C C . GLY B 1 129 ? 11.148 -4.977 12.93 1 96.25 129 GLY B C 1
ATOM 2542 O O . GLY B 1 129 ? 11.469 -4.676 11.781 1 96.25 129 GLY B O 1
ATOM 2543 N N . MET B 1 130 ? 11.359 -4.242 13.953 1 96.69 130 MET B N 1
ATOM 2544 C CA . MET B 1 130 ? 12.016 -2.939 13.859 1 96.69 130 MET B CA 1
ATOM 2545 C C . MET B 1 130 ? 13.43 -3.082 13.297 1 96.69 130 MET B C 1
ATOM 2547 O O . MET B 1 130 ? 13.914 -2.193 12.602 1 96.69 130 MET B O 1
ATOM 2551 N N . GLY B 1 131 ? 14.062 -4.211 13.68 1 96.75 131 GLY B N 1
ATOM 2552 C CA . GLY B 1 131 ? 15.398 -4.43 13.156 1 96.75 131 GLY B CA 1
ATOM 2553 C C . GLY B 1 131 ? 15.438 -4.508 11.641 1 96.75 131 GLY B C 1
ATOM 2554 O O . GLY B 1 131 ? 16.234 -3.822 11 1 96.75 131 GLY B O 1
ATOM 2555 N N . GLU B 1 132 ? 14.602 -5.348 11.031 1 96.69 132 GLU B N 1
ATOM 2556 C CA . GLU B 1 132 ? 14.523 -5.5 9.578 1 96.69 132 GLU B CA 1
ATOM 2557 C C . GLU B 1 132 ? 14.047 -4.211 8.914 1 96.69 132 GLU B C 1
ATOM 2559 O O . GLU B 1 132 ? 14.555 -3.828 7.859 1 96.69 132 GLU B O 1
ATOM 2564 N N . LEU B 1 133 ? 13.07 -3.568 9.547 1 97.31 133 LEU B N 1
ATOM 2565 C CA . LEU B 1 133 ? 12.57 -2.295 9.031 1 97.31 133 LEU B CA 1
ATOM 2566 C C . LEU B 1 133 ? 13.695 -1.268 8.953 1 97.31 133 LEU B C 1
ATOM 2568 O O . LEU B 1 133 ? 13.836 -0.575 7.941 1 97.31 133 LEU B O 1
ATOM 2572 N N . SER B 1 134 ? 14.469 -1.188 10 1 97.5 134 SER B N 1
ATOM 2573 C CA . SER B 1 134 ? 15.594 -0.265 10.039 1 97.5 134 SER B CA 1
ATOM 2574 C C . SER B 1 134 ? 16.578 -0.549 8.914 1 97.5 134 SER B C 1
ATOM 2576 O O . SER B 1 134 ? 17.078 0.375 8.266 1 97.5 134 SER B O 1
ATOM 2578 N N . ALA B 1 135 ? 16.844 -1.78 8.695 1 97.12 135 ALA B N 1
ATOM 2579 C CA . ALA B 1 135 ? 17.797 -2.168 7.656 1 97.12 135 ALA B CA 1
ATOM 2580 C C . ALA B 1 135 ? 17.297 -1.742 6.273 1 97.12 135 ALA B C 1
ATOM 2582 O O . ALA B 1 135 ? 18.078 -1.254 5.453 1 97.12 135 ALA B O 1
ATOM 2583 N N . VAL B 1 136 ? 16.047 -1.904 6.035 1 96.56 136 VAL B N 1
ATOM 2584 C CA . VAL B 1 136 ? 15.461 -1.551 4.75 1 96.56 136 VAL B CA 1
ATOM 2585 C C . VAL B 1 136 ? 15.523 -0.038 4.551 1 96.56 136 VAL B C 1
ATOM 2587 O O . VAL B 1 136 ? 15.914 0.44 3.484 1 96.56 136 VAL B O 1
ATOM 2590 N N . LEU B 1 137 ? 15.125 0.688 5.574 1 97.44 137 LEU B N 1
ATOM 2591 C CA . LEU B 1 137 ? 15.141 2.145 5.484 1 97.44 137 LEU B CA 1
ATOM 2592 C C . LEU B 1 137 ? 16.562 2.664 5.309 1 97.44 137 LEU B C 1
ATOM 2594 O O . LEU B 1 137 ? 16.797 3.627 4.57 1 97.44 137 LEU B O 1
ATOM 2598 N N . GLU B 1 138 ? 17.469 2.031 5.984 1 96.75 138 GLU B N 1
ATOM 2599 C CA . GLU B 1 138 ? 18.875 2.436 5.871 1 96.75 138 GLU B CA 1
ATOM 2600 C C . GLU B 1 138 ? 19.391 2.252 4.449 1 96.75 138 GLU B C 1
ATOM 2602 O O . GLU B 1 138 ? 20.109 3.102 3.932 1 96.75 138 GLU B O 1
ATOM 2607 N N . GLN B 1 139 ? 19.047 1.129 3.887 1 94.12 139 GLN B N 1
ATOM 2608 C CA . GLN B 1 139 ? 19.438 0.875 2.506 1 94.12 139 GLN B CA 1
ATOM 2609 C C . GLN B 1 139 ? 18.906 1.96 1.572 1 94.12 139 GLN B C 1
ATOM 2611 O O . GLN B 1 139 ? 19.625 2.422 0.68 1 94.12 139 GLN B O 1
ATOM 2616 N N . GLY B 1 140 ? 17.688 2.357 1.745 1 94.25 140 GLY B N 1
ATOM 2617 C CA . GLY B 1 140 ? 17.109 3.43 0.951 1 94.25 140 GLY B CA 1
ATOM 2618 C C . GLY B 1 140 ? 17.766 4.773 1.19 1 94.25 140 GLY B C 1
ATOM 2619 O O . GLY B 1 140 ? 18.031 5.516 0.243 1 94.25 140 GLY B O 1
ATOM 2620 N N . ALA B 1 141 ? 18.078 5.035 2.42 1 94.88 141 ALA B N 1
ATOM 2621 C CA . ALA B 1 141 ? 18.609 6.332 2.836 1 94.88 141 ALA B CA 1
ATOM 2622 C C . ALA B 1 141 ? 20.062 6.5 2.393 1 94.88 141 ALA B C 1
ATOM 2624 O O . ALA B 1 141 ? 20.594 7.613 2.395 1 94.88 141 ALA B O 1
ATOM 2625 N N . GLN B 1 142 ? 20.672 5.441 2.014 1 92.38 142 GLN B N 1
ATOM 2626 C CA . GLN B 1 142 ? 22.094 5.496 1.646 1 92.38 142 GLN B CA 1
ATOM 2627 C C . GLN B 1 142 ? 22.25 5.664 0.138 1 92.38 142 GLN B C 1
ATOM 2629 O O . GLN B 1 142 ? 23.344 5.977 -0.338 1 92.38 142 GLN B O 1
ATOM 2634 N N . LYS B 1 143 ? 21.234 5.484 -0.652 1 87.19 143 LYS B N 1
ATOM 2635 C CA . LYS B 1 143 ? 21.312 5.559 -2.107 1 87.19 143 LYS B CA 1
ATOM 2636 C C . LYS B 1 143 ? 21.344 7.008 -2.582 1 87.19 143 LYS B C 1
ATOM 2638 O O . LYS B 1 143 ? 21.719 7.285 -3.723 1 87.19 143 LYS B O 1
ATOM 2643 N N . GLY B 1 144 ? 21.062 7.906 -1.75 1 90.5 144 GLY B N 1
ATOM 2644 C CA . GLY B 1 144 ? 21 9.336 -2.012 1 90.5 144 GLY B CA 1
ATOM 2645 C C . GLY B 1 144 ? 20.344 10.117 -0.891 1 90.5 144 GLY B C 1
ATOM 2646 O O . GLY B 1 144 ? 20.047 9.555 0.168 1 90.5 144 GLY B O 1
ATOM 2647 N N . PRO B 1 145 ? 20.203 11.445 -1.193 1 96.69 145 PRO B N 1
ATOM 2648 C CA . PRO B 1 145 ? 19.578 12.258 -0.146 1 96.69 145 PRO B CA 1
ATOM 2649 C C . PRO B 1 145 ? 18.141 11.836 0.141 1 96.69 145 PRO B C 1
ATOM 2651 O O . PRO B 1 145 ? 17.641 12.055 1.247 1 96.69 145 PRO B O 1
ATOM 2654 N N . PHE B 1 146 ? 17.531 11.219 -0.844 1 98.38 146 PHE B N 1
ATOM 2655 C CA . PHE B 1 146 ? 16.156 10.781 -0.655 1 98.38 146 PHE B CA 1
ATOM 2656 C C . PHE B 1 146 ? 15.984 9.328 -1.091 1 98.38 146 PHE B C 1
ATOM 2658 O O . PHE B 1 146 ? 16.922 8.727 -1.624 1 98.38 146 PHE B O 1
ATOM 2665 N N . LEU B 1 147 ? 14.836 8.727 -0.892 1 97.88 147 LEU B N 1
ATOM 2666 C CA . LEU B 1 147 ? 14.609 7.293 -1.052 1 97.88 147 LEU B CA 1
ATOM 2667 C C . LEU B 1 147 ? 14.773 6.875 -2.508 1 97.88 147 LEU B C 1
ATOM 2669 O O . LEU B 1 147 ? 15.172 5.742 -2.793 1 97.88 147 LEU B O 1
ATOM 2673 N N . LEU B 1 148 ? 14.453 7.762 -3.461 1 96.75 148 LEU B N 1
ATOM 2674 C CA . LEU B 1 148 ? 14.562 7.426 -4.875 1 96.75 148 LEU B CA 1
ATOM 2675 C C . LEU B 1 148 ? 15.82 8.023 -5.48 1 96.75 148 LEU B C 1
ATOM 2677 O O . LEU B 1 148 ? 16.031 7.961 -6.695 1 96.75 148 LEU B O 1
ATOM 2681 N N . GLY B 1 149 ? 16.688 8.672 -4.66 1 95.06 149 GLY B N 1
ATOM 2682 C CA . GLY B 1 149 ? 17.906 9.281 -5.148 1 95.06 149 GLY B CA 1
ATOM 2683 C C . GLY B 1 149 ? 18 10.766 -4.863 1 95.06 149 GLY B C 1
ATOM 2684 O O . GLY B 1 149 ? 17.844 11.195 -3.717 1 95.06 149 GLY B O 1
ATOM 2685 N N . ALA B 1 150 ? 18.109 11.531 -5.938 1 94.94 150 ALA B N 1
ATOM 2686 C CA . ALA B 1 150 ? 18.484 12.938 -5.812 1 94.94 150 ALA B CA 1
ATOM 2687 C C . ALA B 1 150 ? 17.281 13.797 -5.453 1 94.94 150 ALA B C 1
ATOM 2689 O O . ALA B 1 150 ? 17.422 14.836 -4.805 1 94.94 150 ALA B O 1
ATOM 2690 N N . GLU B 1 151 ? 16.125 13.359 -5.816 1 95.56 151 GLU B N 1
ATOM 2691 C CA . GLU B 1 151 ? 14.961 14.227 -5.688 1 95.56 151 GLU B CA 1
ATOM 2692 C C . GLU B 1 151 ? 13.984 13.695 -4.641 1 95.56 151 GLU B C 1
ATOM 2694 O O . GLU B 1 151 ? 13.789 12.484 -4.527 1 95.56 151 GLU B O 1
ATOM 2699 N N . LEU B 1 152 ? 13.367 14.664 -3.896 1 98.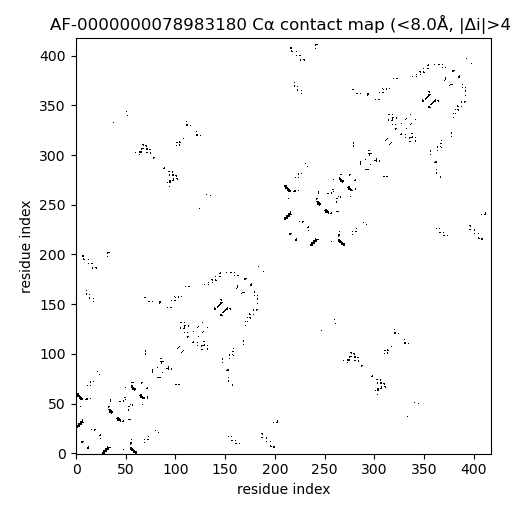19 152 LEU B N 1
ATOM 2700 C CA . LEU B 1 152 ? 12.297 14.344 -2.957 1 98.19 152 LEU B CA 1
ATOM 2701 C C . LEU B 1 152 ? 11.062 13.852 -3.695 1 98.19 152 LEU B C 1
ATOM 2703 O O . LEU B 1 152 ? 10.672 14.414 -4.723 1 98.19 152 LEU B O 1
ATOM 2707 N N . SER B 1 153 ? 10.453 12.828 -3.205 1 98.5 153 SER B N 1
ATOM 2708 C CA . SER B 1 153 ? 9.234 12.297 -3.799 1 98.5 153 SER B CA 1
ATOM 2709 C C . SER B 1 153 ? 8.141 12.125 -2.75 1 98.5 153 SER B C 1
ATOM 2711 O O . SER B 1 153 ? 8.375 12.32 -1.557 1 98.5 153 SER B O 1
ATOM 2713 N N . VAL B 1 154 ? 6.953 11.766 -3.201 1 98.75 154 VAL B N 1
ATOM 2714 C CA . VAL B 1 154 ? 5.82 11.445 -2.338 1 98.75 154 VAL B CA 1
ATOM 2715 C C . VAL B 1 154 ? 6.211 10.336 -1.36 1 98.75 154 VAL B C 1
ATOM 2717 O O . VAL B 1 154 ? 5.777 10.336 -0.207 1 98.75 154 VAL B O 1
ATOM 2720 N N . ALA B 1 155 ? 7.043 9.406 -1.789 1 98.75 155 ALA B N 1
ATOM 2721 C CA . ALA B 1 155 ? 7.484 8.305 -0.943 1 98.75 155 ALA B CA 1
ATOM 2722 C C . ALA B 1 155 ? 8.211 8.82 0.298 1 98.75 155 ALA B C 1
ATOM 2724 O O . ALA B 1 155 ? 8.008 8.297 1.399 1 98.75 155 ALA B O 1
ATOM 2725 N N . ASP B 1 156 ? 9.023 9.82 0.118 1 98.75 156 ASP B N 1
ATOM 2726 C CA . ASP B 1 156 ? 9.75 10.391 1.25 1 98.75 156 ASP B CA 1
ATOM 2727 C C . ASP B 1 156 ? 8.789 10.992 2.273 1 98.75 156 ASP B C 1
ATOM 2729 O O . ASP B 1 156 ? 8.914 10.734 3.475 1 98.75 156 ASP B O 1
ATOM 2733 N N . ILE B 1 157 ? 7.867 11.789 1.8 1 98.75 157 ILE B N 1
ATOM 2734 C CA . ILE B 1 157 ? 6.914 12.453 2.676 1 98.75 157 ILE B CA 1
ATOM 2735 C C . ILE B 1 157 ? 6.102 11.414 3.449 1 98.75 157 ILE B C 1
ATOM 2737 O O . ILE B 1 157 ? 5.934 11.531 4.664 1 98.75 157 ILE B O 1
ATOM 2741 N N . LEU B 1 158 ? 5.664 10.422 2.738 1 98.75 158 LEU B N 1
ATOM 2742 C CA . LEU B 1 158 ? 4.809 9.383 3.299 1 98.75 158 LEU B CA 1
ATOM 2743 C C . LEU B 1 158 ? 5.562 8.562 4.34 1 98.75 158 LEU B C 1
ATOM 2745 O O . LEU B 1 158 ? 5.062 8.344 5.445 1 98.75 158 LEU B O 1
ATOM 2749 N N . LEU B 1 159 ? 6.777 8.117 4.055 1 98.56 159 LEU B N 1
ATOM 2750 C CA . LEU B 1 159 ? 7.484 7.168 4.91 1 98.56 159 LEU B CA 1
ATOM 2751 C C . LEU B 1 159 ? 8.172 7.887 6.07 1 98.56 159 LEU B C 1
ATOM 2753 O O . LEU B 1 159 ? 8.414 7.289 7.121 1 98.56 159 LEU B O 1
ATOM 2757 N N . ALA B 1 160 ? 8.484 9.148 5.941 1 98.06 160 ALA B N 1
ATOM 2758 C CA . ALA B 1 160 ? 9.117 9.891 7.027 1 98.06 160 ALA B CA 1
ATOM 2759 C C . ALA B 1 160 ? 8.086 10.336 8.062 1 98.06 160 ALA B C 1
ATOM 2761 O O . ALA B 1 160 ? 8.414 10.516 9.234 1 98.06 160 ALA B O 1
ATOM 2762 N N . SER B 1 161 ? 6.883 10.492 7.637 1 97.06 161 SER B N 1
ATOM 2763 C CA . SER B 1 161 ? 5.82 11.125 8.414 1 97.06 161 SER B CA 1
ATOM 2764 C C . SER B 1 161 ? 5.629 10.43 9.758 1 97.06 161 SER B C 1
ATOM 2766 O O . SER B 1 161 ? 5.508 11.086 10.789 1 97.06 161 SER B O 1
ATOM 2768 N N . PRO B 1 162 ? 5.582 9.07 9.797 1 95.69 162 PRO B N 1
ATOM 2769 C CA . PRO B 1 162 ? 5.352 8.422 11.086 1 95.69 162 PRO B CA 1
ATOM 2770 C C . PRO B 1 162 ? 6.422 8.766 12.117 1 95.69 162 PRO B C 1
ATOM 2772 O O . PRO B 1 162 ? 6.133 8.836 13.32 1 95.69 162 PRO B O 1
ATOM 2775 N N . PHE B 1 163 ? 7.602 9 11.68 1 95 163 PHE B N 1
ATOM 2776 C CA . PHE B 1 163 ? 8.703 9.289 12.594 1 95 163 PHE B CA 1
ATOM 2777 C C . PHE B 1 163 ? 8.648 10.727 13.086 1 95 163 PHE B C 1
ATOM 2779 O O . PHE B 1 163 ? 9.227 11.062 14.117 1 95 163 PHE B O 1
ATOM 2786 N N . GLN B 1 164 ? 8.016 11.562 12.312 1 88.44 164 GLN B N 1
ATOM 2787 C CA . GLN B 1 164 ? 7.777 12.938 12.75 1 88.44 164 GLN B CA 1
ATOM 2788 C C . GLN B 1 164 ? 6.719 12.992 13.844 1 88.44 164 GLN B C 1
ATOM 2790 O O . GLN B 1 164 ? 6.812 13.805 14.766 1 88.44 164 GLN B O 1
ATOM 2795 N N . TRP B 1 165 ? 5.797 12.062 13.836 1 84.69 165 TRP B N 1
ATOM 2796 C CA . TRP B 1 165 ? 4.719 11.945 14.82 1 84.69 165 TRP B CA 1
ATOM 2797 C C . TRP B 1 165 ? 5.191 11.188 16.047 1 84.69 165 TRP B C 1
ATOM 2799 O O . TRP B 1 165 ? 4.781 11.5 17.172 1 84.69 165 TRP B O 1
ATOM 2809 N N . ALA B 1 166 ? 5.992 10.219 15.781 1 89.44 166 ALA B N 1
ATOM 2810 C CA . ALA B 1 166 ? 6.516 9.383 16.859 1 89.44 166 ALA B CA 1
ATOM 2811 C C . ALA B 1 166 ? 8.039 9.289 16.781 1 89.44 166 ALA B C 1
ATOM 2813 O O . ALA B 1 166 ? 8.586 8.227 16.453 1 89.44 166 ALA B O 1
ATOM 2814 N N . PRO B 1 167 ? 8.656 10.336 17.234 1 90.62 167 PRO B N 1
ATOM 2815 C CA . PRO B 1 167 ? 10.109 10.359 17.125 1 90.62 167 PRO B CA 1
ATOM 2816 C C . PRO B 1 167 ? 10.789 9.258 17.938 1 90.62 167 PRO B C 1
ATOM 2818 O O . PRO B 1 167 ? 11.906 8.844 17.609 1 90.62 167 PRO B O 1
ATOM 2821 N N . HIS B 1 168 ? 10.156 8.766 18.922 1 91.69 168 HIS B N 1
ATOM 2822 C CA . HIS B 1 168 ? 10.742 7.723 19.766 1 91.69 168 HIS B CA 1
ATOM 2823 C C . HIS B 1 168 ? 10.828 6.398 19.016 1 91.69 168 HIS B C 1
ATOM 2825 O O . HIS B 1 168 ? 11.508 5.473 19.453 1 91.69 168 HIS B O 1
ATOM 2831 N N . LEU B 1 169 ? 10.148 6.289 17.875 1 92.88 169 LEU B N 1
ATOM 2832 C CA . LEU B 1 169 ? 10.188 5.086 17.062 1 92.88 169 LEU B CA 1
ATOM 2833 C C . LEU B 1 169 ? 11.219 5.219 15.938 1 92.88 169 LEU B C 1
ATOM 2835 O O . LEU B 1 169 ? 11.422 4.285 15.164 1 92.88 169 LEU B O 1
ATOM 2839 N N . LEU B 1 170 ? 11.812 6.379 15.836 1 95.81 170 LEU B N 1
ATOM 2840 C CA . LEU B 1 170 ? 12.883 6.559 14.859 1 95.81 170 LEU B CA 1
ATOM 2841 C C . LEU B 1 170 ? 14.055 5.625 15.156 1 95.81 170 LEU B C 1
ATOM 2843 O O . LEU B 1 170 ? 14.602 5.645 16.266 1 95.81 170 LEU B O 1
ATOM 2847 N N . PRO B 1 171 ? 14.375 4.758 14.141 1 95.12 171 PRO B N 1
ATOM 2848 C CA . PRO B 1 171 ? 15.516 3.863 14.367 1 95.12 171 PRO B CA 1
ATOM 2849 C C . PRO B 1 171 ? 16.797 4.617 14.695 1 95.12 171 PRO B C 1
ATOM 2851 O O . PRO B 1 171 ? 17.031 5.715 14.18 1 95.12 171 PRO B O 1
ATOM 2854 N N . ASP B 1 172 ? 17.641 3.986 15.539 1 94.44 172 ASP B N 1
ATOM 2855 C CA . ASP B 1 172 ? 18.938 4.574 15.891 1 94.44 172 ASP B CA 1
ATOM 2856 C C . ASP B 1 172 ? 19.953 4.375 14.773 1 94.44 172 ASP B C 1
ATOM 2858 O O . ASP B 1 172 ? 20.875 3.561 14.891 1 94.44 172 ASP B O 1
ATOM 2862 N N . SER B 1 173 ? 19.828 5.016 13.695 1 96.56 173 SER B N 1
ATOM 2863 C CA . SER B 1 173 ? 20.641 5.008 12.484 1 96.56 173 SER B CA 1
ATOM 2864 C C . SER B 1 173 ? 20.891 6.426 11.984 1 96.56 173 SER B C 1
ATOM 2866 O O . SER B 1 173 ? 19.969 7.137 11.617 1 96.56 173 SER B O 1
ATOM 2868 N N . PRO B 1 174 ? 22.172 6.828 11.945 1 96.62 174 PRO B N 1
ATOM 2869 C CA . PRO B 1 174 ? 22.484 8.18 11.461 1 96.62 174 PRO B CA 1
ATOM 2870 C C . PRO B 1 174 ? 21.938 8.438 10.055 1 96.62 174 PRO B C 1
ATOM 2872 O O . PRO B 1 174 ? 21.484 9.547 9.766 1 96.62 174 PRO B O 1
ATOM 2875 N N . ALA B 1 175 ? 22 7.434 9.273 1 97.44 175 ALA B N 1
ATOM 2876 C CA . ALA B 1 175 ? 21.531 7.594 7.895 1 97.44 175 ALA B CA 1
ATOM 2877 C C . ALA B 1 175 ? 20.031 7.863 7.859 1 97.44 175 ALA B C 1
ATOM 2879 O O . ALA B 1 175 ? 19.562 8.703 7.09 1 97.44 175 ALA B O 1
ATOM 2880 N N . ILE B 1 176 ? 19.281 7.145 8.648 1 97.94 176 ILE B N 1
ATOM 2881 C CA . ILE B 1 176 ? 17.828 7.312 8.672 1 97.94 176 ILE B CA 1
ATOM 2882 C C . ILE B 1 176 ? 17.469 8.672 9.273 1 97.94 176 ILE B C 1
ATOM 2884 O O . ILE B 1 176 ? 16.609 9.383 8.742 1 97.94 176 ILE B O 1
ATOM 2888 N N . LYS B 1 177 ? 18.125 9.031 10.367 1 97.19 177 LYS B N 1
ATOM 2889 C CA . LYS B 1 177 ? 17.906 10.328 11 1 97.19 177 LYS B CA 1
ATOM 2890 C C . LYS B 1 177 ? 18.188 11.469 10.023 1 97.19 177 LYS B C 1
ATOM 2892 O O . LYS B 1 177 ? 17.406 12.414 9.922 1 97.19 177 LYS B O 1
ATOM 2897 N N . ALA B 1 178 ? 19.297 11.328 9.328 1 97.69 178 ALA B N 1
ATOM 2898 C CA . ALA B 1 178 ? 19.672 12.352 8.359 1 97.69 178 ALA B CA 1
ATOM 2899 C C . ALA B 1 178 ? 18.625 12.453 7.238 1 97.69 178 ALA B C 1
ATOM 2901 O O . ALA B 1 178 ? 18.312 13.555 6.789 1 97.69 178 ALA B O 1
ATOM 2902 N N . TRP B 1 179 ? 18.125 11.32 6.797 1 98.25 179 TRP B N 1
ATOM 2903 C CA . TRP B 1 179 ? 17.109 11.281 5.758 1 98.25 179 TRP B CA 1
ATOM 2904 C C . TRP B 1 179 ? 15.836 11.984 6.219 1 98.25 179 TRP B C 1
ATOM 2906 O O . TRP B 1 179 ? 15.297 12.836 5.512 1 98.25 179 TRP B O 1
ATOM 2916 N N . VAL B 1 180 ? 15.375 11.664 7.398 1 97.81 180 VAL B N 1
ATOM 2917 C CA . VAL B 1 180 ? 14.156 12.273 7.93 1 97.81 180 VAL B CA 1
ATOM 2918 C C . VAL B 1 180 ? 14.359 13.781 8.078 1 97.81 180 VAL B C 1
ATOM 2920 O O . VAL B 1 180 ? 13.477 14.562 7.723 1 97.81 180 VAL B O 1
ATOM 2923 N N . ASP B 1 181 ? 15.516 14.211 8.555 1 97.12 181 ASP B N 1
ATOM 2924 C CA . ASP B 1 181 ? 15.836 15.625 8.703 1 97.12 181 ASP B CA 1
ATOM 2925 C C . ASP B 1 181 ? 15.812 16.344 7.359 1 97.12 181 ASP B C 1
ATOM 2927 O O . ASP B 1 181 ? 15.359 17.484 7.27 1 97.12 181 ASP B O 1
ATOM 2931 N N . ARG B 1 182 ? 16.359 15.703 6.348 1 97.69 182 ARG B N 1
ATOM 2932 C CA . ARG B 1 182 ? 16.344 16.297 5.016 1 97.69 182 ARG B CA 1
ATOM 2933 C C . ARG B 1 182 ? 14.922 16.469 4.5 1 97.69 182 ARG B C 1
ATOM 2935 O O . ARG B 1 182 ? 14.602 17.484 3.883 1 97.69 182 ARG B O 1
ATOM 2942 N N . VAL B 1 183 ? 14.086 15.453 4.688 1 98.06 183 VAL B N 1
ATOM 2943 C CA . VAL B 1 183 ? 12.688 15.57 4.289 1 98.06 183 VAL B CA 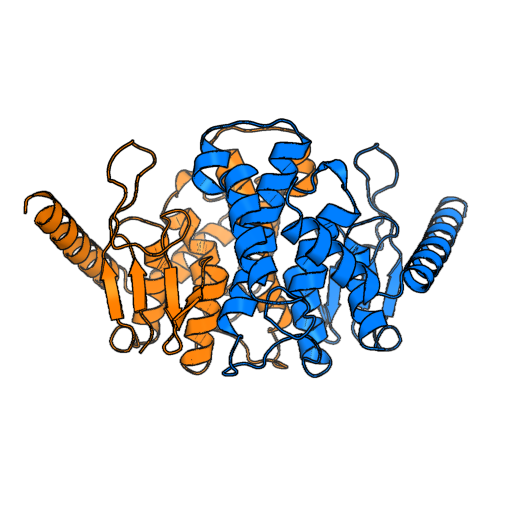1
ATOM 2944 C C . VAL B 1 183 ? 12.039 16.75 5.008 1 98.06 183 VAL B C 1
ATOM 2946 O O . VAL B 1 183 ? 11.383 17.594 4.379 1 98.06 183 VAL B O 1
ATOM 2949 N N . ASP B 1 184 ? 12.289 16.891 6.293 1 97.06 184 ASP B N 1
ATOM 2950 C CA . ASP B 1 184 ? 11.734 17.984 7.098 1 97.06 184 ASP B CA 1
ATOM 2951 C C . ASP B 1 184 ? 12.188 19.344 6.574 1 97.06 184 ASP B C 1
ATOM 2953 O O . ASP B 1 184 ? 11.398 20.281 6.531 1 97.06 184 ASP B O 1
ATOM 2957 N N . SER B 1 185 ? 13.422 19.375 6.211 1 97.25 185 SER B N 1
ATOM 2958 C CA . SER B 1 185 ? 14 20.641 5.77 1 97.25 185 SER B CA 1
ATOM 2959 C C . SER B 1 185 ? 13.398 21.078 4.441 1 97.25 185 SER B C 1
ATOM 2961 O O . SER B 1 185 ? 13.438 22.266 4.102 1 97.25 185 SER B O 1
ATOM 2963 N N . ARG B 1 186 ? 12.891 20.156 3.629 1 97.75 186 ARG B N 1
ATOM 2964 C CA . ARG B 1 186 ? 12.297 20.484 2.336 1 97.75 186 ARG B CA 1
ATOM 2965 C C . ARG B 1 186 ? 10.844 20.922 2.492 1 97.75 186 ARG B C 1
ATOM 2967 O O . ARG B 1 186 ? 10.266 21.484 1.571 1 97.75 186 ARG B O 1
ATOM 2974 N N . LEU B 1 187 ? 10.266 20.609 3.621 1 97.5 187 LEU B N 1
ATOM 2975 C CA . LEU B 1 187 ? 8.891 21 3.916 1 97.5 187 LEU B CA 1
ATOM 2976 C C . LEU B 1 187 ? 8.859 22.328 4.676 1 97.5 187 LEU B C 1
ATOM 2978 O O . LEU B 1 187 ? 9.766 22.625 5.453 1 97.5 187 LEU B O 1
ATOM 2982 N N . ASP B 1 188 ? 7.941 23.156 4.434 1 95.88 188 ASP B N 1
ATOM 2983 C CA . ASP B 1 188 ? 7.777 24.391 5.18 1 95.88 188 ASP B CA 1
ATOM 2984 C C . ASP B 1 188 ? 7.113 24.141 6.531 1 95.88 188 ASP B C 1
ATOM 2986 O O . ASP B 1 188 ? 5.895 24.281 6.664 1 95.88 188 ASP B O 1
ATOM 2990 N N . GLY B 1 189 ? 7.926 23.828 7.492 1 95.25 189 GLY B N 1
ATOM 2991 C CA . GLY B 1 189 ? 7.43 23.469 8.812 1 95.25 189 GLY B CA 1
ATOM 2992 C C . GLY B 1 189 ? 6.605 24.562 9.453 1 95.25 189 GLY B C 1
ATOM 2993 O O . GLY B 1 189 ? 5.59 24.281 10.094 1 95.25 189 GLY B O 1
ATOM 2994 N N . ALA B 1 190 ? 7 25.734 9.273 1 96.62 190 ALA B N 1
ATOM 2995 C CA . ALA B 1 190 ? 6.289 26.875 9.859 1 96.62 190 ALA B CA 1
ATOM 2996 C C . ALA B 1 190 ? 4.906 27.031 9.234 1 96.62 190 ALA B C 1
ATOM 2998 O O . ALA B 1 190 ? 3.92 27.25 9.945 1 96.62 190 ALA B O 1
ATOM 2999 N N . ALA B 1 191 ? 4.891 26.938 7.93 1 97.19 191 ALA B N 1
ATOM 3000 C CA . ALA B 1 191 ? 3.607 27.062 7.242 1 97.19 191 ALA B CA 1
ATOM 3001 C C . ALA B 1 191 ? 2.66 25.938 7.629 1 97.19 191 ALA B C 1
ATOM 3003 O O . ALA B 1 191 ? 1.46 26.156 7.812 1 97.19 191 ALA B O 1
ATOM 3004 N N . ILE B 1 192 ? 3.191 24.734 7.762 1 96.81 192 ILE B N 1
ATOM 3005 C CA . ILE B 1 192 ? 2.387 23.578 8.141 1 96.81 192 ILE B CA 1
ATOM 3006 C C . ILE B 1 192 ? 1.855 23.766 9.555 1 96.81 192 ILE B C 1
ATOM 3008 O O . ILE B 1 192 ? 0.672 23.531 9.82 1 96.81 192 ILE B O 1
ATOM 3012 N N . ALA B 1 193 ? 2.705 24.203 10.43 1 96.62 193 ALA B N 1
ATOM 3013 C CA . ALA B 1 193 ? 2.301 24.438 11.812 1 96.62 193 ALA B CA 1
ATOM 3014 C C . ALA B 1 193 ? 1.203 25.484 11.898 1 96.62 193 ALA B C 1
ATOM 3016 O O . ALA B 1 193 ? 0.259 25.359 12.68 1 96.62 193 ALA B O 1
ATOM 3017 N N . ALA B 1 194 ? 1.382 26.531 11.125 1 97.94 194 ALA B N 1
ATOM 3018 C CA . ALA B 1 194 ? 0.373 27.594 11.102 1 97.94 194 ALA B CA 1
ATOM 3019 C C . ALA B 1 194 ? -0.958 27.062 10.57 1 97.94 194 ALA B C 1
ATOM 3021 O O . ALA B 1 194 ? -2.021 27.406 11.094 1 97.94 194 ALA B O 1
ATOM 3022 N N . TYR B 1 195 ? -0.876 26.25 9.539 1 97.88 195 TYR B N 1
ATOM 3023 C CA . TYR B 1 195 ? -2.074 25.641 8.977 1 97.88 195 TYR B CA 1
ATOM 3024 C C . TYR B 1 195 ? -2.777 24.766 10.008 1 97.88 195 TYR B C 1
ATOM 3026 O O . TYR B 1 195 ? -4 24.844 10.156 1 97.88 195 TYR B O 1
ATOM 3034 N N . GLU B 1 196 ? -1.999 23.969 10.672 1 97.12 196 GLU B N 1
ATOM 3035 C CA . GLU B 1 196 ? -2.518 23.078 11.711 1 97.12 196 GLU B CA 1
ATOM 3036 C C . GLU B 1 196 ? -3.184 23.875 12.828 1 97.12 196 GLU B C 1
ATOM 3038 O O . GLU B 1 196 ? -4.246 23.484 13.32 1 97.12 196 GLU B O 1
ATOM 3043 N N . ALA B 1 197 ? -2.553 24.922 13.258 1 97.19 197 ALA B N 1
ATOM 3044 C CA . ALA B 1 197 ? -3.086 25.75 14.336 1 97.19 197 ALA B CA 1
ATOM 3045 C C . ALA B 1 197 ? -4.426 26.359 13.938 1 97.19 197 ALA B C 1
ATOM 3047 O O . ALA B 1 197 ? -5.355 26.406 14.75 1 97.19 197 ALA B O 1
ATOM 3048 N N . SER B 1 198 ? -4.457 26.859 12.711 1 97.25 198 SER B N 1
ATOM 3049 C CA . SER B 1 198 ? -5.695 27.453 12.203 1 97.25 198 SER B CA 1
ATOM 3050 C C . SER B 1 198 ? -6.809 26.406 12.141 1 97.25 198 SER B C 1
ATOM 3052 O O . SER B 1 198 ? -7.949 26.688 12.508 1 97.25 198 SER B O 1
ATOM 3054 N N . ALA B 1 199 ? -6.496 25.203 11.688 1 96.88 199 ALA B N 1
ATOM 3055 C CA . ALA B 1 199 ? -7.473 24.125 11.578 1 96.88 199 ALA B CA 1
ATOM 3056 C C . ALA B 1 199 ? -7.961 23.688 12.953 1 96.88 199 ALA B C 1
ATOM 3058 O O . ALA B 1 199 ? -9.141 23.375 13.133 1 96.88 199 ALA B O 1
ATOM 3059 N N . MET B 1 200 ? -7.074 23.625 13.891 1 94.94 200 MET B N 1
ATOM 3060 C CA . MET B 1 200 ? -7.445 23.25 15.258 1 94.94 200 MET B CA 1
ATOM 3061 C C . MET B 1 200 ? -8.398 24.281 15.859 1 94.94 200 MET B C 1
ATOM 3063 O O . MET B 1 200 ? -9.344 23.906 16.562 1 94.94 200 MET B O 1
ATOM 3067 N N . ALA B 1 201 ? -8.109 25.531 15.609 1 95 201 ALA B N 1
ATOM 3068 C CA . ALA B 1 201 ? -8.984 26.609 16.078 1 95 201 ALA B CA 1
ATOM 3069 C C . ALA B 1 201 ? -10.383 26.484 15.484 1 95 201 ALA B C 1
ATOM 3071 O O . ALA B 1 201 ? -11.383 26.719 16.156 1 95 201 ALA B O 1
ATOM 3072 N N . GLN B 1 202 ? -10.383 26.125 14.211 1 92.31 202 GLN B N 1
ATOM 3073 C CA . GLN B 1 202 ? -11.656 25.906 13.531 1 92.31 202 GLN B CA 1
ATOM 3074 C C . GLN B 1 202 ? -12.438 24.766 14.156 1 92.31 202 GLN B C 1
ATOM 3076 O O . GLN B 1 202 ? -13.656 24.859 14.336 1 92.31 202 GLN B O 1
ATOM 3081 N N . LEU B 1 203 ? -11.82 23.688 14.469 1 92 203 LEU B N 1
ATOM 3082 C CA . LEU B 1 203 ? -12.461 22.531 15.07 1 92 203 LEU B CA 1
ATOM 3083 C C . LEU B 1 203 ? -13.016 22.859 16.453 1 92 203 LEU B C 1
ATOM 3085 O O . LEU B 1 203 ? -14.102 22.406 16.812 1 92 203 LEU B O 1
ATOM 3089 N N . THR B 1 204 ? -12.227 23.578 17.234 1 89.62 204 THR B N 1
ATOM 3090 C CA . THR B 1 204 ? -12.633 23.969 18.578 1 89.62 204 THR B CA 1
ATOM 3091 C C . THR B 1 204 ? -13.859 24.875 18.531 1 89.62 204 THR B C 1
ATOM 3093 O O . THR B 1 204 ? -14.758 24.75 19.359 1 89.62 204 THR B O 1
ATOM 3096 N N . ALA B 1 205 ? -13.922 25.703 17.516 1 89.06 205 ALA B N 1
ATOM 3097 C CA . ALA B 1 205 ? -15.047 26.625 17.344 1 89.06 205 ALA B CA 1
ATOM 3098 C C . ALA B 1 205 ? -16.312 25.875 16.969 1 89.06 205 ALA B C 1
ATOM 3100 O O . ALA B 1 205 ? -17.422 26.25 17.359 1 89.06 205 ALA B O 1
ATOM 3101 N N . GLN B 1 206 ? -16.219 24.812 16.219 1 83.56 206 GLN B N 1
ATOM 3102 C CA . GLN B 1 206 ? -17.344 24 15.789 1 83.56 206 GLN B CA 1
ATOM 3103 C C . GLN B 1 206 ? -17.922 23.203 16.953 1 83.56 206 GLN B C 1
ATOM 3105 O O . GLN B 1 206 ? -19.109 22.891 16.984 1 83.56 206 GLN B O 1
ATOM 3110 N N . GLU B 1 207 ? -17.094 22.75 17.859 1 78.31 207 GLU B N 1
ATOM 3111 C CA . GLU B 1 207 ? -17.516 21.984 19.031 1 78.31 207 GLU B CA 1
ATOM 3112 C C . GLU B 1 207 ? -18.328 22.859 19.984 1 78.31 207 GLU B C 1
ATOM 3114 O O . GLU B 1 207 ? -19.219 22.359 20.688 1 78.31 207 GLU B O 1
ATOM 3119 N N . THR B 1 208 ? -17.938 24.172 20.078 1 75.94 208 THR B N 1
ATOM 3120 C CA . THR B 1 208 ? -18.547 25.094 21.031 1 75.94 208 THR B CA 1
ATOM 3121 C C . THR B 1 208 ? -19.812 25.719 20.453 1 75.94 208 THR B C 1
ATOM 3123 O O . THR B 1 208 ? -20.609 26.344 21.172 1 75.94 208 THR B O 1
ATOM 3126 N N . ALA B 1 209 ? -19.938 25.469 19.125 1 70.75 209 ALA B N 1
ATOM 3127 C CA . ALA B 1 209 ? -21.156 26.016 18.516 1 70.75 209 ALA B CA 1
ATOM 3128 C C . ALA B 1 209 ? -22.312 25.016 18.641 1 70.75 209 ALA B C 1
ATOM 3130 O O . ALA B 1 209 ? -22.094 23.797 18.578 1 70.75 209 ALA B O 1
#

Solvent-accessible surface area (backbone atoms only — not comparable to full-atom values): 22790 Å² total; per-residue (Å²): 105,32,35,36,38,32,33,59,95,44,79,26,47,53,56,54,50,52,26,54,70,72,72,43,49,89,63,39,47,74,44,83,41,58,39,68,42,94,88,65,47,70,36,88,36,88,85,42,79,38,95,82,49,58,60,42,29,35,32,42,71,88,64,52,62,21,42,48,66,58,21,43,50,51,45,51,32,53,72,70,69,33,85,37,52,59,50,91,90,38,81,58,28,53,48,48,36,17,48,45,36,35,39,32,48,26,52,47,58,33,48,53,29,58,75,66,69,56,85,49,68,65,54,38,73,72,48,37,45,67,70,60,50,43,52,53,49,36,57,32,31,68,68,27,72,21,66,83,18,87,52,77,33,56,51,46,55,62,63,39,44,62,37,72,77,36,56,89,70,48,62,99,38,71,51,42,51,51,31,45,50,50,55,52,70,73,42,63,60,65,61,51,51,50,50,35,52,52,45,44,52,52,54,53,52,62,73,72,106,105,32,36,36,37,31,33,60,96,44,77,25,47,53,55,53,50,53,28,53,71,72,71,42,50,89,63,38,48,72,45,82,41,56,38,67,42,94,87,66,46,70,35,87,36,89,86,44,78,37,93,80,50,59,60,40,29,34,32,41,71,88,63,50,63,22,41,48,67,59,21,43,51,51,45,53,34,53,74,70,68,32,85,37,52,59,52,92,90,38,82,56,28,53,47,48,36,17,47,44,34,35,39,33,48,25,52,46,59,34,48,53,29,56,75,67,69,57,86,50,67,66,55,36,73,71,48,36,45,68,68,59,51,42,53,54,48,37,55,31,30,67,68,27,72,21,66,82,18,88,53,75,33,56,52,46,54,61,63,39,44,62,37,73,77,36,56,88,69,47,62,99,38,72,51,41,50,51,31,44,50,49,54,51,69,70,43,61,60,66,62,51,51,52,51,34,52,53,45,44,52,51,53,55,52,56,70,76,95

Sequence (418 aa):
MPTLYYSPHTRSSRVIAQLMLIGKLDQVEVVTVDVVRHDGSGRHDPSNPHPEGKVPYLVTDDGTGIRESAAIMMYLDELFGQPLSPAIGAPGRGAYLSWMAYSGGVLEPVLVAAFAGLDHPAIIETFRGMGELSAVLEQGAQKGPFLLGAELSVADILLASPFQWAPHLLPDSPAIKAWVDRVDSRLDGAAIAAYEASAMAQLTAQETAMPTLYYSPHTRSSRVIAQLMLIGKLDQVEVVTVDVVRHDGSGRHDPSNPHPEGKVPYLVTDDGTGIRESAAIMMYLDELFGQPLSPAIGAPGRGAYLSWMAYSGGVLEPVLVAAFAGLDHPAIIETFRGMGELSAVLEQGAQKGPFLLGAELSVADILLASPFQWAPHLLPDSPAIKAWVDRVDSRLDGAAIAAYEASAMAQLTAQETA

Foldseek 3Di:
DKEWEDEFLDLLLLLVQLCVLVVNNVVYHYDYFWAQDPVRDTDQGPVDPPPVSDDTWMQDPVGDIDDDPLGSSVVVCVVVPNPFADDVPDPLNVVRVVLSCLLPQALVLQLVCVVVVHDDPVNCVRRNHLVVVVVVLLVQLVQDLESSHDGHHSSLSSNLSVCVSPVVSQDPDPSNVSSSVSVVVSTPPVVSVVVSVVSVVVHVVVVVD/DKEWEDEFLDLLLLLVQLCVLVVNNVVYHYDYFWAQDPVRDTDQGPVDPPPVSDDTWMQDPVGDIDDDPLGSNVVVCVVVPNPFADDVPDPLNVVLVVLSCLLPQAQVLQLVCVVVVHDDPVNCVRRNHLVVVVVVLLVQLVQDLESSHDGHHSSLSSNLSVCVSPVVSQDPDPSNVSSSVSVVVSTPPVVSVVVSVVSVVVHVVVVVD

Nearest PDB structures (foldseek):
  2dsa-assembly2_C  TM=7.297E-01  e=2.479E-09  Paraburkholderia xenovorans LB400
  4o92-assembly1_A  TM=6.499E-01  e=4.521E-07  Pichia kudriavzevii
  6weg-assembly2_D  TM=6.685E-01  e=4.488E-06  Francisella tularensis subsp. tularensis SCHU S4
  5o84-assembly1_A-2  TM=6.255E-01  e=1.310E-06  Arabidopsis thaliana
  3lfl-assembly2_C  TM=6.815E-01  e=9.291E-06  Homo sapiens

pLDDT: mean 95.7, std 4.08, range [68.94, 98.94]